Protein AF-A0A1F5BDS3-F1 (afdb_monomer)

Mean predicted aligned error: 14.21 Å

Sequence (714 aa):
MKRLALVCLGVIGLSVAAAAAGEAGLAKYVPGNAAPKGWKSDGATRVFIGEELYDYIDGGAEIFMEYGFLAAATQDYIGPGGRRLVLEIYEMEDDTAAYGIFTAFRTPGGEAIALGDAGQLTDYYLSFWKGRFLVNVTLGGGAEDSSTVLRALAGAVGERLPGQGRIPRLAGLLPAEGRLPSGVDYFEGSLGFLNSSGFFGGDVFGVRRGVKAPYSGGYDVLILEFDSPEESRERYSLAEKRLEGGRGIRGFSSEGPRRFRFRKEDGRSAVVALVGPYILAGVIERPGPESEAALAASLEEVEGSHRASGPWRAGFEERVRYVTWDNVRTLDKERYLGQAAVLLRTRLSLSRRFAAGLEFELGLTNELHQMIVPSGEAFQWDEVIFDTLCIRWTRPAGLPLTLTLGRQGAFFGEGFLVAEGTPLDETRSDYFNAVRLDWTPAGGRQVTLFACHQTETDTFLPVLHGMNRSLVEQPETGLGLVWSWKGETREWEASLIYKNAAAGSASLKEADILTLGGRSAWKPFPEVSLSGEAAFQAGELGGAGLTTWGANVRLTWDARNLLRLPLRVLVGGLYLSGDDPSTGKTEGWEPLFSRWPRWSESYIYTLAEENQGRMSWWSNLSSVFGELDIRLSQKLGLRLAAHRLAAPQAASGSWSRISGLGHVRGNLFSARLEFVLSGRLKGHLLYESFRPGSFYVPSADGYSFLRFELLWGF

Solvent-accessible surface area (backbone atoms only — not comparable to full-atom values): 35722 Å² total; per-residue (Å²): 136,90,87,83,90,90,81,87,73,76,77,69,62,61,61,56,57,56,61,71,49,54,83,71,52,55,63,77,40,56,70,61,70,64,50,34,79,76,28,35,67,49,78,74,74,46,71,29,55,56,76,48,35,51,83,75,34,80,95,57,35,68,57,46,53,58,35,38,49,46,34,37,30,40,40,41,27,44,33,76,94,73,28,42,36,41,40,38,42,36,37,28,75,37,25,52,29,14,49,19,55,51,34,67,68,55,64,88,89,43,47,79,42,100,40,66,70,44,25,35,38,48,79,43,41,33,40,32,26,34,12,28,27,32,37,41,35,41,48,49,76,87,57,97,56,35,62,59,48,46,51,42,34,52,47,59,31,50,73,58,53,67,81,73,46,55,84,50,70,69,64,72,59,54,67,73,80,57,44,45,94,88,41,59,31,35,26,37,31,52,65,35,42,48,73,76,44,67,86,72,78,59,74,60,56,69,50,56,32,36,29,36,34,40,29,76,59,33,31,34,45,34,46,34,51,44,99,34,47,66,54,25,48,53,28,48,55,50,27,52,60,54,49,70,76,30,88,64,54,40,79,63,46,74,70,59,102,46,29,38,34,35,29,37,82,88,61,31,35,38,42,38,37,62,37,49,30,26,41,37,36,38,38,33,76,43,75,49,74,68,24,54,52,52,48,50,54,48,49,52,53,44,48,60,55,41,43,57,55,49,68,79,44,71,36,44,36,44,32,46,34,41,39,36,34,40,20,46,50,67,24,34,71,91,80,37,75,58,35,28,35,41,36,42,37,44,35,43,34,42,35,36,40,38,47,71,33,34,32,41,42,40,27,40,34,32,36,34,40,27,44,59,33,69,72,86,57,65,77,44,78,52,41,39,36,67,54,27,44,29,42,36,35,41,35,60,96,75,39,60,35,32,41,38,43,38,29,34,79,60,72,46,95,91,31,74,53,34,47,34,56,21,68,57,36,66,89,67,52,64,33,31,45,29,44,35,41,37,38,48,56,84,86,47,33,36,41,35,42,37,38,37,53,43,48,35,41,83,80,87,60,80,59,45,69,71,78,78,60,51,22,37,76,33,33,34,39,39,42,34,44,36,41,37,40,49,59,97,48,40,35,42,37,40,34,44,35,39,39,39,34,46,77,42,93,43,99,58,69,34,33,41,39,43,32,47,35,41,34,42,36,37,40,91,43,100,48,34,38,42,37,38,41,37,37,41,36,40,43,33,48,63,86,27,52,28,52,25,38,36,38,38,37,39,42,37,37,56,44,55,84,81,45,104,40,51,32,33,43,35,40,37,42,39,40,24,29,27,51,54,88,91,52,86,53,42,25,39,28,74,46,76,30,26,36,58,63,83,90,40,84,53,58,26,43,30,30,8,64,75,51,84,67,39,56,26,58,65,40,30,34,29,32,47,35,41,35,40,42,36,45,79,50,100,43,33,36,40,37,39,38,41,33,46,34,28,24,77,33,52,58,67,76,88,52,67,85,46,39,24,82,30,42,34,44,25,41,42,36,38,40,37,42,39,39,51,81,49,101,42,32,37,36,37,40,37,37,38,39,39,42,64,29,49,22,27,29,94,79,47,38,55,30,49,32,40,37,40,38,40,41,36,45,93

Foldseek 3Di:
DDDDDDDDDPPVVVVVVLVVCQVPPCLQLQDAQPFPHQKHWDDDKDKAADPSVCVVDPPPVVQLVLLAWGMKIKIWIAGPPRKIKIKMKTFGPWLQSQVQVLLLPDDPPFDWDDFAQTWTDDQFWIWDGHIRMIMIMGIGDGDPCRVVRRCRRSNSSSVSDDHGHDHDVQLVLFDPPQWDPSFKHKGAFFVSVCSNDCPLVGCLQRAGIKIKTDGPLQKMKIKGFAPWLVSNLVSVVSSLVCQVPDDQWAPWDDPPSFWIKIAGPVGKIKIWGRFTRIIMIMIRRDDDPSSVVVSVVRVCLSNLLRHAKDDKDKKKKKKWKKKKKWPLFQLFNVPTDIWIKIKIKIKIKIKIAHNRQKIWIWMKMWMWMDIPVVHDTDIDTAKIDTQDTWIWHQCHVPAQKIKIAAKAFDADDLLQAAGFDFLQCPPIHGTWRKIKMWRDDPQQKIKMWMKTKDAQFDPPDDMGPDPRGGRDPFIKIKIKIKIWGDDDFKIKIWMWMWMWGDDDPDPFWTWTKIKIKMKMWGDPDPFKIKIKIKMWIWTDTNNATETEMWMKIKIKGFPCPPDPWGKIKMKMKIDFAQQDPVDSHGYKHASNNRQDQSPHPRNQSNVCSLPVNRGSRPIQKMWTKMKMWTDPDPFKIKIKMKIFMFGNAARDVPDVSFAAGGGGQWMKIKMKMWGDPDPFKTWIKIKMKTDGDRRTDPSRHIMIMIMTMMMGMD

Secondary structure (DSSP, 8-state):
-------SSSSSHHHHHHHHHHTTTSGGGS--TTSSTT-EEEEEEEEEEGGGGGGTSTTTHHHHHHTTEEEEEEEEEE-GGG-EEEEEEEEESSHHHHHHHHHHTPPTTPEEE-SSSEEEE-SSEEEEEETTEEEEEEEES--TTHHHHHHHHHHHHHHHS-------GGGGGS--TTB-TT--EEEEHHHHHHHH-GGGSS-SS--SEEEEEEETTTEEEEEEE-S-HHHHHHHHHHHHHHHHT-TTEEEEEE-STTEEEEEETTS-EEEEEEETTEEEEEEESS-SHHHHHHHHHHHHHHHHHH-PPPPPEEEEEEEEEEEEESSTTTS-TTT---EEEEEEEEEEEEEEE-TTSEEEEEEEEEEEEEEEESS-PPPEEEEEEEEEEEEEEESGGG-SEEEEEEEE----TTSSSBS-S-TTSTTT---EEEEEEEE--TTTEEEEEEEEEE-SS--SS--BT-----S-SS-EEEEEEEEEEE-SSEEEEEEEEEEEE---SS-PPPEEEEEEEEEEEEEEETTEEEEEEEEEEEEEETTEEEEEEEEEEEEEEE-TTTSSS-EEEEEEEEEE----TTSSSB-SPP-TB--S-SS-SSHHHHHHHHTTT-TT---SEEEEEEEEEEESSSSEEEEEEEEEEE-SSPPPGGGTTTB-SSSEEEEEEEEEEEEEEETTEEEEEEEEEEEE-TTB-TT---EEEEEEEEEEE-

pLDDT: mean 89.99, std 12.61, range [27.88, 98.75]

Nearest PDB structures (foldseek):
  5mds-assembly1_C  TM=4.600E-01  e=4.094E-08  Vibrio harveyi
  1af6-assembly1_A  TM=5.211E-01  e=1.593E-06  Escherichia coli
  1oh2-assembly1_Q  TM=5.247E-01  e=2.890E-05  Salmonella enterica subsp. enterica serovar Typhimurium
  6ene-assembly1_C  TM=5.454E-01  e=5.888E-05  Enterobacter cloacae
  1a0t-assembly1_P  TM=5.168E-01  e=8.844E-05  Salmonella enterica subsp. enterica serovar Typhimurium

Structure (mmCIF, N/CA/C/O backbone):
data_AF-A0A1F5BDS3-F1
#
_entry.id   AF-A0A1F5BDS3-F1
#
loop_
_atom_site.group_PDB
_atom_site.id
_atom_site.type_symbol
_atom_site.label_atom_id
_atom_site.label_alt_id
_atom_site.label_comp_id
_atom_site.label_asym_id
_atom_site.label_entity_id
_atom_site.label_seq_id
_atom_site.pdbx_PDB_ins_code
_atom_site.Cartn_x
_atom_site.Cartn_y
_atom_site.Cartn_z
_atom_site.occupancy
_atom_site.B_iso_or_equiv
_atom_site.auth_seq_id
_atom_site.auth_comp_id
_atom_site.auth_asym_id
_atom_site.auth_atom_id
_atom_site.pdbx_PDB_model_num
ATOM 1 N N . MET A 1 1 ? -71.467 23.993 18.921 1.00 32.59 1 MET A N 1
ATOM 2 C CA . MET A 1 1 ? -71.895 22.629 19.296 1.00 32.59 1 MET A CA 1
ATOM 3 C C . MET A 1 1 ? -70.734 21.664 19.092 1.00 32.59 1 MET A C 1
ATOM 5 O O . MET A 1 1 ? -70.331 21.460 17.963 1.00 32.59 1 MET A O 1
ATOM 9 N N . LYS A 1 2 ? -70.213 21.141 20.212 1.00 28.09 2 LYS A N 1
ATOM 10 C CA . LYS A 1 2 ? -69.573 19.827 20.423 1.00 28.09 2 LYS A CA 1
ATOM 11 C C . LYS A 1 2 ? -68.514 19.341 19.408 1.00 28.09 2 LYS A C 1
ATOM 13 O O . LYS A 1 2 ? -68.867 18.726 18.411 1.00 28.09 2 LYS A O 1
ATOM 18 N N . ARG A 1 3 ? -67.232 19.405 19.796 1.00 27.88 3 ARG A N 1
ATOM 19 C CA . ARG A 1 3 ? -66.484 18.263 20.383 1.00 27.88 3 ARG A CA 1
ATOM 20 C C . ARG A 1 3 ? -65.063 18.701 20.782 1.00 27.88 3 ARG A C 1
ATOM 22 O O . ARG A 1 3 ? -64.140 18.694 19.981 1.00 27.88 3 ARG A O 1
ATOM 29 N N . LEU A 1 4 ? -64.950 19.087 22.051 1.00 29.08 4 LEU A N 1
ATOM 30 C CA . LEU A 1 4 ? -63.745 19.059 22.882 1.00 29.08 4 LEU A CA 1
ATOM 31 C C . LEU A 1 4 ? -63.915 17.849 23.832 1.00 29.08 4 LEU A C 1
ATOM 33 O O . LEU A 1 4 ? -65.060 17.520 24.147 1.00 29.08 4 LEU A O 1
ATOM 37 N N . ALA A 1 5 ? -62.808 17.270 24.311 1.00 28.31 5 ALA A N 1
ATOM 38 C CA . ALA A 1 5 ? -62.681 16.161 25.277 1.00 28.31 5 ALA A CA 1
ATOM 39 C C . ALA A 1 5 ? -62.621 14.729 24.700 1.00 28.31 5 ALA A C 1
ATOM 41 O O . ALA A 1 5 ? -63.645 14.082 24.503 1.00 28.31 5 ALA A O 1
ATOM 42 N N . LEU A 1 6 ? -61.394 14.227 24.497 1.00 29.03 6 LEU A N 1
ATOM 43 C CA . LEU A 1 6 ? -60.922 12.949 25.065 1.00 29.03 6 LEU A CA 1
ATOM 44 C C . LEU A 1 6 ? -59.379 12.863 24.959 1.00 29.03 6 LEU A C 1
ATOM 46 O O . LEU A 1 6 ? -58.802 12.034 24.267 1.00 29.03 6 LEU A O 1
ATOM 50 N N . VAL A 1 7 ? -58.710 13.789 25.643 1.00 33.81 7 VAL A N 1
ATOM 51 C CA . VAL A 1 7 ? -57.342 13.626 26.158 1.00 33.81 7 VAL A CA 1
ATOM 52 C C . VAL A 1 7 ? -57.532 13.368 27.662 1.00 33.81 7 VAL A C 1
ATOM 54 O O . VAL A 1 7 ? -58.442 13.966 28.233 1.00 33.81 7 VAL A O 1
ATOM 57 N N . CYS A 1 8 ? -56.730 12.478 28.265 1.00 30.25 8 CYS A N 1
ATOM 58 C CA . CYS A 1 8 ? -56.628 12.168 29.715 1.00 30.25 8 CYS A CA 1
ATOM 59 C C . CYS A 1 8 ? -57.085 10.788 30.252 1.00 30.25 8 CYS A C 1
ATOM 61 O O . CYS A 1 8 ? -57.209 10.661 31.462 1.00 30.25 8 CYS A O 1
ATOM 63 N N . LEU A 1 9 ? -57.233 9.718 29.455 1.00 28.80 9 LEU A N 1
ATOM 64 C CA . LEU A 1 9 ? -57.469 8.363 30.028 1.00 28.80 9 LEU A CA 1
ATOM 65 C C . LEU A 1 9 ? -56.532 7.239 29.544 1.00 28.80 9 LEU A C 1
ATOM 67 O O . LEU A 1 9 ? -56.644 6.116 30.019 1.00 28.80 9 LEU A O 1
ATOM 71 N N . GLY A 1 10 ? -55.561 7.530 28.670 1.00 30.11 10 GLY A N 1
ATOM 72 C CA . GLY A 1 10 ? -54.597 6.529 28.174 1.00 30.11 10 GLY A CA 1
ATOM 73 C C . GLY A 1 10 ? -53.251 6.470 28.908 1.00 30.11 10 GLY A C 1
ATOM 74 O O . GLY A 1 10 ? -52.518 5.506 28.736 1.00 30.11 10 GLY A O 1
ATOM 75 N N . VAL A 1 11 ? -52.917 7.474 29.730 1.00 34.31 11 VAL A N 1
ATOM 76 C CA . VAL A 1 11 ? -51.588 7.594 30.376 1.00 34.31 11 VAL A CA 1
ATOM 77 C C . VAL A 1 11 ? -51.599 7.139 31.844 1.00 34.31 11 VAL A C 1
ATOM 79 O O . VAL A 1 11 ? -50.552 6.877 32.415 1.00 34.31 11 VAL A O 1
ATOM 82 N N . ILE A 1 12 ? -52.777 6.932 32.442 1.00 34.31 12 ILE A N 1
ATOM 83 C CA . ILE A 1 12 ? -52.908 6.414 33.821 1.00 34.31 12 ILE A CA 1
ATOM 84 C C . ILE A 1 12 ? -53.106 4.879 33.827 1.00 34.31 12 ILE A C 1
ATOM 86 O O . ILE A 1 12 ? -52.968 4.228 34.855 1.00 34.31 12 ILE A O 1
ATOM 90 N N . GLY A 1 13 ? -53.370 4.263 32.666 1.00 30.62 13 GLY A N 1
ATOM 91 C CA . GLY A 1 13 ? -53.574 2.812 32.542 1.00 30.62 13 GLY A CA 1
ATOM 92 C C . GLY A 1 13 ? -52.297 1.978 32.377 1.00 30.62 13 GLY A C 1
ATOM 93 O O . GLY A 1 13 ? -52.328 0.785 32.662 1.00 30.62 13 GLY A O 1
ATOM 94 N N . LEU A 1 14 ? -51.178 2.578 31.947 1.00 35.34 14 LEU A N 1
ATOM 95 C CA . LEU A 1 14 ? -49.898 1.865 31.804 1.00 35.34 14 LEU A CA 1
ATOM 96 C C . LEU A 1 14 ? -49.015 1.931 33.060 1.00 35.34 14 LEU A C 1
ATOM 98 O O . LEU A 1 14 ? -48.183 1.050 33.248 1.00 35.34 14 LEU A O 1
ATOM 102 N N . SER A 1 15 ? -49.211 2.916 33.942 1.00 35.88 15 SER A N 1
ATOM 103 C CA . SER A 1 15 ? -48.439 3.025 35.188 1.00 35.88 15 SER A CA 1
ATOM 104 C C . SER A 1 15 ? -48.958 2.106 36.300 1.00 35.88 15 SER A C 1
ATOM 106 O O . SER A 1 15 ? -48.184 1.678 37.148 1.00 35.88 15 SER A O 1
ATOM 108 N N . VAL A 1 16 ? -50.242 1.728 36.273 1.00 35.28 16 VAL A N 1
ATOM 109 C CA . VAL A 1 16 ? -50.839 0.852 37.301 1.00 35.28 16 VAL A CA 1
ATOM 110 C C . VAL A 1 16 ? -50.618 -0.640 36.999 1.00 35.28 16 VAL A C 1
ATOM 112 O O . VAL A 1 16 ? -50.522 -1.445 37.921 1.00 35.28 16 VAL A O 1
ATOM 115 N N . ALA A 1 17 ? -50.458 -1.028 35.727 1.00 35.75 17 ALA A N 1
ATOM 116 C CA . ALA A 1 17 ? -50.185 -2.422 35.355 1.00 35.75 17 ALA A CA 1
ATOM 117 C C . ALA A 1 17 ? -48.717 -2.842 35.582 1.00 35.75 17 ALA A C 1
ATOM 119 O O . ALA A 1 17 ? -48.461 -4.015 35.846 1.00 35.75 17 ALA A O 1
ATOM 120 N N . ALA A 1 18 ? -47.765 -1.902 35.521 1.00 40.47 18 ALA A N 1
ATOM 121 C CA . ALA A 1 18 ? -46.358 -2.167 35.832 1.00 40.47 18 ALA A CA 1
ATOM 122 C C . ALA A 1 18 ? -46.123 -2.329 37.346 1.00 40.47 18 ALA A C 1
ATOM 124 O O . ALA A 1 18 ? -45.407 -3.237 37.761 1.00 40.47 18 ALA A O 1
ATOM 125 N N . ALA A 1 19 ? -46.800 -1.524 38.174 1.00 36.56 19 ALA A N 1
ATOM 126 C CA . ALA A 1 19 ? -46.693 -1.604 39.632 1.00 36.56 19 ALA A CA 1
ATOM 127 C C . ALA A 1 19 ? -47.276 -2.914 40.204 1.00 36.56 19 ALA A C 1
ATOM 129 O O . ALA A 1 19 ? -46.692 -3.511 41.101 1.00 36.56 19 ALA A O 1
ATOM 130 N N . ALA A 1 20 ? -48.374 -3.429 39.634 1.00 35.12 20 ALA A N 1
ATOM 131 C CA . ALA A 1 20 ? -48.993 -4.680 40.091 1.00 35.12 20 ALA A CA 1
ATOM 132 C C . ALA A 1 20 ? -48.230 -5.961 39.677 1.00 35.12 20 ALA A C 1
ATOM 134 O O . ALA A 1 20 ? -48.517 -7.040 40.196 1.00 35.12 20 ALA A O 1
ATOM 135 N N . ALA A 1 21 ? -47.275 -5.872 38.742 1.00 41.62 21 ALA A N 1
ATOM 136 C CA . ALA A 1 21 ? -46.485 -7.015 38.270 1.00 41.62 21 ALA A CA 1
ATOM 137 C C . ALA A 1 21 ? -45.157 -7.212 39.035 1.00 41.62 21 ALA A C 1
ATOM 139 O O . ALA A 1 21 ? -44.588 -8.305 38.980 1.00 41.62 21 ALA A O 1
ATOM 140 N N . GLY A 1 22 ? -44.672 -6.188 39.748 1.00 42.22 22 GLY A N 1
ATOM 141 C CA . GLY A 1 22 ? -43.374 -6.211 40.431 1.00 42.22 22 GLY A CA 1
ATOM 142 C C . GLY A 1 22 ? -43.369 -6.967 41.765 1.00 42.22 22 GLY A C 1
ATOM 143 O O . GLY A 1 22 ? -42.470 -7.774 41.994 1.00 42.22 22 GLY A O 1
ATOM 144 N N . GLU A 1 23 ? -44.398 -6.809 42.608 1.00 41.81 23 GLU A N 1
ATOM 145 C CA . GLU A 1 23 ? -44.411 -7.394 43.967 1.00 41.81 23 GLU A CA 1
ATOM 146 C C . GLU A 1 23 ? -44.414 -8.938 43.979 1.00 41.81 23 GLU A C 1
ATOM 148 O O . GLU A 1 23 ? -43.881 -9.555 44.899 1.00 41.81 23 GLU A O 1
ATOM 153 N N . ALA A 1 24 ? -44.957 -9.588 42.940 1.00 49.00 24 ALA A N 1
ATOM 154 C CA . ALA A 1 24 ? -45.013 -11.054 42.821 1.00 49.00 24 ALA A CA 1
ATOM 155 C C . ALA A 1 24 ? -44.020 -11.642 41.789 1.00 49.00 24 ALA A C 1
ATOM 157 O O . ALA A 1 24 ? -43.955 -12.862 41.606 1.00 49.00 24 ALA A O 1
ATOM 158 N N . GLY A 1 25 ? -43.256 -10.796 41.086 1.00 78.31 25 GLY A N 1
ATOM 159 C CA . GLY A 1 25 ? -42.507 -11.175 39.884 1.00 78.31 25 GLY A CA 1
ATOM 160 C C . GLY A 1 25 ? -41.153 -11.837 40.144 1.00 78.31 25 GLY A C 1
ATOM 161 O O . GLY A 1 25 ? -40.882 -12.894 39.572 1.00 78.31 25 GLY A O 1
ATOM 162 N N . LEU A 1 26 ? -40.313 -11.241 40.999 1.00 88.00 26 LEU A N 1
ATOM 163 C CA . LEU A 1 26 ? -38.930 -11.692 41.231 1.00 88.00 26 LEU A CA 1
ATOM 164 C C . LEU A 1 26 ? -38.798 -12.770 42.306 1.00 88.00 26 LEU A C 1
ATOM 166 O O . LEU A 1 26 ? -37.933 -13.640 42.198 1.00 88.00 26 LEU A O 1
ATOM 170 N N . ALA A 1 27 ? -39.693 -12.777 43.298 1.00 89.62 27 ALA A N 1
ATOM 171 C CA . ALA A 1 27 ? -39.685 -13.767 44.376 1.00 89.62 27 ALA A CA 1
ATOM 172 C C . ALA A 1 27 ? -39.764 -15.217 43.855 1.00 89.62 27 ALA A C 1
ATOM 174 O O . ALA A 1 27 ? -39.211 -16.126 44.465 1.00 89.62 27 ALA A O 1
ATOM 175 N N . LYS A 1 28 ? -40.369 -15.449 42.679 1.00 91.19 28 LYS A N 1
ATOM 176 C CA . LYS A 1 28 ? -40.429 -16.778 42.039 1.00 91.19 28 LYS A CA 1
ATOM 177 C C . LYS A 1 28 ? -39.058 -17.330 41.612 1.00 91.19 28 LYS A C 1
ATOM 179 O O . LYS A 1 28 ? -38.933 -18.534 41.392 1.00 91.19 28 LYS A O 1
ATOM 184 N N . TYR A 1 29 ? -38.050 -16.467 41.458 1.00 93.19 29 TYR A N 1
ATOM 185 C CA . TYR A 1 29 ? -36.684 -16.857 41.101 1.00 93.19 29 TYR A CA 1
ATOM 186 C C . TYR A 1 29 ? -35.811 -17.145 42.328 1.00 93.19 29 TYR A C 1
ATOM 188 O O . TYR A 1 29 ? -34.753 -17.756 42.182 1.00 93.19 29 TYR A O 1
ATOM 196 N N . VAL A 1 30 ? -36.265 -16.764 43.528 1.00 93.12 30 VAL A N 1
ATOM 197 C CA . VAL A 1 30 ? -35.581 -17.035 44.796 1.00 93.12 30 VAL A CA 1
ATOM 198 C C . VAL A 1 30 ? -35.767 -18.514 45.172 1.00 93.12 30 VAL A C 1
ATOM 200 O O . VAL A 1 30 ? -36.900 -18.991 45.285 1.00 93.12 30 VAL A O 1
ATOM 203 N N . PRO A 1 31 ? -34.683 -19.291 45.348 1.00 90.50 31 PRO A N 1
ATOM 204 C CA . PRO A 1 31 ? -34.786 -20.683 45.769 1.00 90.50 31 PRO A CA 1
ATOM 205 C C . PRO A 1 31 ? -35.347 -20.819 47.193 1.00 90.50 31 PRO A C 1
ATOM 207 O O . PRO A 1 31 ? -35.034 -20.043 48.084 1.00 90.50 31 PRO A O 1
ATOM 210 N N . GLY A 1 32 ? -36.175 -21.840 47.433 1.00 80.94 32 GLY A N 1
ATOM 211 C CA . GLY A 1 32 ? -36.663 -22.153 48.783 1.00 80.94 32 GLY A CA 1
ATOM 212 C C . GLY A 1 32 ? -35.614 -22.848 49.668 1.00 80.94 32 GLY A C 1
ATOM 213 O O . GLY A 1 32 ? -34.437 -22.932 49.326 1.00 80.94 32 GLY A O 1
ATOM 214 N N . ASN A 1 33 ? -36.069 -23.451 50.774 1.00 73.38 33 ASN A N 1
ATOM 215 C CA . ASN A 1 33 ? -35.273 -24.102 51.841 1.00 73.38 33 ASN A CA 1
ATOM 216 C C . ASN A 1 33 ? -34.414 -25.337 51.446 1.00 73.38 33 ASN A C 1
ATOM 218 O O . ASN A 1 33 ? -34.135 -26.191 52.288 1.00 73.38 33 ASN A O 1
ATOM 222 N N . ALA A 1 34 ? -34.016 -25.483 50.181 1.00 60.12 34 ALA A N 1
ATOM 223 C CA . ALA A 1 34 ? -33.314 -26.657 49.658 1.00 60.12 34 ALA A CA 1
ATOM 224 C C . ALA A 1 34 ? -32.033 -26.344 48.858 1.00 60.12 34 ALA A C 1
ATOM 226 O O . ALA A 1 34 ? -31.293 -27.277 48.540 1.00 60.12 34 ALA A O 1
ATOM 227 N N . ALA A 1 35 ? -31.742 -25.076 48.547 1.00 73.00 35 ALA A N 1
ATOM 228 C CA . ALA A 1 35 ? -30.555 -24.681 47.788 1.00 73.00 35 ALA A CA 1
ATOM 229 C C . ALA A 1 35 ? -29.946 -23.395 48.381 1.00 73.00 35 ALA A C 1
ATOM 231 O O . ALA A 1 35 ? -30.624 -22.372 48.340 1.00 73.00 35 ALA A O 1
ATOM 232 N N . PRO A 1 36 ? -28.708 -23.418 48.921 1.00 79.12 36 PRO A N 1
ATOM 233 C CA . PRO A 1 36 ? -27.817 -24.573 49.080 1.00 79.12 36 PRO A CA 1
ATOM 234 C C . PRO A 1 36 ? -28.293 -25.561 50.161 1.00 79.12 36 PRO A C 1
ATOM 236 O O . PRO A 1 36 ? -28.959 -25.195 51.128 1.00 79.12 36 PRO A O 1
ATOM 239 N N . LYS A 1 37 ? -27.928 -26.843 50.035 1.00 84.38 37 LYS A N 1
ATOM 240 C CA . LYS A 1 37 ? -28.288 -27.875 51.024 1.00 84.38 37 LYS A CA 1
ATOM 241 C C . LYS A 1 37 ? -27.766 -27.492 52.417 1.00 84.38 37 LYS A C 1
ATOM 243 O O . LYS A 1 37 ? -26.584 -27.212 52.578 1.00 84.38 37 LYS A O 1
ATOM 248 N N . GLY A 1 38 ? -28.637 -27.524 53.426 1.00 87.50 38 GLY A N 1
ATOM 249 C CA . GLY A 1 38 ? -28.288 -27.156 54.807 1.00 87.50 38 GLY A CA 1
ATOM 250 C C . GLY A 1 38 ? -28.467 -25.672 55.142 1.00 87.50 38 GLY A C 1
ATOM 251 O O . GLY A 1 38 ? -28.236 -25.295 56.288 1.00 87.50 38 GLY A O 1
ATOM 252 N N . TRP A 1 39 ? -28.920 -24.860 54.185 1.00 91.38 39 TRP A N 1
ATOM 253 C CA . TRP A 1 39 ? -29.286 -23.460 54.382 1.00 91.38 39 TRP A CA 1
ATOM 254 C C . TRP A 1 39 ? -30.807 -23.300 54.387 1.00 91.38 39 TRP A C 1
ATOM 256 O O . TRP A 1 39 ? -31.515 -23.990 53.651 1.00 91.38 39 TRP A O 1
ATOM 266 N N . LYS A 1 40 ? -31.315 -22.404 55.236 1.00 91.88 40 LYS A N 1
ATOM 267 C CA . LYS A 1 40 ? -32.746 -22.085 55.343 1.00 91.88 40 LYS A CA 1
ATOM 268 C C . LYS A 1 40 ? -32.959 -20.592 55.165 1.00 91.88 40 LYS A C 1
ATOM 270 O O . LYS A 1 40 ? -32.162 -19.817 55.684 1.00 91.88 40 LYS A O 1
ATOM 275 N N . SER A 1 41 ? -34.024 -20.211 54.467 1.00 92.31 41 SER A N 1
ATOM 276 C CA . SER A 1 41 ? -34.438 -18.816 54.332 1.00 92.31 41 SER A CA 1
ATOM 277 C C . SER A 1 41 ? -34.709 -18.216 55.712 1.00 92.31 41 SER A C 1
ATOM 279 O O . SER A 1 41 ? -35.437 -18.812 56.512 1.00 92.31 41 SER A O 1
ATOM 281 N N . ASP A 1 42 ? -34.141 -17.046 55.968 1.00 92.38 42 ASP A N 1
ATOM 282 C CA . ASP A 1 42 ? -34.390 -16.235 57.151 1.00 92.38 42 ASP A CA 1
ATOM 283 C C . ASP A 1 42 ? -35.327 -15.077 56.792 1.00 92.38 42 ASP A C 1
ATOM 285 O O . ASP A 1 42 ? -35.000 -14.223 55.968 1.00 92.38 42 ASP A O 1
ATOM 289 N N . GLY A 1 43 ? -36.529 -15.087 57.367 1.00 90.06 43 GLY A N 1
ATOM 290 C CA . GLY A 1 43 ? -37.590 -14.141 57.022 1.00 90.06 43 GLY A CA 1
ATOM 291 C C . GLY A 1 43 ? -38.190 -14.334 55.621 1.00 90.06 43 GLY A C 1
ATOM 292 O O . GLY A 1 43 ? -37.917 -15.310 54.918 1.00 90.06 43 GLY A O 1
ATOM 293 N N . ALA A 1 44 ? -39.063 -13.400 55.239 1.00 90.88 44 ALA A N 1
ATOM 294 C CA . ALA A 1 44 ? -39.672 -13.352 53.912 1.00 90.88 44 ALA A CA 1
ATOM 295 C C . ALA A 1 44 ? -38.746 -12.658 52.901 1.00 90.88 44 ALA A C 1
ATOM 297 O O . ALA A 1 44 ? -37.998 -11.749 53.267 1.00 90.88 44 ALA A O 1
ATOM 298 N N . THR A 1 45 ? -38.842 -13.049 51.626 1.00 93.75 45 THR A N 1
ATOM 299 C CA . THR A 1 45 ? -38.173 -12.340 50.528 1.00 93.75 45 THR A CA 1
ATOM 300 C C . THR A 1 45 ? -38.664 -10.900 50.489 1.00 93.75 45 THR A C 1
ATOM 302 O O . THR A 1 45 ? -39.870 -10.654 50.447 1.00 93.75 45 THR A O 1
ATOM 305 N N . ARG A 1 46 ? -37.727 -9.954 50.496 1.00 94.38 46 ARG A N 1
ATOM 306 C CA . ARG A 1 46 ? -38.023 -8.524 50.381 1.00 94.38 46 ARG A CA 1
ATOM 307 C C . ARG A 1 46 ? -37.891 -8.122 48.920 1.00 94.38 46 ARG A C 1
ATOM 309 O O . ARG A 1 46 ? -36.922 -8.520 48.275 1.00 94.38 46 ARG A O 1
ATOM 316 N N . VAL A 1 47 ? -38.864 -7.377 48.410 1.00 94.25 47 VAL A N 1
ATOM 317 C CA . VAL A 1 47 ? -38.889 -6.876 47.032 1.00 94.25 47 VAL A CA 1
ATOM 318 C C . VAL A 1 47 ? -38.920 -5.355 47.086 1.00 94.25 47 VAL A C 1
ATOM 320 O O . VAL A 1 47 ? -39.645 -4.804 47.907 1.00 94.25 47 VAL A O 1
ATOM 323 N N . PHE A 1 48 ? -38.124 -4.714 46.235 1.00 93.00 48 PHE A N 1
ATOM 324 C CA . PHE A 1 48 ? -38.025 -3.262 46.107 1.00 93.00 48 PHE A CA 1
ATOM 325 C C . PHE A 1 48 ? -38.226 -2.888 44.641 1.00 93.00 48 PHE A C 1
ATOM 327 O O . PHE A 1 48 ? -37.563 -3.463 43.776 1.00 93.00 48 PHE A O 1
ATOM 334 N N . ILE A 1 49 ? -39.128 -1.957 44.343 1.00 91.56 49 ILE A N 1
ATOM 335 C CA . ILE A 1 49 ? -39.446 -1.523 42.976 1.00 91.56 49 ILE A CA 1
ATOM 336 C C . ILE A 1 49 ? -39.084 -0.046 42.800 1.00 91.56 49 ILE A C 1
ATOM 338 O O . ILE A 1 49 ? -39.496 0.805 43.586 1.00 91.56 49 ILE A O 1
ATOM 342 N N . GLY A 1 50 ? -38.346 0.276 41.734 1.00 89.38 50 GLY A N 1
ATOM 343 C CA . GLY A 1 50 ? -37.957 1.652 41.415 1.00 89.38 50 GLY A CA 1
ATOM 344 C C . GLY A 1 50 ? -37.251 2.358 42.579 1.00 89.38 50 GLY A C 1
ATOM 345 O O . GLY A 1 50 ? -36.206 1.911 43.045 1.00 89.38 50 GLY A O 1
ATOM 346 N N . GLU A 1 51 ? -37.825 3.462 43.062 1.00 88.50 51 GLU A N 1
ATOM 347 C CA . GLU A 1 51 ? -37.239 4.273 44.141 1.00 88.50 51 GLU A CA 1
ATOM 348 C C . GLU A 1 51 ? -37.205 3.563 45.509 1.00 88.50 51 GLU A C 1
ATOM 350 O O . GLU A 1 51 ? -36.441 3.962 46.380 1.00 88.50 51 GLU A O 1
ATOM 355 N N . GLU A 1 52 ? -37.934 2.464 45.711 1.00 90.69 52 GLU A N 1
ATOM 356 C CA . GLU A 1 52 ? -37.833 1.681 46.956 1.00 90.69 52 GLU A CA 1
ATOM 357 C C . GLU A 1 52 ? -36.433 1.068 47.151 1.00 90.69 52 GLU A C 1
ATOM 359 O O . GLU A 1 52 ? -36.082 0.646 48.251 1.00 90.69 52 GLU A O 1
ATOM 364 N N . LEU A 1 53 ? -35.593 1.032 46.106 1.00 91.62 53 LEU A N 1
ATOM 365 C CA . LEU A 1 53 ? -34.204 0.591 46.231 1.00 91.62 53 LEU A CA 1
ATOM 366 C C . LEU A 1 53 ? -33.399 1.454 47.217 1.00 91.62 53 LEU A C 1
ATOM 368 O O . LEU A 1 53 ? -32.485 0.932 47.858 1.00 91.62 53 LEU A O 1
ATOM 372 N N . TYR A 1 54 ? -33.746 2.736 47.377 1.00 87.81 54 TYR A N 1
ATOM 373 C CA . TYR A 1 54 ? -33.098 3.633 48.342 1.00 87.81 54 TYR A CA 1
ATOM 374 C C . TYR A 1 54 ? -33.296 3.180 49.795 1.00 87.81 54 TYR A C 1
ATOM 376 O O . TYR A 1 54 ? -32.422 3.412 50.628 1.00 87.81 54 TYR A O 1
ATOM 384 N N . ASP A 1 55 ? -34.386 2.467 50.096 1.00 88.81 55 ASP A N 1
ATOM 385 C CA . ASP A 1 55 ? -34.623 1.897 51.428 1.00 88.81 55 ASP A CA 1
ATOM 386 C C . ASP A 1 55 ? -33.717 0.683 51.712 1.00 88.81 55 ASP A C 1
ATOM 388 O O . ASP A 1 55 ? -33.569 0.261 52.863 1.00 88.81 55 ASP A O 1
ATOM 392 N N . TYR A 1 56 ? -33.115 0.104 50.667 1.00 90.31 56 TYR A N 1
ATOM 393 C CA . TYR A 1 56 ? -32.228 -1.053 50.760 1.00 90.31 56 TYR A CA 1
ATOM 394 C C . TYR A 1 56 ? -30.742 -0.688 50.649 1.00 90.31 56 TYR A C 1
ATOM 396 O O . TYR A 1 56 ? -29.938 -1.183 51.442 1.00 90.31 56 TYR A O 1
ATOM 404 N N . ILE A 1 57 ? -30.370 0.162 49.685 1.00 86.69 57 ILE A N 1
ATOM 405 C CA . ILE A 1 57 ? -28.978 0.539 49.394 1.00 86.69 57 ILE A CA 1
ATOM 406 C C . ILE A 1 57 ? -28.793 2.045 49.611 1.00 86.69 57 ILE A C 1
ATOM 408 O O . ILE A 1 57 ? -28.965 2.847 48.693 1.00 86.69 57 ILE A O 1
ATOM 412 N N . ASP A 1 58 ? -28.386 2.424 50.821 1.00 74.31 58 ASP A N 1
ATOM 413 C CA . ASP A 1 58 ? -28.089 3.818 51.167 1.00 74.31 58 ASP A CA 1
ATOM 414 C C . ASP A 1 58 ? -26.757 4.277 50.533 1.00 74.31 58 ASP A C 1
ATOM 416 O O . ASP A 1 58 ? -25.694 3.709 50.802 1.00 74.31 58 ASP A O 1
ATOM 420 N N . GLY A 1 59 ? -26.824 5.284 49.653 1.00 70.88 59 GLY A N 1
ATOM 421 C CA . GLY A 1 59 ? -25.680 5.888 48.951 1.00 70.88 59 GLY A CA 1
ATOM 422 C C . GLY A 1 59 ? -25.124 5.099 47.757 1.00 70.88 59 GLY A C 1
ATOM 423 O O . GLY A 1 59 ? -24.081 5.471 47.215 1.00 70.88 59 GLY A O 1
ATOM 424 N N . GLY A 1 60 ? -25.781 4.001 47.370 1.00 81.00 60 GLY A N 1
ATOM 425 C CA . GLY A 1 60 ? -25.404 3.180 46.215 1.00 81.00 60 GLY A CA 1
ATOM 426 C C . GLY A 1 60 ? -26.542 2.893 45.236 1.00 81.00 60 GLY A C 1
ATOM 427 O O . GLY A 1 60 ? -26.284 2.307 44.191 1.00 81.00 60 GLY A O 1
ATOM 428 N N . ALA A 1 61 ? -27.786 3.281 45.530 1.00 89.25 61 ALA A N 1
ATOM 429 C CA . ALA A 1 61 ? -28.923 3.042 44.639 1.00 89.25 61 ALA A CA 1
ATOM 430 C C . ALA A 1 61 ? -28.861 3.897 43.358 1.00 89.25 61 ALA A C 1
ATOM 432 O O . ALA A 1 61 ? -29.311 3.458 42.303 1.00 89.25 61 ALA A O 1
ATOM 433 N N . GLU A 1 62 ? -28.251 5.084 43.406 1.00 91.31 62 GLU A N 1
ATOM 434 C CA . GLU A 1 62 ? -28.205 6.045 42.297 1.00 91.31 62 GLU A CA 1
ATOM 435 C C . GLU A 1 62 ? -27.553 5.470 41.037 1.00 91.31 62 GLU A C 1
ATOM 437 O O . GLU A 1 62 ? -28.036 5.705 39.931 1.00 91.31 62 GLU A O 1
ATOM 442 N N . ILE A 1 63 ? -26.478 4.691 41.190 1.00 92.19 63 ILE A N 1
ATOM 443 C CA . ILE A 1 63 ? -25.808 4.063 40.045 1.00 92.19 63 ILE A CA 1
ATOM 444 C C . ILE A 1 63 ? -26.648 2.922 39.461 1.00 92.19 63 ILE A C 1
ATOM 446 O O . ILE A 1 63 ? -26.652 2.735 38.254 1.00 92.19 63 ILE A O 1
ATOM 450 N N . PHE A 1 64 ? -27.432 2.197 40.262 1.00 94.19 64 PHE A N 1
ATOM 451 C CA . PHE A 1 64 ? -28.376 1.214 39.718 1.00 94.19 64 PHE A CA 1
ATOM 452 C C . PHE A 1 64 ? -29.488 1.911 38.926 1.00 94.19 64 PHE A C 1
ATOM 454 O O . PHE A 1 64 ? -29.831 1.466 37.830 1.00 94.19 64 PHE A O 1
ATOM 461 N N . MET A 1 65 ? -30.002 3.034 39.438 1.00 92.56 65 MET A N 1
ATOM 462 C CA . MET A 1 65 ? -31.007 3.845 38.744 1.00 92.56 65 MET A CA 1
ATOM 463 C C . MET A 1 65 ? -30.475 4.402 37.416 1.00 92.56 65 MET A C 1
ATOM 465 O O . MET A 1 65 ? -31.180 4.343 36.412 1.00 92.56 65 MET A O 1
ATOM 469 N N . GLU A 1 66 ? -29.226 4.883 37.377 1.00 94.25 66 GLU A N 1
ATOM 470 C CA . GLU A 1 66 ? -28.587 5.380 36.147 1.00 94.25 66 GLU A CA 1
ATOM 471 C C . GLU A 1 66 ? -28.454 4.295 35.067 1.00 94.25 66 GLU A C 1
ATOM 473 O O . GLU A 1 66 ? -28.581 4.588 33.882 1.00 94.25 66 GLU A O 1
ATOM 478 N N . TYR A 1 67 ? -28.265 3.038 35.474 1.00 95.12 67 TYR A N 1
ATOM 479 C CA . TYR A 1 67 ? -28.178 1.892 34.569 1.00 95.12 67 TYR A CA 1
ATOM 480 C C . TYR A 1 67 ? -29.549 1.287 34.233 1.00 95.12 67 TYR A C 1
ATOM 482 O O . TYR A 1 67 ? -29.589 0.226 33.628 1.00 95.12 67 TYR A O 1
ATOM 490 N N . GLY A 1 68 ? -30.671 1.902 34.620 1.00 94.00 68 GLY A N 1
ATOM 491 C CA . GLY A 1 68 ? -32.006 1.417 34.249 1.00 94.00 68 GLY A CA 1
ATOM 492 C C . GLY A 1 68 ? -32.551 0.309 35.156 1.00 94.00 68 GLY A C 1
ATOM 493 O O . GLY A 1 68 ? -33.141 -0.663 34.683 1.00 94.00 68 GLY A O 1
ATOM 494 N N . PHE A 1 69 ? -32.342 0.423 36.468 1.00 95.81 69 PHE A N 1
ATOM 495 C CA . PHE A 1 69 ? -32.951 -0.463 37.463 1.00 95.81 69 PHE A CA 1
ATOM 496 C C . PHE A 1 69 ? -34.489 -0.462 37.406 1.00 95.81 69 PHE A C 1
ATOM 498 O O . PHE A 1 69 ? -35.116 0.595 37.324 1.00 95.81 69 PHE A O 1
ATOM 505 N N . LEU A 1 70 ? -35.100 -1.649 37.513 1.00 94.50 70 LEU A N 1
ATOM 506 C CA . LEU A 1 70 ? -36.555 -1.814 37.614 1.00 94.50 70 LEU A CA 1
ATOM 507 C C . LEU A 1 70 ? -36.992 -2.322 38.992 1.00 94.50 70 LEU A C 1
ATOM 509 O O . LEU A 1 70 ? -37.861 -1.718 39.624 1.00 94.50 70 LEU A O 1
ATOM 513 N N . ALA A 1 71 ? -36.429 -3.445 39.444 1.00 95.56 71 ALA A N 1
ATOM 514 C CA . ALA A 1 71 ? -36.802 -4.072 40.711 1.00 95.56 71 ALA A CA 1
ATOM 515 C C . ALA A 1 71 ? -35.678 -4.950 41.281 1.00 95.56 71 ALA A C 1
ATOM 517 O O . ALA A 1 71 ? -34.852 -5.475 40.539 1.00 95.56 71 ALA A O 1
ATOM 518 N N . ALA A 1 72 ? -35.664 -5.148 42.599 1.00 96.12 72 ALA A N 1
ATOM 519 C CA . ALA A 1 72 ? -34.750 -6.040 43.306 1.00 96.12 72 ALA A CA 1
ATOM 520 C C . ALA A 1 72 ? -35.527 -7.010 44.198 1.00 96.12 72 ALA A C 1
ATOM 522 O O . ALA A 1 72 ? -36.521 -6.631 44.811 1.00 96.12 72 ALA A O 1
ATOM 523 N N . ALA A 1 73 ? -35.043 -8.243 44.330 1.00 96.19 73 ALA A N 1
ATOM 524 C CA . ALA A 1 73 ? -35.451 -9.173 45.376 1.00 96.19 73 ALA A CA 1
ATOM 525 C C . ALA A 1 73 ? -34.235 -9.578 46.212 1.00 96.19 73 ALA A C 1
ATOM 527 O O . ALA A 1 73 ? -33.219 -9.991 45.655 1.00 96.19 73 ALA A O 1
ATOM 528 N N . THR A 1 74 ? -34.351 -9.502 47.538 1.00 96.31 74 THR A N 1
ATOM 529 C CA . THR A 1 74 ? -33.306 -9.938 48.472 1.00 96.31 74 THR A CA 1
ATOM 530 C C . THR A 1 74 ? -33.819 -11.001 49.437 1.00 96.31 74 THR A C 1
ATOM 532 O O . THR A 1 74 ? -34.942 -10.921 49.952 1.00 96.31 74 THR A O 1
ATOM 535 N N . GLN A 1 75 ? -32.995 -12.020 49.677 1.00 95.81 75 GLN A N 1
ATOM 536 C CA . GLN A 1 75 ? -33.278 -13.109 50.605 1.00 95.81 75 GLN A CA 1
ATOM 537 C C . GLN A 1 75 ? -32.037 -13.445 51.428 1.00 95.81 75 GLN A C 1
ATOM 539 O O . GLN A 1 75 ? -30.987 -13.795 50.890 1.00 95.81 75 GLN A O 1
ATOM 544 N N . ASP A 1 76 ? -32.205 -13.413 52.746 1.00 95.19 76 ASP A N 1
ATOM 545 C CA . ASP A 1 76 ? -31.220 -13.909 53.696 1.00 95.19 76 ASP A CA 1
ATOM 546 C C . ASP A 1 76 ? -31.399 -15.413 53.923 1.00 95.19 76 ASP A C 1
ATOM 548 O O . ASP A 1 76 ? -32.523 -15.916 53.981 1.00 95.19 76 ASP A O 1
ATOM 552 N N . TYR A 1 77 ? -30.297 -16.136 54.090 1.00 94.50 77 TYR A N 1
ATOM 553 C CA . TYR A 1 77 ? -30.281 -17.537 54.493 1.00 94.50 77 TYR A CA 1
ATOM 554 C C . TYR A 1 77 ? -29.349 -17.734 55.686 1.00 94.50 77 TYR A C 1
ATOM 556 O O . TYR A 1 77 ? -28.259 -17.161 55.740 1.00 94.50 77 TYR A O 1
ATOM 564 N N . ILE A 1 78 ? -29.751 -18.609 56.606 1.00 93.12 78 ILE A N 1
ATOM 565 C CA . ILE A 1 78 ? -28.937 -19.049 57.740 1.00 93.12 78 ILE A CA 1
ATOM 566 C C . ILE A 1 78 ? -28.487 -20.491 57.502 1.00 93.12 78 ILE A C 1
ATOM 568 O O . ILE A 1 78 ? -29.299 -21.385 57.237 1.00 93.12 78 ILE A O 1
ATOM 572 N N . GLY A 1 79 ? -27.176 -20.703 57.599 1.00 90.12 79 GLY A N 1
ATOM 573 C CA . GLY A 1 79 ? -26.515 -21.986 57.393 1.00 90.12 79 GLY A CA 1
ATOM 574 C C . GLY A 1 79 ? -25.824 -22.533 58.647 1.00 90.12 79 GLY A C 1
ATOM 575 O O . GLY A 1 79 ? -25.989 -22.013 59.757 1.00 90.12 79 GLY A O 1
ATOM 576 N N . PRO A 1 80 ? -25.016 -23.599 58.491 1.00 86.81 80 PRO A N 1
ATOM 577 C CA . PRO A 1 80 ? -24.256 -24.197 59.584 1.00 86.81 80 PRO A CA 1
ATOM 578 C C . PRO A 1 80 ? -23.387 -23.171 60.319 1.00 86.81 80 PRO A C 1
ATOM 580 O O . PRO A 1 80 ? -22.712 -22.354 59.688 1.00 86.81 80 PRO A O 1
ATOM 583 N N . GLY A 1 81 ? -23.398 -23.230 61.654 1.00 85.12 81 GLY A N 1
ATOM 584 C CA . GLY A 1 81 ? -22.630 -22.318 62.506 1.00 85.12 81 GLY A CA 1
ATOM 585 C C . GLY A 1 81 ? -23.177 -20.887 62.573 1.00 85.12 81 GLY A C 1
ATOM 586 O O . GLY A 1 81 ? -22.461 -20.004 63.025 1.00 85.12 81 GLY A O 1
ATOM 587 N N . GLY A 1 82 ? -24.412 -20.641 62.114 1.00 88.06 82 GLY A N 1
ATOM 588 C CA . GLY A 1 82 ? -25.017 -19.303 62.112 1.00 88.06 82 GLY A CA 1
ATOM 589 C C . GLY A 1 82 ? -24.487 -18.383 61.009 1.00 88.06 82 GLY A C 1
ATOM 590 O O . GLY A 1 82 ? -24.731 -17.180 61.054 1.00 88.06 82 GLY A O 1
ATOM 591 N N . ARG A 1 83 ? -23.763 -18.932 60.021 1.00 91.62 83 ARG A N 1
ATOM 592 C CA . ARG A 1 83 ? -23.299 -18.176 58.850 1.00 91.62 83 ARG A CA 1
ATOM 593 C C . ARG A 1 83 ? -24.489 -17.630 58.067 1.00 91.62 83 ARG A C 1
ATOM 595 O O . ARG A 1 83 ? -25.504 -18.317 57.932 1.00 91.62 83 ARG A O 1
ATOM 602 N N . ARG A 1 84 ? -24.335 -16.415 57.540 1.00 94.06 84 ARG A N 1
ATOM 603 C CA . ARG A 1 84 ? -25.369 -15.701 56.784 1.00 94.06 84 ARG A CA 1
ATOM 604 C C . ARG A 1 84 ? -24.995 -15.652 55.312 1.00 94.06 84 ARG A C 1
ATOM 606 O O . ARG A 1 84 ? -23.849 -15.368 54.986 1.00 94.06 84 ARG A O 1
ATOM 613 N N . LEU A 1 85 ? -25.952 -15.921 54.441 1.00 94.44 85 LEU A N 1
ATOM 614 C CA . LEU A 1 85 ? -25.801 -15.856 52.992 1.00 94.44 85 LEU A CA 1
ATOM 615 C C . LEU A 1 85 ? -26.899 -14.943 52.460 1.00 94.44 85 LEU A C 1
ATOM 617 O O . LEU A 1 85 ? -28.065 -15.154 52.775 1.00 94.44 85 LEU A O 1
ATOM 621 N N . VAL A 1 86 ? -26.523 -13.924 51.700 1.00 96.38 86 VAL A N 1
ATOM 622 C CA . VAL A 1 86 ? -27.442 -12.924 51.151 1.00 96.38 86 VAL A CA 1
ATOM 623 C C . VAL A 1 86 ? -27.515 -13.132 49.648 1.00 96.38 86 VAL A C 1
ATOM 625 O O . VAL A 1 86 ? -26.481 -13.141 48.983 1.00 96.38 86 VAL A O 1
ATOM 628 N N . LEU A 1 87 ? -28.722 -13.337 49.129 1.00 97.06 87 LEU A N 1
ATOM 629 C CA . LEU A 1 87 ? -29.015 -13.366 47.699 1.00 97.06 87 LEU A CA 1
ATOM 630 C C . LEU A 1 87 ? -29.689 -12.062 47.307 1.00 97.06 87 LEU A C 1
ATOM 632 O O . LEU A 1 87 ? -30.691 -11.706 47.916 1.00 97.06 87 LEU A O 1
ATOM 636 N N . GLU A 1 88 ? -29.208 -11.438 46.243 1.00 97.50 88 GLU A N 1
ATOM 637 C CA . GLU A 1 88 ? -29.810 -10.259 45.634 1.00 97.50 88 GLU A CA 1
ATOM 638 C C . GLU A 1 88 ? -30.015 -10.533 44.143 1.00 97.50 88 GLU A C 1
ATOM 640 O O . GLU A 1 88 ? -29.086 -10.940 43.446 1.00 97.50 88 GLU A O 1
ATOM 645 N N . ILE A 1 89 ? -31.238 -10.343 43.655 1.00 97.69 89 ILE A N 1
ATOM 646 C CA . ILE A 1 89 ? -31.599 -10.452 42.239 1.00 97.69 89 ILE A CA 1
ATOM 647 C C . ILE A 1 89 ? -32.111 -9.087 41.800 1.00 97.69 89 ILE A C 1
ATOM 649 O O . ILE A 1 89 ? -33.161 -8.660 42.270 1.00 97.69 89 ILE A O 1
ATOM 653 N N . TYR A 1 90 ? -31.403 -8.436 40.888 1.00 97.31 90 TYR A N 1
ATOM 654 C CA . TYR A 1 90 ? -31.786 -7.164 40.284 1.00 97.31 90 TYR A CA 1
ATOM 655 C C . TYR A 1 90 ? -32.319 -7.416 38.876 1.00 97.31 90 TYR A C 1
ATOM 657 O O . TYR A 1 90 ? -31.668 -8.084 38.072 1.00 97.31 90 TYR A O 1
ATOM 665 N N . GLU A 1 91 ? -33.495 -6.885 38.570 1.00 96.88 91 GLU A N 1
ATOM 666 C CA . GLU A 1 91 ? -34.038 -6.785 37.220 1.00 96.88 91 GLU A CA 1
ATOM 667 C C . GLU A 1 91 ? -33.765 -5.391 36.666 1.00 96.88 91 GLU A C 1
ATOM 669 O O . GLU A 1 91 ? -34.147 -4.382 37.262 1.00 96.88 91 GLU A O 1
ATOM 674 N N . MET A 1 92 ? -33.108 -5.364 35.513 1.00 95.81 92 MET A N 1
ATOM 675 C CA . MET A 1 92 ? -32.772 -4.158 34.772 1.00 95.81 92 MET A CA 1
ATOM 676 C C . MET A 1 92 ? -33.694 -4.003 33.556 1.00 95.81 92 MET A C 1
ATOM 678 O O . MET A 1 92 ? -34.389 -4.947 33.163 1.00 95.81 92 MET A O 1
ATOM 682 N N . GLU A 1 93 ? -33.710 -2.819 32.945 1.00 95.19 93 GLU A N 1
ATOM 683 C CA . GLU A 1 93 ? -34.576 -2.520 31.800 1.00 95.19 93 GLU A CA 1
ATOM 684 C C . GLU A 1 93 ? -34.337 -3.449 30.600 1.00 95.19 93 GLU A C 1
ATOM 686 O O . GLU A 1 93 ? -35.291 -3.907 29.957 1.00 95.19 93 GLU A O 1
ATOM 691 N N . ASP A 1 94 ? -33.074 -3.800 30.347 1.00 93.56 94 ASP A N 1
ATOM 692 C CA . ASP A 1 94 ? -32.652 -4.710 29.291 1.00 93.56 94 ASP A CA 1
ATOM 693 C C . ASP A 1 94 ? -31.336 -5.448 29.623 1.00 93.56 94 ASP A C 1
ATOM 695 O O . ASP A 1 94 ? -30.826 -5.417 30.746 1.00 93.56 94 ASP A O 1
ATOM 699 N N . ASP A 1 95 ? -30.819 -6.202 28.652 1.00 94.50 95 ASP A N 1
ATOM 700 C CA . ASP A 1 95 ? -29.574 -6.957 28.793 1.00 94.50 95 ASP A CA 1
ATOM 701 C C . ASP A 1 95 ? -28.314 -6.077 28.769 1.00 94.50 95 ASP A C 1
ATOM 703 O O . ASP A 1 95 ? -27.307 -6.444 29.375 1.00 94.50 95 ASP A O 1
ATOM 707 N N . THR A 1 96 ? -28.369 -4.900 28.142 1.00 93.81 96 THR A N 1
ATOM 708 C CA . THR A 1 96 ? -27.274 -3.920 28.133 1.00 93.81 96 THR A CA 1
ATOM 709 C C . THR A 1 96 ? -27.111 -3.281 29.507 1.00 93.81 96 THR A C 1
ATOM 711 O O . THR A 1 96 ? -25.994 -3.214 30.022 1.00 93.81 96 THR A O 1
ATOM 714 N N . ALA A 1 97 ? -28.221 -2.908 30.136 1.00 94.88 97 ALA A N 1
ATOM 715 C CA . ALA A 1 97 ? -28.290 -2.416 31.502 1.00 94.88 97 ALA A CA 1
ATOM 716 C C . ALA A 1 97 ? -27.726 -3.427 32.519 1.00 94.88 97 ALA A C 1
ATOM 718 O O . ALA A 1 97 ? -26.862 -3.088 33.333 1.00 94.88 97 ALA A O 1
ATOM 719 N N . ALA A 1 98 ? -28.142 -4.697 32.421 1.00 96.00 98 ALA A N 1
ATOM 720 C CA . ALA A 1 98 ? -27.635 -5.786 33.262 1.00 96.00 98 ALA A CA 1
ATOM 721 C C . ALA A 1 98 ? -26.138 -6.055 33.059 1.00 96.00 98 ALA A C 1
ATOM 723 O O . ALA A 1 98 ? -25.398 -6.210 34.034 1.00 96.00 98 ALA A O 1
ATOM 724 N N . TYR A 1 99 ? -25.674 -6.065 31.807 1.00 95.44 99 TYR A N 1
ATOM 725 C CA . TYR A 1 99 ? -24.251 -6.176 31.492 1.00 95.44 99 TYR A CA 1
ATOM 726 C C . TYR A 1 99 ? -23.450 -5.005 32.075 1.00 95.44 99 TYR A C 1
ATOM 728 O O . TYR A 1 99 ? -22.395 -5.217 32.675 1.00 95.44 99 TYR A O 1
ATOM 736 N N . GLY A 1 100 ? -23.959 -3.779 31.929 1.00 94.81 100 GLY A N 1
ATOM 737 C CA . GLY A 1 100 ? -23.327 -2.569 32.437 1.00 94.81 100 GLY A CA 1
ATOM 738 C C . GLY A 1 100 ? -23.096 -2.638 33.938 1.00 94.81 100 GLY A C 1
ATOM 739 O O . GLY A 1 100 ? -21.950 -2.580 34.388 1.00 94.81 100 GLY A O 1
ATOM 740 N N . ILE A 1 101 ? -24.163 -2.856 34.708 1.00 94.81 101 ILE A N 1
ATOM 741 C CA . ILE A 1 101 ? -24.073 -2.887 36.169 1.00 94.81 101 ILE A CA 1
ATOM 742 C C . ILE A 1 101 ? -23.206 -4.060 36.662 1.00 94.81 101 ILE A C 1
ATOM 744 O O . ILE A 1 101 ? -22.415 -3.898 37.590 1.00 94.81 101 ILE A O 1
ATOM 748 N N . PHE A 1 102 ? -23.251 -5.213 35.979 1.00 94.75 102 PHE A N 1
ATOM 749 C CA . PHE A 1 102 ? -22.355 -6.342 36.245 1.00 94.75 102 PHE A CA 1
ATOM 750 C C . PHE A 1 102 ? -20.880 -5.971 36.055 1.00 94.75 102 PHE A C 1
ATOM 752 O O . PHE A 1 102 ? -20.033 -6.350 36.863 1.00 94.75 102 PHE A O 1
ATOM 759 N N . THR A 1 103 ? -20.549 -5.245 34.984 1.00 93.62 103 THR A N 1
ATOM 760 C CA . THR A 1 103 ? -19.169 -4.802 34.749 1.00 93.62 103 THR A CA 1
ATOM 761 C C . THR A 1 103 ? -18.732 -3.721 35.736 1.00 93.62 103 THR A C 1
ATOM 763 O O . THR A 1 103 ? -17.613 -3.794 36.233 1.00 93.62 103 THR A O 1
ATOM 766 N N . ALA A 1 104 ? -19.623 -2.791 36.099 1.00 90.56 104 ALA A N 1
ATOM 767 C CA . ALA A 1 104 ? -19.336 -1.683 37.009 1.00 90.56 104 ALA A CA 1
ATOM 768 C C . ALA A 1 104 ? -18.998 -2.131 38.442 1.00 90.56 104 ALA A C 1
ATOM 770 O O . ALA A 1 104 ? -18.210 -1.475 39.122 1.00 90.56 104 ALA A O 1
ATOM 771 N N . PHE A 1 105 ? -19.578 -3.248 38.891 1.00 87.25 105 PHE A N 1
ATOM 772 C CA . PHE A 1 105 ? -19.363 -3.816 40.227 1.00 87.25 105 PHE A CA 1
ATOM 773 C C . PHE A 1 105 ? -18.478 -5.066 40.235 1.00 87.25 105 PHE A C 1
ATOM 775 O O . PHE A 1 105 ? -18.347 -5.745 41.259 1.00 87.25 105 PHE A O 1
ATOM 782 N N . ARG A 1 106 ? -17.830 -5.383 39.110 1.00 86.75 106 ARG A N 1
ATOM 783 C CA . ARG A 1 106 ? -16.896 -6.504 39.047 1.00 86.75 106 ARG A CA 1
ATOM 784 C C . ARG A 1 106 ? -15.724 -6.258 39.998 1.00 86.75 106 ARG A C 1
ATOM 786 O O . ARG A 1 106 ? -15.069 -5.221 39.957 1.00 86.75 106 ARG A O 1
ATOM 793 N N . THR A 1 107 ? -15.411 -7.245 40.832 1.00 83.44 107 THR A N 1
ATOM 794 C CA . THR A 1 107 ? -14.296 -7.151 41.778 1.00 83.44 107 THR A CA 1
ATOM 795 C C . THR A 1 107 ? -12.965 -7.389 41.055 1.00 83.44 107 THR A C 1
ATOM 797 O O . THR A 1 107 ? -12.794 -8.430 40.409 1.00 83.44 107 THR A O 1
ATOM 800 N N . PRO A 1 108 ? -11.975 -6.487 41.162 1.00 78.88 108 PRO A N 1
ATOM 801 C CA . PRO A 1 108 ? -10.647 -6.735 40.611 1.00 78.88 108 PRO A CA 1
ATOM 802 C C . PRO A 1 108 ? -10.040 -8.038 41.156 1.00 78.88 108 PRO A C 1
ATOM 804 O O . PRO A 1 108 ? -9.994 -8.252 42.364 1.00 78.88 108 PRO A O 1
ATOM 807 N N . GLY A 1 109 ? -9.569 -8.916 40.265 1.00 78.38 109 GLY A N 1
ATOM 808 C CA . GLY A 1 109 ? -8.913 -10.178 40.636 1.00 78.38 109 GLY A CA 1
ATOM 809 C C . GLY A 1 109 ? -9.834 -11.372 40.925 1.00 78.38 109 GLY A C 1
ATOM 810 O O . GLY A 1 109 ? -9.319 -12.449 41.206 1.00 78.38 109 GLY A O 1
ATOM 811 N N . GLY A 1 110 ? -11.161 -11.230 40.830 1.00 86.62 110 GLY A N 1
ATOM 812 C CA . GLY A 1 110 ? -12.076 -12.371 40.974 1.00 86.62 110 GLY A CA 1
ATOM 813 C C . GLY A 1 110 ? -12.017 -13.356 39.796 1.00 86.62 110 GLY A C 1
ATOM 814 O O . GLY A 1 110 ? -11.827 -12.952 38.645 1.00 86.62 110 GLY A O 1
ATOM 815 N N . GLU A 1 111 ? -12.227 -14.641 40.084 1.00 90.62 111 GLU A N 1
ATOM 816 C CA . GLU A 1 111 ? -12.251 -15.757 39.131 1.00 90.62 111 GLU A CA 1
ATOM 817 C C . GLU A 1 111 ? -13.455 -15.634 38.187 1.00 90.62 111 GLU A C 1
ATOM 819 O O . GLU A 1 111 ? -14.595 -15.579 38.641 1.00 90.62 111 GLU A O 1
ATOM 824 N N . ALA A 1 112 ? -13.234 -15.625 36.871 1.00 91.25 112 ALA A N 1
ATOM 825 C CA . ALA A 1 112 ? -14.327 -15.683 35.902 1.00 91.25 112 ALA A CA 1
ATOM 826 C C . ALA A 1 112 ? -14.956 -17.086 35.879 1.00 91.25 112 ALA A C 1
ATOM 828 O O . ALA A 1 112 ? -14.247 -18.086 35.770 1.00 91.25 112 ALA A O 1
ATOM 829 N N . ILE A 1 113 ? -16.287 -17.165 35.935 1.00 92.50 113 ILE A N 1
ATOM 830 C CA . ILE A 1 113 ? -17.028 -18.431 35.979 1.00 92.50 113 ILE A CA 1
ATOM 831 C C . ILE A 1 113 ? -18.098 -18.491 34.885 1.00 92.50 113 ILE A C 1
ATOM 833 O O . ILE A 1 113 ? -18.734 -17.492 34.551 1.00 92.50 113 ILE A O 1
ATOM 837 N N . ALA A 1 114 ? -18.320 -19.689 34.341 1.00 92.38 114 ALA A N 1
ATOM 838 C CA . ALA A 1 114 ? -19.350 -19.951 33.338 1.00 92.38 114 ALA A CA 1
ATOM 839 C C . ALA A 1 114 ? -20.725 -20.155 34.002 1.00 92.38 114 ALA A C 1
ATOM 841 O O . ALA A 1 114 ? -21.221 -21.277 34.101 1.00 92.38 114 ALA A O 1
ATOM 842 N N . LEU A 1 115 ? -21.315 -19.069 34.503 1.00 93.75 115 LEU A N 1
ATOM 843 C CA . LEU A 1 115 ? -22.662 -19.042 35.072 1.00 93.75 115 LEU A CA 1
ATOM 844 C C . LEU A 1 115 ? -23.446 -17.859 34.495 1.00 93.75 115 LEU A C 1
ATOM 846 O O . LEU A 1 115 ? -22.921 -16.751 34.439 1.00 93.75 115 LEU A O 1
ATOM 850 N N . GLY A 1 116 ? -24.695 -18.099 34.084 1.00 94.44 116 GLY A N 1
ATOM 851 C CA . GLY A 1 116 ? -25.474 -17.109 33.336 1.00 94.44 116 GLY A CA 1
ATOM 852 C C . GLY A 1 116 ? -24.847 -16.823 31.971 1.00 94.44 116 GLY A C 1
ATOM 853 O O . GLY A 1 116 ? -24.388 -17.748 31.302 1.00 94.44 116 GLY A O 1
ATOM 854 N N . ASP A 1 117 ? -24.825 -15.551 31.578 1.00 93.19 117 ASP A N 1
ATOM 855 C CA . ASP A 1 117 ? -24.117 -15.070 30.386 1.00 93.19 117 ASP A CA 1
ATOM 856 C C . ASP A 1 117 ? -22.647 -14.736 30.688 1.00 93.19 117 ASP A C 1
ATOM 858 O O . ASP A 1 117 ? -21.774 -14.952 29.848 1.00 93.19 117 ASP A O 1
ATOM 862 N N . ALA A 1 118 ? -22.353 -14.263 31.903 1.00 93.12 118 ALA A N 1
ATOM 863 C CA . ALA A 1 118 ? -21.019 -14.261 32.501 1.00 93.12 118 ALA A CA 1
ATOM 864 C C . ALA A 1 118 ? -21.123 -14.120 34.026 1.00 93.12 118 ALA A C 1
ATOM 866 O O . ALA A 1 118 ? -22.047 -13.479 34.530 1.00 93.12 118 ALA A O 1
ATOM 867 N N . GLY A 1 119 ? -20.135 -14.643 34.755 1.00 93.75 119 GLY A N 1
ATOM 868 C CA . GLY A 1 119 ? -20.050 -14.478 36.202 1.00 93.75 119 GLY A CA 1
ATOM 869 C C . GLY A 1 119 ? -18.626 -14.332 36.720 1.00 93.75 119 GLY A C 1
ATOM 870 O O . GLY A 1 119 ? -17.649 -14.614 36.023 1.00 93.75 119 GLY A O 1
ATOM 871 N N . GLN A 1 120 ? -18.525 -13.901 37.971 1.00 94.12 120 GLN A N 1
ATOM 872 C CA . GLN A 1 120 ? -17.296 -13.781 38.731 1.00 94.12 120 GLN A CA 1
ATOM 873 C C . GLN A 1 120 ? -17.481 -14.336 40.145 1.00 94.12 120 GLN A C 1
ATOM 875 O O . GLN A 1 120 ? -18.526 -14.145 40.765 1.00 94.12 120 GLN A O 1
ATOM 880 N N . LEU A 1 121 ? -16.440 -14.989 40.657 1.00 94.06 121 LEU A N 1
ATOM 881 C CA . LEU A 1 121 ? -16.347 -15.505 42.014 1.00 94.06 121 LEU A CA 1
ATOM 882 C C . LEU A 1 121 ? -15.124 -14.932 42.746 1.00 94.06 121 LEU A C 1
ATOM 884 O O . LEU A 1 121 ? -14.023 -14.871 42.203 1.00 94.06 121 LEU A O 1
ATOM 888 N N . THR A 1 122 ? -15.314 -14.574 44.009 1.00 91.56 122 THR A N 1
ATOM 889 C CA . THR A 1 122 ? -14.268 -14.302 45.002 1.00 91.56 122 THR A CA 1
ATOM 890 C C . THR A 1 122 ? -14.486 -15.193 46.233 1.00 91.56 122 THR A C 1
ATOM 892 O O . THR A 1 122 ? -15.403 -16.015 46.261 1.00 91.56 122 THR A O 1
ATOM 895 N N . ASP A 1 123 ? -13.668 -15.034 47.276 1.00 90.56 123 ASP A N 1
ATOM 896 C CA . ASP A 1 123 ? -13.724 -15.872 48.484 1.00 90.56 123 ASP A CA 1
ATOM 897 C C . ASP A 1 123 ? -15.071 -15.815 49.232 1.00 90.56 123 ASP A C 1
ATOM 899 O O . ASP A 1 123 ? -15.428 -16.754 49.948 1.00 90.56 123 ASP A O 1
ATOM 903 N N . TYR A 1 124 ? -15.821 -14.718 49.082 1.00 92.25 124 TYR A N 1
ATOM 904 C CA . TYR A 1 124 ? -17.079 -14.479 49.799 1.00 92.25 124 TYR A CA 1
ATOM 905 C C . TYR A 1 124 ? -18.196 -13.882 48.932 1.00 92.25 124 TYR A C 1
ATOM 907 O O . TYR A 1 124 ? -19.301 -13.684 49.433 1.00 92.25 124 TYR A O 1
ATOM 915 N N . TYR A 1 125 ? -17.938 -13.593 47.656 1.00 94.56 125 TYR A N 1
ATOM 916 C CA . TYR A 1 125 ? -18.883 -12.915 46.773 1.00 94.56 125 TYR A CA 1
ATOM 917 C C . TYR A 1 125 ? -18.925 -13.587 45.402 1.00 94.56 125 TYR A C 1
ATOM 919 O O . TYR A 1 125 ? -17.889 -13.878 44.807 1.00 94.56 125 TYR A O 1
ATOM 927 N N . LEU A 1 126 ? -20.125 -13.836 44.890 1.00 96.38 126 LEU A N 1
ATOM 928 C CA . LEU A 1 126 ? -20.348 -14.314 43.531 1.00 96.38 126 LEU A CA 1
ATOM 929 C C . LEU A 1 126 ? -21.352 -13.387 42.858 1.00 96.38 126 LEU A C 1
ATOM 931 O O . LEU A 1 126 ? -22.462 -13.226 43.355 1.00 96.38 126 LEU A O 1
ATOM 935 N N . SER A 1 127 ? -20.974 -12.821 41.717 1.00 96.44 127 SER A N 1
ATOM 936 C CA . SER A 1 127 ? -21.876 -12.038 40.874 1.00 96.44 127 SER A CA 1
ATOM 937 C C . SER A 1 127 ? -21.979 -12.663 39.490 1.00 96.44 127 SER A C 1
ATOM 939 O O . SER A 1 127 ? -20.971 -13.085 38.925 1.00 96.44 127 SER A O 1
ATOM 941 N N . PHE A 1 128 ? -23.176 -12.755 38.929 1.00 96.62 128 PHE A N 1
ATOM 942 C CA . PHE A 1 128 ? -23.367 -13.120 37.529 1.00 96.62 128 PHE A CA 1
ATOM 943 C C . PHE A 1 128 ? -24.546 -12.362 36.944 1.00 96.62 128 PHE A C 1
ATOM 945 O O . PHE A 1 128 ? -25.446 -11.942 37.666 1.00 96.62 128 PHE A O 1
ATOM 952 N N . TRP A 1 129 ? -24.568 -12.227 35.626 1.00 96.50 129 TRP A N 1
ATOM 953 C CA . TRP A 1 129 ? -25.722 -11.684 34.923 1.00 96.50 129 TRP A CA 1
ATOM 954 C C . TRP A 1 129 ? -26.302 -12.722 33.966 1.00 96.50 129 TRP A C 1
ATOM 956 O O . TRP A 1 129 ? -25.590 -13.605 33.476 1.00 96.50 129 TRP A O 1
ATOM 966 N N . LYS A 1 130 ? -27.614 -12.656 33.738 1.00 96.62 130 LYS A N 1
ATOM 967 C CA . LYS A 1 130 ? -28.320 -13.483 32.758 1.00 96.62 130 LYS A CA 1
ATOM 968 C C . LYS A 1 130 ? -29.490 -12.712 32.157 1.00 96.62 130 LYS A C 1
ATOM 970 O O . LYS A 1 130 ? -30.409 -12.332 32.880 1.00 96.62 130 LYS A O 1
ATOM 975 N N . GLY A 1 131 ? -29.499 -12.510 30.843 1.00 95.75 131 GLY A N 1
ATOM 976 C CA . GLY A 1 131 ? -30.491 -11.660 30.189 1.00 95.75 131 GLY A CA 1
ATOM 977 C C . GLY A 1 131 ? -30.470 -10.259 30.798 1.00 95.75 131 GLY A C 1
ATOM 978 O O . GLY A 1 131 ? -29.429 -9.619 30.832 1.00 95.75 131 GLY A O 1
ATOM 979 N N . ARG A 1 132 ? -31.612 -9.810 31.322 1.00 96.25 132 ARG A N 1
ATOM 980 C CA . ARG A 1 132 ? -31.764 -8.510 32.000 1.00 96.25 132 ARG A CA 1
ATOM 981 C C . ARG A 1 132 ? -31.516 -8.547 33.514 1.00 96.25 132 ARG A C 1
ATOM 983 O O . ARG A 1 132 ? -31.831 -7.585 34.205 1.00 96.25 132 ARG A O 1
ATOM 990 N N . PHE A 1 133 ? -31.047 -9.672 34.052 1.00 97.56 133 PHE A N 1
ATOM 991 C CA . PHE A 1 133 ? -30.916 -9.866 35.495 1.00 97.56 133 PHE A CA 1
ATOM 992 C C . PHE A 1 133 ? -29.452 -9.828 35.928 1.00 97.56 133 PHE A C 1
ATOM 994 O O . PHE A 1 133 ? -28.626 -10.517 35.331 1.00 97.56 133 PHE A O 1
ATOM 1001 N N . LEU A 1 134 ? -29.154 -9.091 36.997 1.00 97.38 134 LEU A N 1
ATOM 1002 C CA . LEU A 1 134 ? -27.914 -9.192 37.770 1.00 97.38 134 LEU A CA 1
ATOM 1003 C C . LEU A 1 134 ? -28.214 -9.969 39.056 1.00 97.38 134 LEU A C 1
ATOM 1005 O O . LEU A 1 134 ? -29.207 -9.705 39.728 1.00 97.38 134 LEU A O 1
ATOM 1009 N N . VAL A 1 135 ? -27.353 -10.913 39.421 1.00 97.62 135 VAL A N 1
ATOM 1010 C CA . VAL A 1 135 ? -27.477 -11.695 40.650 1.00 97.62 135 VAL A CA 1
ATOM 1011 C C . VAL A 1 135 ? -26.197 -11.598 41.448 1.00 97.62 135 VAL A C 1
ATOM 1013 O O . VAL A 1 135 ? -25.132 -11.948 40.943 1.00 97.62 135 VAL A O 1
ATOM 1016 N N . ASN A 1 136 ? -26.327 -11.209 42.710 1.00 97.25 136 ASN A N 1
ATOM 1017 C CA . ASN A 1 136 ? -25.238 -11.178 43.670 1.00 97.25 136 ASN A CA 1
ATOM 1018 C C . ASN A 1 136 ? -25.520 -12.156 44.807 1.00 97.25 136 ASN A C 1
ATOM 1020 O O . ASN A 1 136 ? -26.641 -12.266 45.305 1.00 97.25 136 ASN A O 1
ATOM 1024 N N . VAL A 1 137 ? -24.486 -12.878 45.221 1.00 96.62 137 VAL A N 1
ATOM 1025 C CA . VAL A 1 137 ? -24.526 -13.788 46.357 1.00 96.62 137 VAL A CA 1
ATOM 1026 C C . VAL A 1 137 ? -23.350 -13.472 47.268 1.00 96.62 137 VAL A C 1
ATOM 1028 O O . VAL A 1 137 ? -22.198 -13.622 46.866 1.00 96.62 137 VAL A O 1
ATOM 1031 N N . THR A 1 138 ? -23.644 -13.071 48.502 1.00 95.44 138 THR A N 1
ATOM 1032 C CA . THR A 1 138 ? -22.640 -12.686 49.502 1.00 95.44 138 THR A CA 1
ATOM 1033 C C . THR A 1 138 ? -22.681 -13.642 50.685 1.00 95.44 138 THR A C 1
ATOM 1035 O O . THR A 1 138 ? -23.725 -13.812 51.312 1.00 95.44 138 THR A O 1
ATOM 1038 N N . LEU A 1 139 ? -21.548 -14.253 51.025 1.00 94.88 139 LEU A N 1
ATOM 1039 C CA . LEU A 1 139 ? -21.400 -15.163 52.158 1.00 94.88 139 LEU A CA 1
ATOM 1040 C C . LEU A 1 139 ? -20.665 -14.478 53.319 1.00 94.88 139 LEU A C 1
ATOM 1042 O O . LEU A 1 139 ? -19.501 -14.104 53.217 1.00 94.88 139 LEU A O 1
ATOM 1046 N N . GLY A 1 140 ? -21.339 -14.361 54.459 1.00 89.25 140 GLY A N 1
ATOM 1047 C CA . GLY A 1 140 ? -20.775 -13.872 55.710 1.00 89.25 140 GLY A CA 1
ATOM 1048 C C . GLY A 1 140 ? -20.015 -14.963 56.469 1.00 89.25 140 GLY A C 1
ATOM 1049 O O . GLY A 1 140 ? -20.600 -15.967 56.882 1.00 89.25 140 GLY A O 1
ATOM 1050 N N . GLY A 1 141 ? -18.725 -14.715 56.711 1.00 78.31 141 GLY A N 1
ATOM 1051 C CA . GLY A 1 141 ? -17.814 -15.621 57.418 1.00 78.31 141 GLY A CA 1
ATOM 1052 C C . GLY A 1 141 ? -17.117 -16.605 56.472 1.00 78.31 141 GLY A C 1
ATOM 1053 O O . GLY A 1 141 ? -17.770 -17.399 55.799 1.00 78.31 141 GLY A O 1
ATOM 1054 N N . GLY A 1 142 ? -15.781 -16.556 56.424 1.00 74.38 142 GLY A N 1
ATOM 1055 C CA . GLY A 1 142 ? -14.970 -17.405 55.544 1.00 74.38 142 GLY A CA 1
ATOM 1056 C C . GLY A 1 142 ? -14.845 -18.845 56.049 1.00 74.38 142 GLY A C 1
ATOM 1057 O O . GLY A 1 142 ? -14.610 -19.071 57.236 1.00 74.38 142 GLY A O 1
ATOM 1058 N N . ALA A 1 143 ? -14.990 -19.815 55.145 1.00 75.94 143 ALA A N 1
ATOM 1059 C CA . ALA A 1 143 ? -14.777 -21.237 55.404 1.00 75.94 143 ALA A CA 1
ATOM 1060 C C . ALA A 1 143 ? -14.279 -21.951 54.135 1.00 75.94 143 ALA A C 1
ATOM 1062 O O . ALA A 1 143 ? -14.391 -21.423 53.030 1.00 75.94 143 ALA A O 1
ATOM 1063 N N . GLU A 1 144 ? -13.765 -23.175 54.277 1.00 82.31 144 GLU A N 1
ATOM 1064 C CA . GLU A 1 144 ? -13.263 -23.968 53.141 1.00 82.31 144 GLU A CA 1
ATOM 1065 C C . GLU A 1 144 ? -14.353 -24.305 52.100 1.00 82.31 144 GLU A C 1
ATOM 1067 O O . GLU A 1 144 ? -14.046 -24.534 50.933 1.00 82.31 144 GLU A O 1
ATOM 1072 N N . ASP A 1 145 ? -15.635 -24.303 52.486 1.00 88.06 145 ASP A N 1
ATOM 1073 C CA . ASP A 1 145 ? -16.766 -24.625 51.606 1.00 88.06 145 ASP A CA 1
ATOM 1074 C C . ASP A 1 145 ? -17.369 -23.411 50.868 1.00 88.06 145 ASP A C 1
ATOM 1076 O O . ASP A 1 145 ? -18.300 -23.599 50.078 1.00 88.06 145 ASP A O 1
ATOM 1080 N N . SER A 1 146 ? -16.849 -22.188 51.066 1.00 90.81 146 SER A N 1
ATOM 1081 C CA . SER A 1 146 ? -17.439 -20.936 50.548 1.00 90.81 146 SER A CA 1
ATOM 1082 C C . SER A 1 146 ? -17.756 -20.974 49.049 1.00 90.81 146 SER A C 1
ATOM 1084 O O . SER A 1 146 ? -18.891 -20.719 48.648 1.00 90.81 146 SER A O 1
ATOM 1086 N N . SER A 1 147 ? -16.784 -21.359 48.213 1.00 91.94 147 SER A N 1
ATOM 1087 C CA . SER A 1 147 ? -16.950 -21.451 46.749 1.00 91.94 147 SER A CA 1
ATOM 1088 C C . SER A 1 147 ? -18.074 -22.415 46.354 1.00 91.94 147 SER A C 1
ATOM 1090 O O . SER A 1 147 ? -18.880 -22.125 45.468 1.00 91.94 147 SER A O 1
ATOM 1092 N N . THR A 1 148 ? -18.187 -23.542 47.063 1.00 92.56 148 THR A N 1
ATOM 1093 C CA . THR A 1 148 ? -19.226 -24.549 46.810 1.00 92.56 148 THR A CA 1
ATOM 1094 C C . THR A 1 148 ? -20.610 -24.003 47.155 1.00 92.56 148 THR A C 1
ATOM 1096 O O . THR A 1 148 ? -21.551 -24.170 46.380 1.00 92.56 148 THR A O 1
ATOM 1099 N N . VAL A 1 149 ? -20.735 -23.320 48.296 1.00 93.56 149 VAL A N 1
ATOM 1100 C CA . VAL A 1 149 ? -21.996 -22.722 48.758 1.00 93.56 149 VAL A CA 1
ATOM 1101 C C . VAL A 1 149 ? -22.464 -21.616 47.808 1.00 93.56 149 VAL A C 1
ATOM 1103 O O . VAL A 1 149 ? -23.622 -21.633 47.383 1.00 93.56 149 VAL A O 1
ATOM 1106 N N . LEU A 1 150 ? -21.565 -20.702 47.431 1.00 95.44 150 LEU A N 1
ATOM 1107 C CA . LEU A 1 150 ? -21.854 -19.598 46.511 1.00 95.44 150 LEU A CA 1
ATOM 1108 C C . LEU A 1 150 ? -22.333 -20.120 45.150 1.00 95.44 150 LEU A C 1
ATOM 1110 O O . LEU A 1 150 ? -23.402 -19.729 44.678 1.00 95.44 150 LEU A O 1
ATOM 1114 N N . ARG A 1 151 ? -21.596 -21.065 44.547 1.00 95.44 151 ARG A N 1
ATOM 1115 C CA . ARG A 1 151 ? -21.954 -21.665 43.249 1.00 95.44 151 ARG A CA 1
ATOM 1116 C C . ARG A 1 151 ? -23.269 -22.435 43.303 1.00 95.44 151 ARG A C 1
ATOM 1118 O O . ARG A 1 151 ? -24.027 -22.388 42.339 1.00 95.44 151 ARG A O 1
ATOM 1125 N N . ALA A 1 152 ? -23.558 -23.124 44.408 1.00 94.31 152 ALA A N 1
ATOM 1126 C CA . ALA A 1 152 ? -24.799 -23.878 44.557 1.00 94.31 152 ALA A CA 1
ATOM 1127 C C . ALA A 1 152 ? -26.036 -22.966 44.570 1.00 94.31 152 ALA A C 1
ATOM 1129 O O . ALA A 1 152 ? -27.012 -23.259 43.877 1.00 94.31 152 ALA A O 1
ATOM 1130 N N . LEU A 1 153 ? -26.002 -21.855 45.318 1.00 95.69 153 LEU A N 1
ATOM 1131 C CA . LEU A 1 153 ? -27.118 -20.903 45.332 1.00 95.69 153 LEU A CA 1
ATOM 1132 C C . LEU A 1 153 ? -27.235 -20.160 43.998 1.00 95.69 153 LEU A C 1
ATOM 1134 O O . LEU A 1 153 ? -28.312 -20.128 43.404 1.00 95.69 153 LEU A O 1
ATOM 1138 N N . ALA A 1 154 ? -26.124 -19.618 43.499 1.00 96.31 154 ALA A N 1
ATOM 1139 C CA . ALA A 1 154 ? -26.106 -18.868 42.249 1.00 96.31 154 ALA A CA 1
ATOM 1140 C C . ALA A 1 154 ? -26.538 -19.736 41.051 1.00 96.31 154 ALA A C 1
ATOM 1142 O O . ALA A 1 154 ? -27.325 -19.292 40.219 1.00 96.31 154 ALA A O 1
ATOM 1143 N N . GLY A 1 155 ? -26.103 -21.001 41.003 1.00 95.69 155 GLY A N 1
ATOM 1144 C CA . GLY A 1 155 ? -26.530 -21.986 40.007 1.00 95.69 155 GLY A CA 1
ATOM 1145 C C . GLY A 1 155 ? -28.035 -22.246 40.041 1.00 95.69 155 GLY A C 1
ATOM 1146 O O . GLY A 1 155 ? -28.698 -22.171 39.008 1.00 95.69 155 GLY A O 1
ATOM 1147 N N . ALA A 1 156 ? -28.599 -22.456 41.235 1.00 95.19 156 ALA A N 1
ATOM 1148 C CA . ALA A 1 156 ? -30.036 -22.658 41.402 1.00 95.19 156 ALA A CA 1
ATOM 1149 C C . ALA A 1 156 ? -30.860 -21.439 40.944 1.00 95.19 156 ALA A C 1
ATOM 1151 O O . ALA A 1 156 ? -31.942 -21.604 40.373 1.00 95.19 156 ALA A O 1
ATOM 1152 N N . VAL A 1 157 ? -30.368 -20.220 41.172 1.00 96.12 157 VAL A N 1
ATOM 1153 C CA . VAL A 1 157 ? -30.999 -18.994 40.653 1.00 96.12 157 VAL A CA 1
ATOM 1154 C C . VAL A 1 157 ? -30.862 -18.930 39.129 1.00 96.12 157 VAL A C 1
ATOM 1156 O O . VAL A 1 157 ? -31.851 -18.716 38.429 1.00 96.12 157 VAL A O 1
ATOM 1159 N N . GLY A 1 158 ? -29.667 -19.192 38.593 1.00 95.06 158 GLY A N 1
ATOM 1160 C CA . GLY A 1 158 ? -29.380 -19.159 37.158 1.00 95.06 158 GLY A CA 1
ATOM 1161 C C . GLY A 1 158 ? -30.244 -20.113 36.324 1.00 95.06 158 GLY A C 1
ATOM 1162 O O . GLY A 1 158 ? -30.614 -19.770 35.200 1.00 95.06 158 GLY A O 1
ATOM 1163 N N . GLU A 1 159 ? -30.627 -21.270 36.870 1.00 93.69 159 GLU A N 1
ATOM 1164 C CA . GLU A 1 159 ? -31.570 -22.212 36.242 1.00 93.69 159 GLU A CA 1
ATOM 1165 C C . GLU A 1 159 ? -33.010 -21.677 36.172 1.00 93.69 159 GLU A C 1
ATOM 1167 O O . GLU A 1 159 ? -33.753 -22.021 35.253 1.00 93.69 159 GLU A O 1
ATOM 1172 N N . ARG A 1 160 ? -33.412 -20.830 37.129 1.00 94.31 160 ARG A N 1
ATOM 1173 C CA . ARG A 1 160 ? -34.766 -20.254 37.214 1.00 94.31 160 ARG A CA 1
ATOM 1174 C C . ARG A 1 160 ? -34.927 -18.993 36.371 1.00 94.31 160 ARG A C 1
ATOM 1176 O O . ARG A 1 160 ? -36.042 -18.683 35.954 1.00 94.31 160 ARG A O 1
ATOM 1183 N N . LEU A 1 161 ? -33.837 -18.264 36.136 1.00 94.81 161 LEU A N 1
ATOM 1184 C CA . LEU A 1 161 ? -33.857 -17.017 35.378 1.00 94.81 161 LEU A CA 1
ATOM 1185 C C . LEU A 1 161 ? -34.073 -17.267 33.872 1.00 94.81 161 LEU A C 1
ATOM 1187 O O . LEU A 1 161 ? -33.375 -18.104 33.285 1.00 94.81 161 LEU A O 1
ATOM 1191 N N . PRO A 1 162 ? -35.006 -16.549 33.220 1.00 91.94 162 PRO A N 1
ATOM 1192 C CA . PRO A 1 162 ? -35.265 -16.692 31.794 1.00 91.94 162 PRO A CA 1
ATOM 1193 C C . PRO A 1 162 ? -34.290 -15.873 30.938 1.00 91.94 162 PRO A C 1
ATOM 1195 O O . PRO A 1 162 ? -33.668 -14.920 31.400 1.00 91.94 162 PRO A O 1
ATOM 1198 N N . GLY A 1 163 ? -34.246 -16.201 29.646 1.00 86.69 163 GLY A N 1
ATOM 1199 C CA . GLY A 1 163 ? -33.544 -15.411 28.636 1.00 86.69 163 GLY A CA 1
ATOM 1200 C C . GLY A 1 163 ? -32.042 -15.675 28.544 1.00 86.69 163 GLY A C 1
ATOM 1201 O O . GLY A 1 163 ? -31.484 -16.526 29.237 1.00 86.69 163 GLY A O 1
ATOM 1202 N N . GLN A 1 164 ? -31.427 -14.942 27.622 1.00 89.50 164 GLN A N 1
ATOM 1203 C CA . GLN A 1 164 ? -29.996 -14.901 27.354 1.00 89.50 164 GLN A CA 1
ATOM 1204 C C . GLN A 1 164 ? -29.661 -13.458 26.981 1.00 89.50 164 GLN A C 1
ATOM 1206 O O . GLN A 1 164 ? -30.425 -12.820 26.250 1.00 89.50 164 GLN A O 1
ATOM 1211 N N . GLY A 1 165 ? -28.570 -12.942 27.515 1.00 87.25 165 GLY A N 1
ATOM 1212 C CA . GLY A 1 165 ? -28.125 -11.575 27.329 1.00 87.25 165 GLY A CA 1
ATOM 1213 C C . GLY A 1 165 ? -27.144 -11.435 26.174 1.00 87.25 165 GLY A C 1
ATOM 1214 O O . GLY A 1 165 ? -26.465 -12.386 25.775 1.00 87.25 165 GLY A O 1
ATOM 1215 N N . ARG A 1 166 ? -27.067 -10.230 25.610 1.00 87.31 166 ARG A N 1
ATOM 1216 C CA . ARG A 1 166 ? -26.109 -9.877 24.562 1.00 87.31 166 ARG A CA 1
ATOM 1217 C C . ARG A 1 166 ? -25.125 -8.853 25.093 1.00 87.31 166 ARG A C 1
ATOM 1219 O O . ARG A 1 166 ? -25.508 -7.856 25.690 1.00 87.31 166 ARG A O 1
ATOM 1226 N N . ILE A 1 167 ? -23.844 -9.080 24.818 1.00 89.31 167 ILE A N 1
ATOM 1227 C CA . ILE A 1 167 ? -22.818 -8.070 25.078 1.00 89.31 167 ILE A CA 1
ATOM 1228 C C . ILE A 1 167 ? -23.115 -6.851 24.181 1.00 89.31 167 ILE A C 1
ATOM 1230 O O . ILE A 1 167 ? -23.284 -7.032 22.967 1.00 89.31 167 ILE A O 1
ATOM 1234 N N . PRO A 1 168 ? -23.164 -5.623 24.730 1.00 89.56 168 PRO A N 1
ATOM 1235 C CA . PRO A 1 168 ? -23.454 -4.420 23.959 1.00 89.56 168 PRO A CA 1
ATOM 1236 C C . PRO A 1 168 ? -22.480 -4.231 22.795 1.00 89.56 168 PRO A C 1
ATOM 1238 O O . PRO A 1 168 ? -21.269 -4.420 22.945 1.00 89.56 168 PRO A O 1
ATOM 1241 N N . ARG A 1 169 ? -22.987 -3.772 21.639 1.00 88.12 169 ARG A N 1
ATOM 1242 C CA . ARG A 1 169 ? -22.163 -3.505 20.440 1.00 88.12 169 ARG A CA 1
ATOM 1243 C C . ARG A 1 169 ? -20.958 -2.621 20.763 1.00 88.12 169 ARG A C 1
ATOM 1245 O O . ARG A 1 169 ? -19.883 -2.852 20.220 1.00 88.12 169 ARG A O 1
ATOM 1252 N N . LEU A 1 170 ? -21.146 -1.637 21.645 1.00 88.69 170 LEU A N 1
ATOM 1253 C CA . LEU A 1 170 ? -20.119 -0.681 22.050 1.00 88.69 170 LEU A CA 1
ATOM 1254 C C . LEU A 1 170 ? -18.876 -1.373 22.634 1.00 88.69 170 LEU A C 1
ATOM 1256 O O . LEU A 1 170 ? -17.759 -1.007 22.283 1.00 88.69 170 LEU A O 1
ATOM 1260 N N . ALA A 1 171 ? -19.049 -2.439 23.424 1.00 89.44 171 ALA A N 1
ATOM 1261 C CA . ALA A 1 171 ? -17.936 -3.216 23.974 1.00 89.44 171 ALA A CA 1
ATOM 1262 C C . ALA A 1 171 ? -17.143 -3.983 22.903 1.00 89.44 171 ALA A C 1
ATOM 1264 O O . ALA A 1 171 ? -15.939 -4.196 23.051 1.00 89.44 171 ALA A O 1
ATOM 1265 N N . GLY A 1 172 ? -17.793 -4.345 21.794 1.00 85.44 172 GLY A N 1
ATOM 1266 C CA . GLY A 1 172 ? -17.143 -4.950 20.632 1.00 85.44 172 GLY A CA 1
ATOM 1267 C C . GLY A 1 172 ? -16.266 -3.986 19.825 1.00 85.44 172 GLY A C 1
ATOM 1268 O O . GLY A 1 172 ? -15.520 -4.449 18.970 1.00 85.44 172 GLY A O 1
ATOM 1269 N N . LEU A 1 173 ? -16.339 -2.672 20.082 1.00 87.12 173 LEU A N 1
ATOM 1270 C CA . LEU A 1 173 ? -15.538 -1.658 19.379 1.00 87.12 173 LEU A CA 1
ATOM 1271 C C . LEU A 1 173 ? -14.148 -1.451 19.995 1.00 87.12 173 LEU A C 1
ATOM 1273 O O . LEU A 1 173 ? -13.294 -0.806 19.390 1.00 87.12 173 LEU A O 1
ATOM 1277 N N . LEU A 1 174 ? -13.918 -1.967 21.204 1.00 90.38 174 LEU A N 1
ATOM 1278 C CA . LEU A 1 174 ? -12.617 -1.887 21.857 1.00 90.38 174 LEU A CA 1
ATOM 1279 C C . LEU A 1 174 ? -11.595 -2.787 21.140 1.00 90.38 174 LEU A C 1
ATOM 1281 O O . LEU A 1 174 ? -11.922 -3.951 20.882 1.00 90.38 174 LEU A O 1
ATOM 1285 N N . PRO A 1 175 ? -10.355 -2.309 20.918 1.00 89.19 175 PRO A N 1
ATOM 1286 C CA . PRO A 1 175 ? -9.264 -3.118 20.383 1.00 89.19 175 PRO A CA 1
ATOM 1287 C C . PRO A 1 175 ? -9.103 -4.445 21.128 1.00 89.19 175 PRO A C 1
ATOM 1289 O O . PRO A 1 175 ? -9.246 -4.524 22.352 1.00 89.19 175 PRO A O 1
ATOM 1292 N N . ALA A 1 176 ? -8.851 -5.520 20.384 1.00 86.00 176 ALA A N 1
ATOM 1293 C CA . ALA A 1 176 ? -8.712 -6.851 20.975 1.00 86.00 176 ALA A CA 1
ATOM 1294 C C . ALA A 1 176 ? -7.281 -7.121 21.465 1.00 86.00 176 ALA A C 1
ATOM 1296 O O . ALA A 1 176 ? -7.088 -7.808 22.469 1.00 86.00 176 ALA A O 1
ATOM 1297 N N . GLU A 1 177 ? -6.275 -6.592 20.766 1.00 83.56 177 GLU A N 1
ATOM 1298 C CA . GLU A 1 177 ? -4.869 -6.854 21.065 1.00 83.56 177 GLU A CA 1
ATOM 1299 C C . GLU A 1 177 ? -4.434 -6.170 22.367 1.00 83.56 177 GLU A C 1
ATOM 1301 O O . GLU A 1 177 ? -4.673 -4.987 22.586 1.00 83.56 177 GLU A O 1
ATOM 1306 N N . GLY A 1 178 ? -3.805 -6.930 23.266 1.00 84.06 178 GLY A N 1
ATOM 1307 C CA . GLY A 1 178 ? -3.312 -6.418 24.548 1.00 84.06 178 GLY A CA 1
ATOM 1308 C C . GLY A 1 178 ? -4.395 -6.084 25.579 1.00 84.06 178 GLY A C 1
ATOM 1309 O O . GLY A 1 178 ? -4.044 -5.760 26.715 1.00 84.06 178 GLY A O 1
ATOM 1310 N N . ARG A 1 179 ? -5.686 -6.186 25.232 1.00 91.31 179 ARG A N 1
ATOM 1311 C CA . ARG A 1 179 ? -6.799 -5.941 26.156 1.00 91.31 179 ARG A CA 1
ATOM 1312 C C . ARG A 1 179 ? -6.789 -6.964 27.285 1.00 91.31 179 ARG A C 1
ATOM 1314 O O . ARG A 1 179 ? -6.698 -8.168 27.044 1.00 91.31 179 ARG A O 1
ATOM 1321 N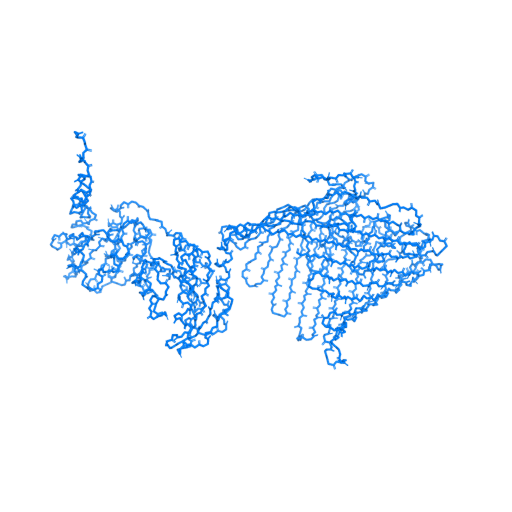 N . LEU A 1 180 ? -6.917 -6.500 28.525 1.00 87.88 180 LEU A N 1
ATOM 1322 C CA . LEU A 1 180 ? -6.971 -7.398 29.674 1.00 87.88 180 LEU A CA 1
ATOM 1323 C C . LEU A 1 180 ? -8.344 -8.102 29.733 1.00 87.88 180 LEU A C 1
ATOM 1325 O O . LEU A 1 180 ? -9.370 -7.416 29.742 1.00 87.88 180 LEU A O 1
ATOM 1329 N N . PRO A 1 181 ? -8.395 -9.451 29.797 1.00 67.31 181 PRO A N 1
ATOM 1330 C CA . PRO A 1 181 ? -9.637 -10.222 29.651 1.00 67.31 181 PRO A CA 1
ATOM 1331 C C . PRO A 1 181 ? -10.766 -9.856 30.624 1.00 67.31 181 PRO A C 1
ATOM 1333 O O . PRO A 1 181 ? -11.935 -9.958 30.269 1.00 67.31 181 PRO A O 1
ATOM 1336 N N . SER A 1 182 ? -10.435 -9.422 31.841 1.00 69.12 182 SER A N 1
ATOM 1337 C CA . SER A 1 182 ? -11.406 -9.127 32.901 1.00 69.12 182 SER A CA 1
ATOM 1338 C C . SER A 1 182 ? -11.790 -7.646 33.020 1.00 69.12 182 SER A C 1
ATOM 1340 O O . SER A 1 182 ? -12.556 -7.313 33.921 1.00 69.12 182 SER A O 1
ATOM 1342 N N . GLY A 1 183 ? -11.273 -6.764 32.155 1.00 77.31 183 GLY A N 1
ATOM 1343 C CA . GLY A 1 183 ? -11.292 -5.311 32.379 1.00 77.31 183 GLY A CA 1
ATOM 1344 C C . GLY A 1 183 ? -12.253 -4.485 31.521 1.00 77.31 183 GLY A C 1
ATOM 1345 O O . GLY A 1 183 ? -12.086 -3.276 31.457 1.00 77.31 183 GLY A O 1
ATOM 1346 N N . VAL A 1 184 ? -13.202 -5.091 30.802 1.00 90.62 184 VAL A N 1
ATOM 1347 C CA . VAL A 1 184 ? -14.190 -4.292 30.056 1.00 90.62 184 VAL A CA 1
ATOM 1348 C C . VAL A 1 184 ? -15.252 -3.768 31.018 1.00 90.62 184 VAL A C 1
ATOM 1350 O O . VAL A 1 184 ? -16.033 -4.569 31.536 1.00 90.62 184 VAL A O 1
ATOM 1353 N N . ASP A 1 185 ? -15.297 -2.447 31.171 1.00 93.06 185 ASP A N 1
ATOM 1354 C CA . ASP A 1 185 ? -16.310 -1.712 31.925 1.00 93.06 185 ASP A CA 1
ATOM 1355 C C . ASP A 1 185 ? -17.257 -1.038 30.937 1.00 93.06 185 ASP A C 1
ATOM 1357 O O . ASP A 1 185 ? -16.820 -0.235 30.112 1.00 93.06 185 ASP A O 1
ATOM 1361 N N . TYR A 1 186 ? -18.546 -1.346 31.009 1.00 94.75 186 TYR A N 1
ATOM 1362 C CA . TYR A 1 186 ? -19.582 -0.593 30.314 1.00 94.75 186 TYR A CA 1
ATOM 1363 C C . TYR A 1 186 ? -20.279 0.308 31.317 1.00 94.75 186 TYR A C 1
ATOM 1365 O O . TYR A 1 186 ? -20.642 -0.145 32.400 1.00 94.75 186 TYR A O 1
ATOM 1373 N N . PHE A 1 187 ? -20.465 1.569 30.950 1.00 94.88 187 PHE A N 1
ATOM 1374 C CA . PHE A 1 187 ? -21.096 2.545 31.817 1.00 94.88 187 PHE A CA 1
ATOM 1375 C C . PHE A 1 187 ? -22.184 3.333 31.109 1.00 94.88 187 PHE A C 1
ATOM 1377 O O . PHE A 1 187 ? -22.013 3.774 29.972 1.00 94.88 187 PHE A O 1
ATOM 1384 N N . GLU A 1 188 ? -23.283 3.529 31.828 1.00 94.19 188 GLU A N 1
ATOM 1385 C CA . GLU A 1 188 ? -24.311 4.519 31.531 1.00 94.19 188 GLU A CA 1
ATOM 1386 C C . GLU A 1 188 ? -24.055 5.763 32.384 1.00 94.19 188 GLU A C 1
ATOM 1388 O O . GLU A 1 188 ? -23.481 5.672 33.466 1.00 94.19 188 GLU A O 1
ATOM 1393 N N . GLY A 1 189 ? -24.438 6.918 31.850 1.00 93.94 189 GLY A N 1
ATOM 1394 C CA . GLY A 1 189 ? -24.411 8.225 32.491 1.00 93.94 189 GLY A CA 1
ATOM 1395 C C . GLY A 1 189 ? -23.074 8.687 33.082 1.00 93.94 189 GLY A C 1
ATOM 1396 O O . GLY A 1 189 ? -21.982 8.181 32.792 1.00 93.94 189 GLY A O 1
ATOM 1397 N N . SER A 1 190 ? -23.171 9.747 33.882 1.00 94.50 190 SER A N 1
ATOM 1398 C CA . SER A 1 190 ? -22.014 10.410 34.477 1.00 94.50 190 SER A CA 1
ATOM 1399 C C . SER A 1 190 ? -21.501 9.653 35.702 1.00 94.50 190 SER A C 1
ATOM 1401 O O . SER A 1 190 ? -20.289 9.650 35.921 1.00 94.50 190 SER A O 1
ATOM 1403 N N . LEU A 1 191 ? -22.364 9.016 36.506 1.00 93.00 191 LEU A N 1
ATOM 1404 C CA . LEU A 1 191 ? -21.920 8.289 37.704 1.00 93.00 191 LEU A CA 1
ATOM 1405 C C . LEU A 1 191 ? -21.132 7.038 37.310 1.00 93.00 191 LEU A C 1
ATOM 1407 O O . LEU A 1 191 ? -20.043 6.816 37.841 1.00 93.00 191 LEU A O 1
ATOM 1411 N N . GLY A 1 192 ? -21.609 6.274 36.328 1.00 93.31 192 GLY A N 1
ATOM 1412 C CA . GLY A 1 192 ? -20.924 5.114 35.777 1.00 93.31 192 GLY A CA 1
ATOM 1413 C C . GLY A 1 192 ? -19.569 5.479 35.175 1.00 93.31 192 GLY A C 1
ATOM 1414 O O . GLY A 1 192 ? -18.566 4.824 35.467 1.00 93.31 192 GLY A O 1
ATOM 1415 N N . PHE A 1 193 ? -19.504 6.570 34.404 1.00 95.25 193 PHE A N 1
ATOM 1416 C CA . PHE A 1 193 ? -18.238 7.084 33.877 1.00 95.25 193 PHE A CA 1
ATOM 1417 C C . PHE A 1 193 ? -17.245 7.435 34.988 1.00 95.25 193 PHE A C 1
ATOM 1419 O O . PHE A 1 193 ? -16.076 7.055 34.911 1.00 95.25 193 PHE A O 1
ATOM 1426 N N . LEU A 1 194 ? -17.697 8.138 36.028 1.00 92.75 194 LEU A N 1
ATOM 1427 C CA . LEU A 1 194 ? -16.844 8.549 37.144 1.00 92.75 194 LEU A CA 1
ATOM 1428 C C . LEU A 1 194 ? -16.400 7.368 38.010 1.00 92.75 194 LEU A C 1
ATOM 1430 O O . LEU A 1 194 ? -15.276 7.384 38.513 1.00 92.75 194 LEU A O 1
ATOM 1434 N N . ASN A 1 195 ? -17.240 6.340 38.139 1.00 90.12 195 ASN A N 1
ATOM 1435 C CA . ASN A 1 195 ? -16.889 5.093 38.811 1.00 90.12 195 ASN A CA 1
ATOM 1436 C C . ASN A 1 195 ? -15.821 4.310 38.027 1.00 90.12 195 ASN A C 1
ATOM 1438 O O . ASN A 1 195 ? -14.896 3.757 38.616 1.00 90.12 195 ASN A O 1
ATOM 1442 N N . SER A 1 196 ? -15.898 4.311 36.691 1.00 89.12 196 SER A N 1
ATOM 1443 C CA . SER A 1 196 ? -14.930 3.615 35.831 1.00 89.12 196 SER A CA 1
ATOM 1444 C C . SER A 1 196 ? -13.629 4.408 35.609 1.00 89.12 196 SER A C 1
ATOM 1446 O O . SER A 1 196 ? -12.542 3.830 35.493 1.00 89.12 196 SER A O 1
ATOM 1448 N N . SER A 1 197 ? -13.683 5.744 35.552 1.00 86.88 197 SER A N 1
ATOM 1449 C CA . SER A 1 197 ? -12.520 6.591 35.258 1.00 86.88 197 SER A CA 1
ATOM 1450 C C . SER A 1 197 ? -12.472 7.878 36.083 1.00 86.88 197 SER A C 1
ATOM 1452 O O . SER A 1 197 ? -13.055 8.908 35.743 1.00 86.88 197 SER A O 1
ATOM 1454 N N . GLY A 1 198 ? -11.620 7.873 37.110 1.00 86.12 198 GLY A N 1
ATOM 1455 C CA . GLY A 1 198 ? -11.257 9.081 37.860 1.00 86.12 198 GLY A CA 1
ATOM 1456 C C . GLY A 1 198 ? -10.270 10.007 37.133 1.00 86.12 198 GLY A C 1
ATOM 1457 O O . GLY A 1 198 ? -9.945 11.085 37.639 1.00 86.12 198 GLY A O 1
ATOM 1458 N N . PHE A 1 199 ? -9.761 9.626 35.951 1.00 92.50 199 PHE A N 1
ATOM 1459 C CA . PHE A 1 199 ? -8.691 10.373 35.284 1.00 92.50 199 PHE A CA 1
ATOM 1460 C C . PHE A 1 199 ? -9.118 11.785 34.873 1.00 92.50 199 PHE A C 1
ATOM 1462 O O . PHE A 1 199 ? -8.307 12.697 34.950 1.00 92.50 199 PHE A O 1
ATOM 1469 N N . PHE A 1 200 ? -10.369 12.031 34.495 1.00 91.31 200 PHE A N 1
ATOM 1470 C CA . PHE A 1 200 ? -10.781 13.363 34.026 1.00 91.31 200 PHE A CA 1
ATOM 1471 C C . PHE A 1 200 ? -11.185 14.323 35.157 1.00 91.31 200 PHE A C 1
ATOM 1473 O O . PHE A 1 200 ? -11.353 15.513 34.913 1.00 91.31 200 PHE A O 1
ATOM 1480 N N . GLY A 1 201 ? -11.269 13.842 36.407 1.00 86.75 201 GLY A N 1
ATOM 1481 C CA . GLY A 1 201 ? -11.637 14.655 37.577 1.00 86.75 201 GLY A CA 1
ATOM 1482 C C . GLY A 1 201 ? -13.090 15.153 37.583 1.00 86.75 201 GLY A C 1
ATOM 1483 O O . GLY A 1 201 ? -13.433 16.009 38.393 1.00 86.75 201 GLY A O 1
ATOM 1484 N N . GLY A 1 202 ? -13.920 14.649 36.669 1.00 91.88 202 GLY A N 1
ATOM 1485 C CA . GLY A 1 202 ? -15.303 15.057 36.438 1.00 91.88 202 GLY A CA 1
ATOM 1486 C C . GLY A 1 202 ? -15.777 14.605 35.054 1.00 91.88 202 GLY A C 1
ATOM 1487 O O . GLY A 1 202 ? -14.964 14.225 34.207 1.00 91.88 202 GLY A O 1
ATOM 1488 N N . ASP A 1 203 ? -17.086 14.676 34.806 1.00 94.19 203 ASP A N 1
ATOM 1489 C CA . ASP A 1 203 ? -17.649 14.401 33.484 1.00 94.19 203 ASP A CA 1
ATOM 1490 C C . ASP A 1 203 ? -17.483 15.614 32.553 1.00 94.19 203 ASP A C 1
ATOM 1492 O O . ASP A 1 203 ? -18.362 16.464 32.373 1.00 94.19 203 ASP A O 1
ATOM 1496 N N . VAL A 1 204 ? -16.290 15.718 31.967 1.00 94.44 204 VAL A N 1
ATOM 1497 C CA . VAL A 1 204 ? -15.961 16.786 31.017 1.00 94.44 204 VAL A CA 1
ATOM 1498 C C . VAL A 1 204 ? -16.649 16.605 29.664 1.00 94.44 204 VAL A C 1
ATOM 1500 O O . VAL A 1 204 ? -16.807 17.600 28.952 1.00 94.44 204 VAL A O 1
ATOM 1503 N N . PHE A 1 205 ? -17.078 15.380 29.339 1.00 95.75 205 PHE A N 1
ATOM 1504 C CA . PHE A 1 205 ? -17.630 14.994 28.040 1.00 95.75 205 PHE A CA 1
ATOM 1505 C C . PHE A 1 205 ? -19.162 15.033 27.998 1.00 95.75 205 PHE A C 1
ATOM 1507 O O . PHE A 1 205 ? -19.723 15.058 26.907 1.00 95.75 205 PHE A O 1
ATOM 1514 N N . GLY A 1 206 ? -19.842 15.078 29.147 1.00 95.06 206 GLY A N 1
ATOM 1515 C CA . GLY A 1 206 ? -21.293 14.907 29.226 1.00 95.06 206 GLY A CA 1
ATOM 1516 C C . GLY A 1 206 ? -21.696 13.505 28.779 1.00 95.06 206 GLY A C 1
ATOM 1517 O O . GLY A 1 206 ? -22.491 13.370 27.849 1.00 95.06 206 GLY A O 1
ATOM 1518 N N . VAL A 1 207 ? -21.068 12.489 29.371 1.00 95.19 207 VAL A N 1
ATOM 1519 C CA . VAL A 1 207 ? -21.223 11.083 29.001 1.00 95.19 207 VAL A CA 1
ATOM 1520 C C . VAL A 1 207 ? -22.679 10.648 29.129 1.00 95.19 207 VAL A C 1
ATOM 1522 O O . VAL A 1 207 ? -23.332 10.873 30.144 1.00 95.19 207 VAL A O 1
ATOM 1525 N N . ARG A 1 208 ? -23.170 9.984 28.079 1.00 91.94 208 ARG A N 1
ATOM 1526 C CA . ARG A 1 208 ? -24.447 9.263 28.102 1.00 91.94 208 ARG A CA 1
ATOM 1527 C C . ARG A 1 208 ? -24.240 7.776 28.288 1.00 91.94 208 ARG A C 1
ATOM 1529 O O . ARG A 1 208 ? -24.854 7.198 29.162 1.00 91.94 208 ARG A O 1
ATOM 1536 N N . ARG A 1 209 ? -23.363 7.197 27.473 1.00 95.25 209 ARG A N 1
ATOM 1537 C CA . ARG A 1 209 ? -22.939 5.807 27.569 1.00 95.25 209 ARG A CA 1
ATOM 1538 C C . ARG A 1 209 ? -21.512 5.668 27.066 1.00 95.25 209 ARG A C 1
ATOM 1540 O O . ARG A 1 209 ? -21.063 6.447 26.214 1.00 95.25 209 ARG A O 1
ATOM 1547 N N . GLY A 1 210 ? -20.800 4.670 27.552 1.00 96.31 210 GLY A N 1
ATOM 1548 C CA . GLY A 1 210 ? -19.442 4.415 27.120 1.00 96.31 210 GLY A CA 1
ATOM 1549 C C . GLY A 1 210 ? -18.936 3.047 27.523 1.00 96.31 210 GLY A C 1
ATOM 1550 O O . GLY A 1 210 ? -19.566 2.305 28.273 1.00 96.31 210 GLY A O 1
ATOM 1551 N N . VAL A 1 211 ? -17.767 2.714 26.995 1.00 96.12 211 VAL A N 1
ATOM 1552 C CA . VAL A 1 211 ? -17.020 1.536 27.415 1.00 96.12 211 VAL A CA 1
ATOM 1553 C C . VAL A 1 211 ? -15.565 1.904 27.656 1.00 96.12 211 VAL A C 1
ATOM 1555 O O . VAL A 1 211 ? -15.014 2.758 26.958 1.00 96.12 211 VAL A O 1
ATOM 1558 N N . LYS A 1 212 ? -14.937 1.247 28.625 1.00 95.75 212 LYS A N 1
ATOM 1559 C CA . LYS A 1 212 ? -13.515 1.337 28.944 1.00 95.75 212 LYS A CA 1
ATOM 1560 C C . LYS A 1 212 ? -12.907 -0.060 28.970 1.00 95.75 212 LYS A C 1
ATOM 1562 O O . LYS A 1 212 ? -13.554 -1.009 29.400 1.00 95.75 212 LYS A O 1
ATOM 1567 N N . ALA A 1 213 ? -11.652 -0.188 28.547 1.00 94.31 213 ALA A N 1
ATOM 1568 C CA . ALA A 1 213 ? -10.844 -1.349 28.900 1.00 94.31 213 ALA A CA 1
ATOM 1569 C C . ALA A 1 213 ? -9.377 -0.990 29.176 1.00 94.31 213 ALA A C 1
ATOM 1571 O O . ALA A 1 213 ? -8.832 -0.131 28.477 1.00 94.31 213 ALA A O 1
ATOM 1572 N N . PRO A 1 214 ? -8.727 -1.671 30.137 1.00 93.75 214 PRO A N 1
ATOM 1573 C CA . PRO A 1 214 ? -7.300 -1.593 30.375 1.00 93.75 214 PRO A CA 1
ATOM 1574 C C . PRO A 1 214 ? -6.524 -2.560 29.479 1.00 93.75 214 PRO A C 1
ATOM 1576 O O . PRO A 1 214 ? -6.990 -3.652 29.131 1.00 93.75 214 PRO A O 1
ATOM 1579 N N . TYR A 1 215 ? -5.298 -2.163 29.149 1.00 93.88 215 TYR A N 1
ATOM 1580 C CA . TYR A 1 215 ? -4.389 -2.898 28.276 1.00 93.88 215 TYR A CA 1
ATOM 1581 C C . TYR A 1 215 ? -3.078 -3.224 28.992 1.00 93.88 215 TYR A C 1
ATOM 1583 O O . TYR A 1 215 ? -2.578 -2.465 29.828 1.00 93.88 215 TYR A O 1
ATOM 1591 N N . SER A 1 216 ? -2.472 -4.355 28.628 1.00 91.62 216 SER A N 1
ATOM 1592 C CA . SER A 1 216 ? -1.204 -4.838 29.194 1.00 91.62 216 SER A CA 1
ATOM 1593 C C . SER A 1 216 ? -0.061 -3.822 29.064 1.00 91.62 216 SER A C 1
ATOM 1595 O O . SER A 1 216 ? 0.799 -3.754 29.946 1.00 91.62 216 SER A O 1
ATOM 1597 N N . GLY A 1 217 ? -0.114 -2.966 28.035 1.00 90.56 217 GLY A N 1
ATOM 1598 C CA . GLY A 1 217 ? 0.792 -1.835 27.815 1.00 90.56 217 GLY A CA 1
ATOM 1599 C C . GLY A 1 217 ? 0.673 -0.692 28.832 1.00 90.56 217 GLY A C 1
ATOM 1600 O O . GLY A 1 217 ? 1.396 0.287 28.712 1.00 90.56 217 GLY A O 1
ATOM 1601 N N . GLY A 1 218 ? -0.205 -0.785 29.838 1.00 93.56 218 GLY A N 1
ATOM 1602 C CA . GLY A 1 218 ? -0.315 0.221 30.900 1.00 93.56 218 GLY A CA 1
ATOM 1603 C C . GLY A 1 218 ? -1.079 1.480 30.496 1.00 93.56 218 GLY A C 1
ATOM 1604 O O . GLY A 1 218 ? -0.744 2.573 30.954 1.00 93.56 218 GLY A O 1
ATOM 1605 N N . TYR A 1 219 ? -2.088 1.318 29.647 1.00 95.81 219 TYR A N 1
ATOM 1606 C CA . TYR A 1 219 ? -3.007 2.369 29.234 1.00 95.81 219 TYR A CA 1
ATOM 1607 C C . TYR A 1 219 ? -4.437 1.827 29.181 1.00 95.81 219 TYR A C 1
ATOM 1609 O O . TYR A 1 219 ? -4.643 0.617 29.065 1.00 95.81 219 TYR A O 1
ATOM 1617 N N . ASP A 1 220 ? -5.397 2.742 29.201 1.00 95.81 220 ASP A N 1
ATOM 1618 C CA . ASP A 1 220 ? -6.819 2.466 29.061 1.00 95.81 220 ASP A CA 1
ATOM 1619 C C . ASP A 1 220 ? -7.341 3.086 27.760 1.00 95.81 220 ASP A C 1
ATOM 1621 O O . ASP A 1 220 ? -6.897 4.161 27.347 1.00 95.81 220 ASP A O 1
ATOM 1625 N N . VAL A 1 221 ? -8.306 2.424 27.122 1.00 96.38 221 VAL A N 1
ATOM 1626 C CA . VAL A 1 221 ? -9.055 2.971 25.981 1.00 96.38 221 VAL A CA 1
ATOM 1627 C C . VAL A 1 221 ? -10.508 3.125 26.384 1.00 96.38 221 VAL A C 1
ATOM 1629 O O . VAL A 1 221 ? -11.112 2.177 26.880 1.00 96.38 221 VAL A O 1
ATOM 1632 N N . LEU A 1 222 ? -11.056 4.312 26.140 1.00 96.69 222 LEU A N 1
ATOM 1633 C CA . LEU A 1 222 ? -12.450 4.662 26.349 1.00 96.69 222 LEU A CA 1
ATOM 1634 C C . LEU A 1 222 ? -13.104 5.015 25.012 1.00 96.69 222 LEU A C 1
ATOM 1636 O O . LEU A 1 222 ? -12.521 5.742 24.202 1.00 96.69 222 LEU A O 1
ATOM 1640 N N . ILE A 1 223 ? -14.330 4.540 24.811 1.00 96.00 223 ILE A N 1
ATOM 1641 C CA . ILE A 1 223 ? -15.187 4.879 23.673 1.00 96.00 223 ILE A CA 1
ATOM 1642 C C . ILE A 1 223 ? -16.505 5.401 24.236 1.00 96.00 223 ILE A C 1
ATOM 1644 O O . ILE A 1 223 ? -17.254 4.650 24.856 1.00 96.00 223 ILE A O 1
ATOM 1648 N N . LEU A 1 224 ? -16.774 6.688 24.034 1.00 96.69 224 LEU A N 1
ATOM 1649 C CA . LEU A 1 224 ? -17.990 7.366 24.483 1.00 96.69 224 LEU A CA 1
ATOM 1650 C C . LEU A 1 224 ? -18.928 7.526 23.288 1.00 96.69 224 LEU A C 1
ATOM 1652 O O . LEU A 1 224 ? -18.501 8.070 22.270 1.00 96.69 224 LEU A O 1
ATOM 1656 N N . GLU A 1 225 ? -20.170 7.056 23.390 1.00 95.19 225 GLU A N 1
ATOM 1657 C CA . GLU A 1 225 ? -21.156 7.104 22.300 1.00 95.19 225 GLU A CA 1
ATOM 1658 C C . GLU A 1 225 ? -22.215 8.186 22.542 1.00 95.19 225 GLU A C 1
ATOM 1660 O O . GLU A 1 225 ? -22.769 8.305 23.636 1.00 95.19 225 GLU A O 1
ATOM 1665 N N . PHE A 1 226 ? -22.509 8.949 21.489 1.00 94.31 226 PHE A N 1
ATOM 1666 C CA . PHE A 1 226 ? -23.521 10.005 21.457 1.00 94.31 226 PHE A CA 1
ATOM 1667 C C . PHE A 1 226 ? -24.572 9.718 20.381 1.00 94.31 226 PHE A C 1
ATOM 1669 O O . PHE A 1 226 ? -24.340 8.922 19.469 1.00 94.31 226 PHE A O 1
ATOM 1676 N N . ASP A 1 227 ? -25.722 10.391 20.454 1.00 90.88 227 ASP A N 1
ATOM 1677 C CA . ASP A 1 227 ? -26.859 10.091 19.575 1.00 90.88 227 ASP A CA 1
ATOM 1678 C C . ASP A 1 227 ? -26.599 10.538 18.122 1.00 90.88 227 ASP A C 1
ATOM 1680 O O . ASP A 1 227 ? -27.225 10.042 17.182 1.00 90.88 227 ASP A O 1
ATOM 1684 N N . SER A 1 228 ? -25.653 11.466 17.913 1.00 87.00 228 SER A N 1
ATOM 1685 C CA . SER A 1 228 ? -25.277 11.966 16.586 1.00 87.00 228 SER A CA 1
ATOM 1686 C C . SER A 1 228 ? -23.816 12.442 16.493 1.00 87.00 228 SER A C 1
ATOM 1688 O O . SER A 1 228 ? -23.219 12.834 17.501 1.00 87.00 228 SER A O 1
ATOM 1690 N N . PRO A 1 229 ? -23.222 12.471 15.279 1.00 87.31 229 PRO A N 1
ATOM 1691 C CA . PRO A 1 229 ? -21.928 13.117 15.033 1.00 87.31 229 PRO A CA 1
ATOM 1692 C C . PRO A 1 229 ? -21.896 14.624 15.330 1.00 87.31 229 PRO A C 1
ATOM 1694 O O . PRO A 1 229 ? -20.822 15.206 15.499 1.00 87.31 229 PRO A O 1
ATOM 1697 N N . GLU A 1 230 ? -23.052 15.283 15.315 1.00 89.75 230 GLU A N 1
ATOM 1698 C CA . GLU A 1 230 ? -23.210 16.687 15.684 1.00 89.75 230 GLU A CA 1
ATOM 1699 C C . GLU A 1 230 ? -23.068 16.862 17.199 1.00 89.75 230 GLU A C 1
ATOM 1701 O O . GLU A 1 230 ? -22.279 17.701 17.638 1.00 89.75 230 GLU A O 1
ATOM 1706 N N . GLU A 1 231 ? -23.754 16.023 17.983 1.00 94.38 231 GLU A N 1
ATOM 1707 C CA . GLU A 1 231 ? -23.654 16.024 19.444 1.00 94.38 231 GLU A CA 1
ATOM 1708 C C . GLU A 1 231 ? -22.227 15.696 19.897 1.00 94.38 231 GLU A C 1
ATOM 1710 O O . GLU A 1 231 ? -21.638 16.459 20.662 1.00 94.38 231 GLU A O 1
ATOM 1715 N N . SER A 1 232 ? -21.619 14.619 19.387 1.00 94.50 232 SER A N 1
ATOM 1716 C CA . SER A 1 232 ? -20.247 14.243 19.765 1.00 94.50 232 SER A CA 1
ATOM 1717 C C . SER A 1 232 ? -19.243 15.367 19.480 1.00 94.50 232 SER A C 1
ATOM 1719 O O . SER A 1 232 ? -18.321 15.592 20.264 1.00 94.50 232 SER A O 1
ATOM 1721 N N . ARG A 1 233 ? -19.434 16.123 18.389 1.00 95.19 233 ARG A N 1
ATOM 1722 C CA . ARG A 1 233 ? -18.596 17.277 18.044 1.00 95.19 233 ARG A CA 1
ATOM 1723 C C . ARG A 1 233 ? -18.771 18.420 19.034 1.00 95.19 233 ARG A C 1
ATOM 1725 O O . ARG A 1 233 ? -17.772 18.998 19.453 1.00 95.19 233 ARG A O 1
ATOM 1732 N N . GLU A 1 234 ? -20.006 18.742 19.407 1.00 96.19 234 GLU A N 1
ATOM 1733 C CA . GLU A 1 234 ? -20.290 19.763 20.419 1.00 96.19 234 GLU A CA 1
ATOM 1734 C C . GLU A 1 234 ? -19.652 19.393 21.765 1.00 96.19 234 GLU A C 1
ATOM 1736 O O . GLU A 1 234 ? -18.922 20.194 22.356 1.00 96.19 234 GLU A O 1
ATOM 1741 N N . ARG A 1 235 ? -19.860 18.148 22.209 1.00 97.19 235 ARG A N 1
ATOM 1742 C CA . ARG A 1 235 ? -19.305 17.602 23.453 1.00 97.19 235 ARG A CA 1
ATOM 1743 C C . ARG A 1 235 ? -17.780 17.584 23.442 1.00 97.19 235 ARG A C 1
ATOM 1745 O O . ARG A 1 235 ? -17.161 18.018 24.412 1.00 97.19 235 ARG A O 1
ATOM 1752 N N . TYR A 1 236 ? -17.171 17.176 22.330 1.00 96.94 236 TYR A N 1
ATOM 1753 C CA . TYR A 1 236 ? -15.723 17.212 22.132 1.00 96.94 236 TYR A CA 1
ATOM 1754 C C . TYR A 1 236 ? -15.180 18.640 22.245 1.00 96.94 236 TYR A C 1
ATOM 1756 O O . TYR A 1 236 ? -14.247 18.876 23.007 1.00 96.94 236 TYR A O 1
ATOM 1764 N N . SER A 1 237 ? -15.788 19.609 21.552 1.00 95.62 237 SER A N 1
ATOM 1765 C CA . SER A 1 237 ? -15.353 21.010 21.609 1.00 95.62 237 SER A CA 1
ATOM 1766 C C . SER A 1 237 ? -15.510 21.619 23.004 1.00 95.62 237 SER A C 1
ATOM 1768 O O . SER A 1 237 ? -14.705 22.461 23.405 1.00 95.62 237 SER A O 1
ATOM 1770 N N . LEU A 1 238 ? -16.533 21.215 23.761 1.00 95.69 238 LEU A N 1
ATOM 1771 C CA . LEU A 1 238 ? -16.705 21.644 25.147 1.00 95.69 238 LEU A CA 1
ATOM 1772 C C . LEU A 1 238 ? -15.635 21.034 26.064 1.00 95.69 238 LEU A C 1
ATOM 1774 O O . LEU A 1 238 ? -15.072 21.748 26.896 1.00 95.69 238 LEU A O 1
ATOM 1778 N N . ALA A 1 239 ? -15.332 19.744 25.897 1.00 95.69 239 ALA A N 1
ATOM 1779 C CA . ALA A 1 239 ? -14.288 19.055 26.649 1.00 95.69 239 ALA A CA 1
ATOM 1780 C C . ALA A 1 239 ? -12.896 19.638 26.357 1.00 95.69 239 ALA A C 1
ATOM 1782 O O . ALA A 1 239 ? -12.150 19.918 27.292 1.00 95.69 239 ALA A O 1
ATOM 1783 N N . GLU A 1 240 ? -12.580 19.900 25.084 1.00 96.06 240 GLU A N 1
ATOM 1784 C CA . GLU A 1 240 ? -11.324 20.525 24.649 1.00 96.06 240 GLU A CA 1
ATOM 1785 C C . GLU A 1 240 ? -11.112 21.873 25.358 1.00 96.06 240 GLU A C 1
ATOM 1787 O O . GLU A 1 240 ? -10.104 22.069 26.037 1.00 96.06 240 GLU A O 1
ATOM 1792 N N . LYS A 1 241 ? -12.121 22.757 25.318 1.00 93.75 241 LYS A N 1
ATOM 1793 C CA . LYS A 1 241 ? -12.085 24.067 25.994 1.00 93.75 241 LYS A CA 1
ATOM 1794 C C . LYS A 1 241 ? -11.930 23.961 27.511 1.00 93.75 241 LYS A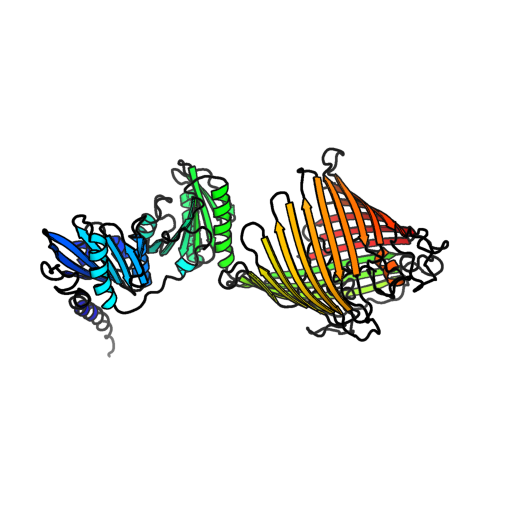 C 1
ATOM 1796 O O . LYS A 1 241 ? -11.222 24.763 28.115 1.00 93.75 241 LYS A O 1
ATOM 1801 N N . ARG A 1 242 ? -12.616 23.005 28.148 1.00 93.50 242 ARG A N 1
ATOM 1802 C CA . ARG A 1 242 ? -12.534 22.792 29.604 1.00 93.50 242 ARG A CA 1
ATOM 1803 C C . ARG A 1 242 ? -11.148 22.306 30.032 1.00 93.50 242 ARG A C 1
ATOM 1805 O O . ARG A 1 242 ? -10.687 22.679 31.107 1.00 93.50 242 ARG A O 1
ATOM 1812 N N . LEU A 1 243 ? -10.500 21.483 29.209 1.00 93.94 243 LEU A N 1
ATOM 1813 C CA . LEU A 1 243 ? -9.207 20.877 29.524 1.00 93.94 243 LEU A CA 1
ATOM 1814 C C . LEU A 1 243 ? -8.022 21.798 29.206 1.00 93.94 243 LEU A C 1
ATOM 1816 O O . LEU A 1 243 ? -7.066 21.803 29.976 1.00 93.94 243 LEU A O 1
ATOM 1820 N N . GLU A 1 244 ? -8.089 22.621 28.156 1.00 92.38 244 GLU A N 1
ATOM 1821 C CA . GLU A 1 244 ? -7.012 23.556 27.780 1.00 92.38 244 GLU A CA 1
ATOM 1822 C C . GLU A 1 244 ? -6.619 24.517 28.921 1.00 92.38 244 GLU A C 1
ATOM 1824 O O . GLU A 1 244 ? -5.436 24.760 29.157 1.00 92.38 244 GLU A O 1
ATOM 1829 N N . GLY A 1 245 ? -7.605 25.016 29.676 1.00 83.31 245 GLY A N 1
ATOM 1830 C CA . GLY A 1 245 ? -7.407 25.898 30.836 1.00 83.31 245 GLY A CA 1
ATOM 1831 C C . GLY A 1 245 ? -7.570 25.216 32.200 1.00 83.31 245 GLY A C 1
ATOM 1832 O O . GLY A 1 245 ? -7.686 25.902 33.217 1.00 83.31 245 GLY A O 1
ATOM 1833 N N . GLY A 1 246 ? -7.647 23.883 32.237 1.00 86.75 246 GLY A N 1
ATOM 1834 C CA . GLY A 1 246 ? -7.995 23.121 33.435 1.00 86.75 246 GLY A CA 1
ATOM 1835 C C . GLY A 1 246 ? -6.906 23.132 34.514 1.00 86.75 246 GLY A C 1
ATOM 1836 O O . GLY A 1 246 ? -5.708 23.041 34.237 1.00 86.75 246 GLY A O 1
ATOM 1837 N N . ARG A 1 247 ? -7.312 23.183 35.789 1.00 86.00 247 ARG A N 1
ATOM 1838 C CA . ARG A 1 247 ? -6.381 23.059 36.922 1.00 86.00 247 ARG A CA 1
ATOM 1839 C C . ARG A 1 247 ? -5.719 21.675 36.906 1.00 86.00 247 ARG A C 1
ATOM 1841 O O . ARG A 1 247 ? -6.408 20.665 36.827 1.00 86.00 247 ARG A O 1
ATOM 1848 N N . GLY A 1 248 ? -4.390 21.630 37.017 1.00 85.75 248 GLY A N 1
ATOM 1849 C CA . GLY A 1 248 ? -3.623 20.376 37.011 1.00 85.75 248 GLY A CA 1
ATOM 1850 C C . GLY A 1 248 ? -3.353 19.796 35.617 1.00 85.75 248 GLY A C 1
ATOM 1851 O O . GLY A 1 248 ? -2.810 18.696 35.525 1.00 85.75 248 GLY A O 1
ATOM 1852 N N . ILE A 1 249 ? -3.700 20.524 34.548 1.00 92.06 249 ILE A N 1
ATOM 1853 C CA . ILE A 1 249 ? -3.393 20.165 33.161 1.00 92.06 249 ILE A CA 1
ATOM 1854 C C . ILE A 1 249 ? -2.099 20.860 32.712 1.00 92.06 249 ILE A C 1
ATOM 1856 O O . ILE A 1 249 ? -1.879 22.047 32.961 1.00 92.06 249 ILE A O 1
ATOM 1860 N N . ARG A 1 250 ? -1.213 20.108 32.056 1.00 90.50 250 ARG A N 1
ATOM 1861 C CA . ARG A 1 250 ? 0.078 20.553 31.512 1.00 90.50 250 ARG A CA 1
ATOM 1862 C C . ARG A 1 250 ? 0.257 20.024 30.094 1.00 90.50 250 ARG A C 1
ATOM 1864 O O . ARG A 1 250 ? -0.275 18.974 29.746 1.00 90.50 250 ARG A O 1
ATOM 1871 N N . GLY A 1 251 ? 1.049 20.729 29.284 1.00 88.19 251 GLY A N 1
ATOM 1872 C CA . GLY A 1 251 ? 1.416 20.265 27.940 1.00 88.19 251 GLY A CA 1
ATOM 1873 C C . GLY A 1 251 ? 0.212 19.998 27.034 1.00 88.19 251 GLY A C 1
ATOM 1874 O O . GLY A 1 251 ? 0.249 19.054 26.249 1.00 88.19 251 GLY A O 1
ATOM 1875 N N . PHE A 1 252 ? -0.862 20.779 27.190 1.00 95.12 252 PHE A N 1
ATOM 1876 C CA . PHE A 1 252 ? -2.024 20.694 26.317 1.00 95.12 252 PHE A CA 1
ATOM 1877 C C . PHE A 1 252 ? -1.621 21.063 24.886 1.00 95.12 252 PHE A C 1
ATOM 1879 O O . PHE A 1 252 ? -0.928 22.058 24.664 1.00 95.12 252 PHE A O 1
ATOM 1886 N N . SER A 1 253 ? -2.043 20.258 23.919 1.00 93.69 253 SER A N 1
ATOM 1887 C CA . SER A 1 253 ? -1.785 20.490 22.504 1.00 93.69 253 SER A CA 1
ATOM 1888 C C . SER A 1 253 ? -2.950 19.969 21.674 1.00 93.69 253 SER A C 1
ATOM 1890 O O . SER A 1 253 ? -3.319 18.799 21.785 1.00 93.69 253 SER A O 1
ATOM 1892 N N . SER A 1 254 ? -3.522 20.840 20.842 1.00 91.25 254 SER A N 1
ATOM 1893 C CA . SER A 1 254 ? -4.494 20.452 19.820 1.00 91.25 254 SER A CA 1
ATOM 1894 C C . SER A 1 254 ? -3.739 19.987 18.569 1.00 91.25 254 SER A C 1
ATOM 1896 O O . SER A 1 254 ? -2.941 20.724 17.988 1.00 91.25 254 SER A O 1
ATOM 1898 N N . GLU A 1 255 ? -3.973 18.743 18.161 1.00 86.31 255 GLU A N 1
ATOM 1899 C CA . GLU A 1 255 ? -3.364 18.068 17.010 1.00 8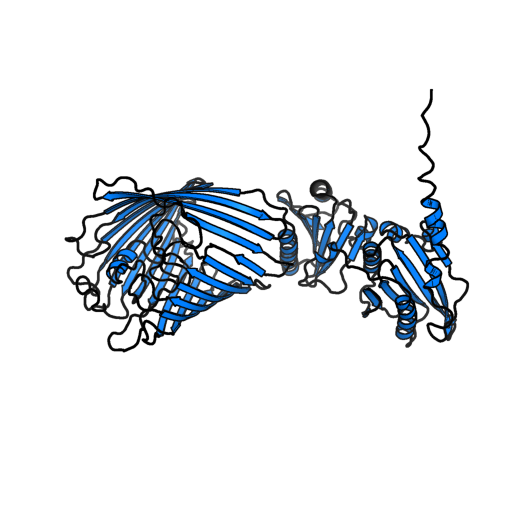6.31 255 GLU A CA 1
ATOM 1900 C C . GLU A 1 255 ? -4.346 18.089 15.819 1.00 86.31 255 GLU A C 1
ATOM 1902 O O . GLU A 1 255 ? -4.662 17.071 15.201 1.00 86.31 255 GLU A O 1
ATOM 1907 N N . GLY A 1 256 ? -4.867 19.281 15.506 1.00 79.19 256 GLY A N 1
ATOM 1908 C CA . GLY A 1 256 ? -5.882 19.505 14.472 1.00 79.19 256 GLY A CA 1
ATOM 1909 C C . GLY A 1 256 ? -7.322 19.497 15.011 1.00 79.19 256 GLY A C 1
ATOM 1910 O O . GLY A 1 256 ? -7.547 19.383 16.208 1.00 79.19 256 GLY A O 1
ATOM 1911 N N . PRO A 1 257 ? -8.347 19.590 14.141 1.00 79.06 257 PRO A N 1
ATOM 1912 C CA . PRO A 1 257 ? -9.729 19.859 14.566 1.00 79.06 257 PRO A CA 1
ATOM 1913 C C . PRO A 1 257 ? -10.440 18.675 15.243 1.00 79.06 257 PRO A C 1
ATOM 1915 O O . PRO A 1 257 ? -11.633 18.758 15.526 1.00 79.06 257 PRO A O 1
ATOM 1918 N N . ARG A 1 258 ? -9.767 17.531 15.394 1.00 88.44 258 ARG A N 1
ATOM 1919 C CA . ARG A 1 258 ? -10.371 16.266 15.844 1.00 88.44 258 ARG A CA 1
ATOM 1920 C C . ARG A 1 258 ? -9.501 15.487 16.817 1.00 88.44 258 ARG A C 1
ATOM 1922 O O . ARG A 1 258 ? -9.839 14.343 17.105 1.00 88.44 258 ARG A O 1
ATOM 1929 N N . ARG A 1 259 ? -8.380 16.051 17.264 1.00 94.06 259 ARG A N 1
ATOM 1930 C CA . ARG A 1 259 ? -7.524 15.401 18.248 1.00 94.06 259 ARG A CA 1
ATOM 1931 C C . ARG A 1 259 ? -6.871 16.438 19.148 1.00 94.06 259 ARG A C 1
ATOM 1933 O O . ARG A 1 259 ? -6.368 17.440 18.655 1.00 94.06 259 ARG A O 1
ATOM 1940 N N . PHE A 1 260 ? -6.814 16.164 20.442 1.00 95.44 260 PHE A N 1
ATOM 1941 C CA . PHE A 1 260 ? -5.964 16.896 21.374 1.00 95.44 260 PHE A CA 1
ATOM 1942 C C . PHE A 1 260 ? -5.322 15.934 22.366 1.00 95.44 260 PHE A C 1
ATOM 1944 O O . PHE A 1 260 ? -5.783 14.810 22.576 1.00 95.44 260 PHE A O 1
ATOM 1951 N N . ARG A 1 261 ? -4.246 16.385 23.000 1.00 96.44 261 ARG A N 1
ATOM 1952 C CA . ARG A 1 261 ? -3.580 15.657 24.075 1.00 96.44 261 ARG A CA 1
ATOM 1953 C C . ARG A 1 261 ? -3.174 16.570 25.208 1.00 96.44 261 ARG A C 1
ATOM 1955 O O . ARG A 1 261 ? -3.000 17.771 25.020 1.00 96.44 261 ARG A O 1
ATOM 1962 N N . PHE A 1 262 ? -2.995 15.979 26.379 1.00 95.50 262 PHE A N 1
ATOM 1963 C CA . PHE A 1 262 ? -2.532 16.687 27.563 1.00 95.50 262 PHE A CA 1
ATOM 1964 C C . PHE A 1 262 ? -1.909 15.735 28.584 1.00 95.50 262 PHE A C 1
ATOM 1966 O O . PHE A 1 262 ? -2.066 14.515 28.509 1.00 95.50 262 PHE A O 1
ATOM 1973 N N . ARG A 1 263 ? -1.207 16.307 29.562 1.00 94.81 263 ARG A N 1
ATOM 1974 C CA . ARG A 1 263 ? -0.618 15.601 30.704 1.00 94.81 263 ARG A CA 1
ATOM 1975 C C . ARG A 1 263 ? -1.155 16.165 32.016 1.00 94.81 263 ARG A C 1
ATOM 1977 O O . ARG A 1 263 ? -1.525 17.336 32.086 1.00 94.81 263 ARG A O 1
ATOM 1984 N N . LYS A 1 264 ? -1.175 15.341 33.058 1.00 92.38 264 LYS A N 1
ATOM 1985 C CA . LYS A 1 264 ? -1.423 15.755 34.440 1.00 92.38 264 LYS A CA 1
ATOM 1986 C C . LYS A 1 264 ? -0.115 15.962 35.198 1.00 92.38 264 LYS A C 1
ATOM 1988 O O . LYS A 1 264 ? 0.949 15.526 34.763 1.00 92.38 264 LYS A O 1
ATOM 1993 N N . GLU A 1 265 ? -0.197 16.634 36.345 1.00 87.94 265 GLU A N 1
ATOM 1994 C CA . GLU A 1 265 ? 0.957 16.861 37.232 1.00 87.94 265 GLU A CA 1
ATOM 1995 C C . GLU A 1 265 ? 1.561 15.563 37.791 1.00 87.94 265 GLU A C 1
ATOM 1997 O O . GLU A 1 265 ? 2.753 15.526 38.077 1.00 87.94 265 GLU A O 1
ATOM 2002 N N . ASP A 1 266 ? 0.773 14.487 37.879 1.00 88.31 266 ASP A N 1
ATOM 2003 C CA . ASP A 1 266 ? 1.221 13.152 38.301 1.00 88.31 266 ASP A CA 1
ATOM 2004 C C . ASP A 1 266 ? 1.933 12.352 37.189 1.00 88.31 266 ASP A C 1
ATOM 2006 O O . ASP A 1 266 ? 2.309 11.200 37.392 1.00 88.31 266 ASP A O 1
ATOM 2010 N N . GLY A 1 267 ? 2.129 12.952 36.010 1.00 89.38 267 GLY A N 1
ATOM 2011 C CA . GLY A 1 267 ? 2.824 12.352 34.871 1.00 89.38 267 GLY A CA 1
ATOM 2012 C C . GLY A 1 267 ? 1.941 11.509 33.949 1.00 89.38 267 GLY A C 1
ATOM 2013 O O . GLY A 1 267 ? 2.363 11.222 32.826 1.00 89.38 267 GLY A O 1
ATOM 2014 N N . ARG A 1 268 ? 0.714 11.160 34.354 1.00 94.50 268 ARG A N 1
ATOM 2015 C CA . ARG A 1 268 ? -0.246 10.484 33.471 1.00 94.50 268 ARG A CA 1
ATOM 2016 C C . ARG A 1 268 ? -0.699 11.416 32.352 1.00 94.50 268 ARG A C 1
ATOM 2018 O O . ARG A 1 268 ? -0.649 12.643 32.471 1.00 94.50 268 ARG A O 1
ATOM 2025 N N . SER A 1 269 ? -1.137 10.850 31.235 1.00 95.75 269 SER A N 1
ATOM 2026 C CA . SER A 1 269 ? -1.499 11.639 30.054 1.00 95.75 269 SER A CA 1
ATOM 2027 C C . SER A 1 269 ? -2.688 11.060 29.319 1.00 95.75 269 SER A C 1
ATOM 2029 O O . SER A 1 269 ? -3.016 9.892 29.506 1.00 95.75 269 SER A O 1
ATOM 2031 N N . ALA A 1 270 ? -3.333 11.876 28.490 1.00 96.75 270 ALA A N 1
ATOM 2032 C CA . ALA A 1 270 ? -4.395 11.403 27.625 1.00 96.75 270 ALA A CA 1
ATOM 2033 C C . ALA A 1 270 ? -4.303 11.972 26.214 1.00 96.75 270 ALA A C 1
ATOM 2035 O O . ALA A 1 270 ? -3.828 13.091 25.995 1.00 96.75 270 ALA A O 1
ATOM 2036 N N . VAL A 1 271 ? -4.803 11.180 25.271 1.00 96.94 271 VAL A N 1
ATOM 2037 C CA . VAL A 1 271 ? -5.070 11.561 23.885 1.00 96.94 271 VAL A CA 1
ATOM 2038 C C . VAL A 1 271 ? -6.564 11.389 23.656 1.00 96.94 271 VAL A C 1
ATOM 2040 O O . VAL A 1 271 ? -7.107 10.324 23.937 1.00 96.94 271 VAL A O 1
ATOM 2043 N N . VAL A 1 272 ? -7.232 12.425 23.163 1.00 97.06 272 VAL A N 1
ATOM 2044 C CA . VAL A 1 272 ? -8.674 12.421 22.900 1.00 97.06 272 VAL A CA 1
ATOM 2045 C C . VAL A 1 272 ? -8.904 12.697 21.423 1.00 97.06 272 VAL A C 1
ATOM 2047 O O . VAL A 1 272 ? -8.295 13.612 20.871 1.00 97.06 272 VAL A O 1
ATOM 2050 N N . ALA A 1 273 ? -9.783 11.925 20.785 1.00 95.12 273 ALA A N 1
ATOM 2051 C CA . ALA A 1 273 ? -10.095 12.049 19.368 1.00 95.12 273 ALA A CA 1
ATOM 2052 C C . ALA A 1 273 ? -11.602 11.989 19.082 1.00 95.12 273 ALA A C 1
ATOM 2054 O O . ALA A 1 273 ? -12.351 11.263 19.732 1.00 95.12 273 ALA A O 1
ATOM 2055 N N . LEU A 1 274 ? -12.044 12.740 18.071 1.00 93.12 274 LEU A N 1
ATOM 2056 C CA . LEU A 1 274 ? -13.433 12.776 17.607 1.00 93.12 274 LEU A CA 1
ATOM 2057 C C . LEU A 1 274 ? -13.636 11.867 16.386 1.00 93.12 274 LEU A C 1
ATOM 2059 O O . LEU A 1 274 ? -13.030 12.094 15.330 1.00 93.12 274 LEU A O 1
ATOM 2063 N N . VAL A 1 275 ? -14.551 10.895 16.486 1.00 89.12 275 VAL A N 1
ATOM 2064 C CA . VAL A 1 275 ? -14.790 9.887 15.439 1.00 89.12 275 VAL A CA 1
ATOM 2065 C C . VAL A 1 275 ? -16.279 9.608 15.233 1.00 89.12 275 VAL A C 1
ATOM 2067 O O . VAL A 1 275 ? -16.871 8.761 15.890 1.00 89.12 275 VAL A O 1
ATOM 2070 N N . GLY A 1 276 ? -16.903 10.288 14.266 1.00 85.44 276 GLY A N 1
ATOM 2071 C CA . GLY A 1 276 ? -18.334 10.094 13.993 1.00 85.44 276 GLY A CA 1
ATOM 2072 C C . GLY A 1 276 ? -19.172 10.411 15.242 1.00 85.44 276 GLY A C 1
ATOM 2073 O O . GLY A 1 276 ? -18.960 11.479 15.810 1.00 85.44 276 GLY A O 1
ATOM 2074 N N . PRO A 1 277 ? -20.083 9.527 15.692 1.00 90.81 277 PRO A N 1
ATOM 2075 C CA . PRO A 1 277 ? -20.841 9.710 16.933 1.00 90.81 277 PRO A CA 1
ATOM 2076 C C . PRO A 1 277 ? -20.031 9.393 18.207 1.00 90.81 277 PRO A C 1
ATOM 2078 O O . PRO A 1 277 ? -20.602 9.372 19.292 1.00 90.81 277 PRO A O 1
ATOM 2081 N N . TYR A 1 278 ? -18.719 9.144 18.099 1.00 93.50 278 TYR A N 1
ATOM 2082 C CA . TYR A 1 278 ? -17.869 8.748 19.220 1.00 93.50 278 TYR A CA 1
ATOM 2083 C C . TYR A 1 278 ? -16.867 9.826 19.635 1.00 93.50 278 TYR A C 1
ATOM 2085 O O . TYR A 1 278 ? -16.282 10.509 18.787 1.00 93.50 278 TYR A O 1
ATOM 2093 N N . ILE A 1 279 ? -16.591 9.895 20.938 1.00 96.38 279 ILE A N 1
ATOM 2094 C CA . ILE A 1 279 ? -15.351 10.467 21.475 1.00 96.38 279 ILE A CA 1
ATOM 2095 C C . ILE A 1 279 ? -14.492 9.310 21.981 1.00 96.38 279 ILE A C 1
ATOM 2097 O O . ILE A 1 279 ? -14.915 8.538 22.839 1.00 96.38 279 ILE A O 1
ATOM 2101 N N . LEU A 1 280 ? -13.285 9.195 21.438 1.00 95.69 280 LEU A N 1
ATOM 2102 C CA . LEU A 1 280 ? -12.281 8.236 21.879 1.00 95.69 280 LEU A CA 1
ATOM 2103 C C . LEU A 1 280 ? -11.335 8.915 22.856 1.00 95.69 280 LEU A C 1
ATOM 2105 O O . LEU A 1 280 ? -10.867 10.019 22.579 1.00 95.69 280 LEU A O 1
ATOM 2109 N N . ALA A 1 281 ? -11.008 8.251 23.958 1.00 96.62 281 ALA A N 1
ATOM 2110 C CA . ALA A 1 281 ? -9.973 8.715 24.868 1.00 96.62 281 ALA A CA 1
ATOM 2111 C C . ALA A 1 281 ? -9.019 7.576 25.226 1.00 96.62 281 ALA A C 1
ATOM 2113 O O . ALA A 1 281 ? -9.430 6.523 25.699 1.00 96.62 281 ALA A O 1
ATOM 2114 N N . GLY A 1 282 ? -7.733 7.806 25.004 1.00 97.00 282 GLY A N 1
ATOM 2115 C CA . GLY A 1 282 ? -6.652 6.955 25.466 1.00 97.00 282 GLY A CA 1
ATOM 2116 C C . GLY A 1 282 ? -6.000 7.559 26.695 1.00 97.00 282 GLY A C 1
ATOM 2117 O O . GLY A 1 282 ? -5.534 8.693 26.606 1.00 97.00 282 GLY A O 1
ATOM 2118 N N . VAL A 1 283 ? -5.946 6.832 27.808 1.00 97.06 283 VAL A N 1
ATOM 2119 C CA . VAL A 1 283 ? -5.339 7.295 29.065 1.00 97.06 283 VAL A CA 1
ATOM 2120 C C . VAL A 1 283 ? -4.103 6.462 29.366 1.00 97.06 283 VAL A C 1
ATOM 2122 O O . VAL A 1 283 ? -4.182 5.249 29.505 1.00 97.06 283 VAL A O 1
ATOM 2125 N N . ILE A 1 284 ? -2.949 7.107 29.485 1.00 96.88 284 ILE A N 1
ATOM 2126 C CA . ILE A 1 284 ? -1.701 6.459 29.884 1.00 96.88 284 ILE A CA 1
ATOM 2127 C C . ILE A 1 284 ? -1.624 6.447 31.406 1.00 96.88 284 ILE A C 1
ATOM 2129 O O . ILE A 1 284 ? -1.330 7.473 32.025 1.00 96.88 284 ILE A O 1
ATOM 2133 N N . GLU A 1 285 ? -1.852 5.272 31.988 1.00 93.12 285 GLU A N 1
ATOM 2134 C CA . GLU A 1 285 ? -1.761 5.041 33.433 1.00 93.12 285 GLU A CA 1
ATOM 2135 C C . GLU A 1 285 ? -0.312 4.791 33.882 1.00 93.12 285 GLU A C 1
ATOM 2137 O O . GLU A 1 285 ? 0.078 5.188 34.978 1.00 93.12 285 GLU A O 1
ATOM 2142 N N . ARG A 1 286 ? 0.522 4.184 33.022 1.00 91.94 286 ARG A N 1
ATOM 2143 C CA . ARG A 1 286 ? 1.963 3.977 33.253 1.00 91.94 286 ARG A CA 1
ATOM 2144 C C . ARG A 1 286 ? 2.788 4.715 32.190 1.00 91.94 286 ARG A C 1
ATOM 2146 O O . ARG A 1 286 ? 2.941 4.196 31.082 1.00 91.94 286 ARG A O 1
ATOM 2153 N N . PRO A 1 287 ? 3.311 5.920 32.490 1.00 90.56 287 PRO A N 1
ATOM 2154 C CA . PRO A 1 287 ? 4.062 6.719 31.524 1.00 90.56 287 PRO A CA 1
ATOM 2155 C C . PRO A 1 287 ? 5.319 6.008 31.009 1.00 90.56 287 PRO A C 1
ATOM 2157 O O . PRO A 1 287 ? 6.146 5.548 31.795 1.00 90.56 287 PRO A O 1
ATOM 2160 N N . GLY A 1 288 ? 5.479 5.953 29.687 1.00 87.38 288 GLY A N 1
ATOM 2161 C CA . GLY A 1 288 ? 6.647 5.381 29.024 1.00 87.38 288 GLY A CA 1
ATOM 2162 C C . GLY A 1 288 ? 6.504 5.398 27.497 1.00 87.38 288 GLY A C 1
ATOM 2163 O O . GLY A 1 288 ? 5.389 5.487 26.985 1.00 87.38 288 GLY A O 1
ATOM 2164 N N . PRO A 1 289 ? 7.610 5.307 26.740 1.00 84.88 289 PRO A N 1
ATOM 2165 C CA . PRO A 1 289 ? 7.557 5.310 25.276 1.00 84.88 289 PRO A CA 1
ATOM 2166 C C . PRO A 1 289 ? 6.786 4.105 24.712 1.00 84.88 289 PRO A C 1
ATOM 2168 O O . PRO A 1 289 ? 6.086 4.233 23.712 1.00 84.88 289 PRO A O 1
ATOM 2171 N N . GLU A 1 290 ? 6.865 2.948 25.375 1.00 85.38 290 GLU A N 1
ATOM 2172 C CA . GLU A 1 290 ? 6.137 1.739 24.974 1.00 85.38 290 GLU A CA 1
ATOM 2173 C C . GLU A 1 290 ? 4.618 1.899 25.128 1.00 85.38 290 GLU A C 1
ATOM 2175 O O . GLU A 1 290 ? 3.869 1.510 24.232 1.00 85.38 290 GLU A O 1
ATOM 2180 N N . SER A 1 291 ? 4.154 2.512 26.224 1.00 89.00 291 SER A N 1
ATOM 2181 C CA . SER A 1 291 ? 2.726 2.750 26.456 1.00 89.00 291 SER A CA 1
ATOM 2182 C C . SER A 1 291 ? 2.168 3.826 25.523 1.00 89.00 291 SER A C 1
ATOM 2184 O O . SER A 1 291 ? 1.061 3.667 25.013 1.00 89.00 291 SER A O 1
ATOM 2186 N N . GLU A 1 292 ? 2.951 4.869 25.218 1.00 88.19 292 GLU A N 1
ATOM 2187 C CA . GLU A 1 292 ? 2.600 5.881 24.212 1.00 88.19 292 GLU A CA 1
ATOM 2188 C C . GLU A 1 292 ? 2.446 5.266 22.809 1.00 88.19 292 GLU A C 1
ATOM 2190 O O . GLU A 1 292 ? 1.452 5.530 22.128 1.00 88.19 292 GLU A O 1
ATOM 2195 N N . ALA A 1 293 ? 3.389 4.415 22.387 1.00 83.38 293 ALA A N 1
ATOM 2196 C CA . ALA A 1 293 ? 3.341 3.752 21.084 1.00 83.38 293 ALA A CA 1
ATOM 2197 C C . ALA A 1 293 ? 2.184 2.744 20.983 1.00 83.38 293 ALA A C 1
ATOM 2199 O O . ALA A 1 293 ? 1.459 2.727 19.986 1.00 83.38 293 ALA A O 1
ATOM 2200 N N . ALA A 1 294 ? 1.979 1.934 22.025 1.00 87.00 294 ALA A N 1
ATOM 2201 C CA . ALA A 1 294 ? 0.902 0.952 22.057 1.00 87.00 294 ALA A CA 1
ATOM 2202 C C . ALA A 1 294 ? -0.484 1.617 22.079 1.00 87.00 294 ALA A C 1
ATOM 2204 O O . ALA A 1 294 ? -1.384 1.177 21.364 1.00 87.00 294 ALA A O 1
ATOM 2205 N N . LEU A 1 295 ? -0.653 2.713 22.830 1.00 91.75 295 LEU A N 1
ATOM 2206 C CA . LEU A 1 295 ? -1.900 3.475 22.820 1.00 91.75 295 LEU A CA 1
ATOM 2207 C C . LEU A 1 295 ? -2.177 4.089 21.442 1.00 91.75 295 LEU A C 1
ATOM 2209 O O . LEU A 1 295 ? -3.316 4.051 20.977 1.00 91.75 295 LEU A O 1
ATOM 2213 N N . ALA A 1 296 ? -1.158 4.648 20.783 1.00 86.00 296 ALA A N 1
ATOM 2214 C CA . ALA A 1 296 ? -1.314 5.229 19.451 1.00 86.00 296 ALA A CA 1
ATOM 2215 C C . ALA A 1 296 ? -1.831 4.195 18.437 1.00 86.00 296 ALA A C 1
ATOM 2217 O O . ALA A 1 296 ? -2.773 4.491 17.702 1.00 86.00 296 ALA A O 1
ATOM 2218 N N . ALA A 1 297 ? -1.287 2.973 18.458 1.00 81.75 297 ALA A N 1
ATOM 2219 C CA . ALA A 1 297 ? -1.752 1.875 17.611 1.00 81.75 297 ALA A CA 1
ATOM 2220 C C . ALA A 1 297 ? -3.229 1.521 17.877 1.00 81.75 297 ALA A C 1
ATOM 2222 O O . ALA A 1 297 ? -4.022 1.440 16.937 1.00 81.75 297 ALA A O 1
ATOM 2223 N N . SER A 1 298 ? -3.616 1.400 19.150 1.00 86.12 298 SER A N 1
ATOM 2224 C CA . SER A 1 298 ? -4.999 1.111 19.556 1.00 86.12 298 SER A CA 1
ATOM 2225 C C . SER A 1 298 ? -5.982 2.208 19.139 1.00 86.12 298 SER A C 1
ATOM 2227 O O . SER A 1 298 ? -7.064 1.915 18.632 1.00 86.12 298 SER A O 1
ATOM 2229 N N . LEU A 1 299 ? -5.622 3.487 19.290 1.00 88.44 299 LEU A N 1
ATOM 2230 C CA . LEU A 1 299 ? -6.480 4.590 18.845 1.00 88.44 299 LEU A CA 1
ATOM 2231 C C . LEU A 1 299 ? -6.615 4.625 17.317 1.00 88.44 299 LEU A C 1
ATOM 2233 O O . LEU A 1 299 ? -7.716 4.828 16.809 1.00 88.44 299 LEU A O 1
ATOM 2237 N N . GLU A 1 300 ? -5.539 4.378 16.569 1.00 82.25 300 GLU A N 1
ATOM 2238 C CA . GLU A 1 300 ? -5.594 4.288 15.103 1.00 82.25 300 GLU A CA 1
ATOM 2239 C C . GLU A 1 300 ? -6.451 3.113 14.604 1.00 82.25 300 GLU A C 1
ATOM 2241 O O . GLU A 1 300 ? -7.101 3.206 13.551 1.00 82.25 300 GLU A O 1
ATOM 2246 N N . GLU A 1 301 ? -6.489 2.005 15.347 1.00 79.69 301 GLU A N 1
ATOM 2247 C CA . GLU A 1 301 ? -7.381 0.880 15.074 1.00 79.69 301 GLU A CA 1
ATOM 2248 C C . GLU A 1 301 ? -8.849 1.327 15.117 1.00 79.69 301 GLU A C 1
ATOM 2250 O O . GLU A 1 301 ? -9.556 1.224 14.103 1.00 79.69 301 GLU A O 1
ATOM 2255 N N . VAL A 1 302 ? -9.271 1.910 16.244 1.00 78.75 302 VAL A N 1
ATOM 2256 C CA . VAL A 1 302 ? -10.659 2.345 16.463 1.00 78.75 302 VAL A CA 1
ATOM 2257 C C . VAL A 1 302 ? -11.032 3.482 15.516 1.00 78.75 302 VAL A C 1
ATOM 2259 O O . VAL A 1 302 ? -12.046 3.400 14.818 1.00 78.75 302 VAL A O 1
ATOM 2262 N N . GLU A 1 303 ? -10.188 4.509 15.389 1.00 80.19 303 GLU A N 1
ATOM 2263 C CA . GLU A 1 303 ? -10.412 5.618 14.457 1.00 80.19 303 GLU A CA 1
ATOM 2264 C C . GLU A 1 303 ? -10.580 5.131 13.015 1.00 80.19 303 GLU A C 1
ATOM 2266 O O . GLU A 1 303 ? -11.461 5.599 12.289 1.00 80.19 303 GLU A O 1
ATOM 2271 N N . GLY A 1 304 ? -9.744 4.186 12.578 1.00 68.38 304 GLY A N 1
ATOM 2272 C CA . GLY A 1 304 ? -9.790 3.640 11.225 1.00 68.38 304 GLY A CA 1
ATOM 2273 C C . GLY A 1 304 ? -11.095 2.906 10.912 1.00 68.38 304 GLY A C 1
ATOM 2274 O O . GLY A 1 304 ? -11.587 3.015 9.783 1.00 68.38 304 GLY A O 1
ATOM 2275 N N . SER A 1 305 ? -11.659 2.209 11.902 1.00 64.38 305 SER A N 1
ATOM 2276 C CA . SER A 1 305 ? -12.905 1.443 11.772 1.00 64.38 305 SER A CA 1
ATOM 2277 C C . SER A 1 305 ? -14.171 2.314 11.731 1.00 64.38 305 SER A C 1
ATOM 2279 O O . SER A 1 305 ? -15.158 1.917 11.119 1.00 64.38 305 SER A O 1
ATOM 2281 N N . HIS A 1 306 ? -14.128 3.529 12.294 1.00 63.53 306 HIS A N 1
ATOM 2282 C CA . HIS A 1 306 ? -15.307 4.392 12.477 1.00 63.53 306 HIS A CA 1
ATOM 2283 C C . HIS A 1 306 ? -15.279 5.718 11.704 1.00 63.53 306 HIS A C 1
ATOM 2285 O O . HIS A 1 306 ? -16.143 6.579 11.897 1.00 63.53 306 HIS A O 1
ATOM 2291 N N . ARG A 1 307 ? -14.322 5.91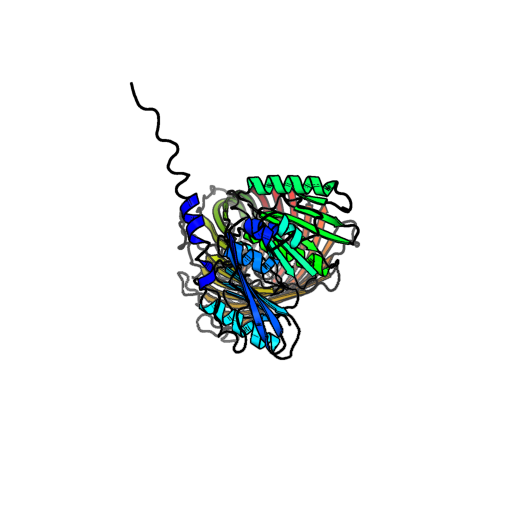9 10.790 1.00 62.03 307 ARG A N 1
ATOM 2292 C CA . ARG A 1 307 ? -14.372 7.070 9.873 1.00 62.03 307 ARG A CA 1
ATOM 2293 C C . ARG A 1 307 ? -15.664 7.013 9.049 1.00 62.03 307 ARG A C 1
ATOM 2295 O O . ARG A 1 307 ? -15.839 6.113 8.231 1.00 62.03 307 ARG A O 1
ATOM 2302 N N . ALA A 1 308 ? -16.543 8.000 9.251 1.00 58.25 308 ALA A N 1
ATOM 2303 C CA . ALA A 1 308 ? -17.746 8.215 8.445 1.00 58.25 308 ALA A CA 1
ATOM 2304 C C . ALA A 1 308 ? -17.425 8.171 6.942 1.00 58.25 308 ALA A C 1
ATOM 2306 O O . ALA A 1 308 ? -16.295 8.474 6.542 1.00 58.25 308 ALA A O 1
ATOM 2307 N N . SER A 1 309 ? -18.417 7.824 6.109 1.00 69.25 309 SER A N 1
ATOM 2308 C CA . SER A 1 309 ? -18.218 7.798 4.658 1.00 69.25 309 SER A CA 1
ATOM 2309 C C . SER A 1 309 ? -17.615 9.123 4.196 1.00 69.25 309 SER A C 1
ATOM 2311 O O . SER A 1 309 ? -18.173 10.188 4.468 1.00 69.25 309 SER A O 1
ATOM 2313 N N . GLY A 1 310 ? -16.476 9.052 3.518 1.00 71.50 310 GLY A N 1
ATOM 2314 C CA . GLY A 1 310 ? -15.850 10.220 2.929 1.00 71.50 310 GLY A CA 1
ATOM 2315 C C . GLY A 1 310 ? -16.729 10.802 1.819 1.00 71.50 310 GLY A C 1
ATOM 2316 O O . GLY A 1 310 ? -17.551 10.080 1.235 1.00 71.50 310 GLY A O 1
ATOM 2317 N N . PRO A 1 311 ? -16.561 12.098 1.504 1.00 85.56 311 PRO A N 1
ATOM 2318 C CA . PRO A 1 311 ? -17.134 12.651 0.289 1.00 85.56 311 PRO A CA 1
ATOM 2319 C C . PRO A 1 311 ? -16.552 11.926 -0.930 1.00 85.56 311 PRO A C 1
ATOM 2321 O O . PRO A 1 311 ? -15.464 11.344 -0.862 1.00 85.56 311 PRO A O 1
ATOM 2324 N N . TRP A 1 312 ? -17.270 11.995 -2.049 1.00 92.44 312 TRP A N 1
ATOM 2325 C CA . TRP A 1 312 ? -16.686 11.672 -3.345 1.00 92.44 312 TRP A CA 1
ATOM 2326 C C . TRP A 1 312 ? -15.480 12.576 -3.598 1.00 92.44 312 TRP A C 1
ATOM 2328 O O . TRP A 1 312 ? -15.544 13.785 -3.360 1.00 92.44 312 TRP A O 1
ATOM 2338 N N . ARG A 1 313 ? -14.383 11.987 -4.065 1.00 95.12 313 ARG A N 1
ATOM 2339 C CA . ARG A 1 313 ? -13.189 12.705 -4.505 1.00 95.12 313 ARG A CA 1
ATOM 2340 C C . ARG A 1 313 ? -13.063 12.513 -6.001 1.00 95.12 313 ARG A C 1
ATOM 2342 O O . ARG A 1 313 ? -13.015 11.374 -6.450 1.00 95.12 313 ARG A O 1
ATOM 2349 N N . ALA A 1 314 ? -13.034 13.612 -6.738 1.00 96.81 314 ALA A N 1
ATOM 2350 C CA . ALA A 1 314 ? -12.720 13.603 -8.155 1.00 96.81 314 ALA A CA 1
ATOM 2351 C C . ALA A 1 314 ? -11.277 14.074 -8.337 1.00 96.81 314 ALA A C 1
ATOM 2353 O O . ALA A 1 314 ? -10.858 15.006 -7.649 1.00 96.81 314 ALA A O 1
ATOM 2354 N N . GLY A 1 315 ? -10.552 13.431 -9.243 1.00 97.06 315 GLY A N 1
ATOM 2355 C CA . GLY A 1 315 ? -9.213 13.828 -9.649 1.00 97.06 315 GLY A CA 1
ATOM 2356 C C . GLY A 1 315 ? -9.141 14.034 -11.155 1.00 97.06 315 GLY A C 1
ATOM 2357 O O . GLY A 1 315 ? -9.902 13.440 -11.924 1.00 97.06 315 GLY A O 1
ATOM 2358 N N . PHE A 1 316 ? -8.213 14.888 -11.560 1.00 97.94 316 PHE A N 1
ATOM 2359 C CA . PHE A 1 316 ? -7.865 15.114 -12.956 1.00 97.94 316 PHE A CA 1
ATOM 2360 C C . PHE A 1 316 ? -6.345 15.153 -13.079 1.00 97.94 316 PHE A C 1
ATOM 2362 O O . PHE A 1 316 ? -5.684 15.823 -12.283 1.00 97.94 316 PHE A O 1
ATOM 2369 N N . GLU A 1 317 ? -5.802 14.493 -14.097 1.00 98.06 317 GLU A N 1
ATOM 2370 C CA . GLU A 1 317 ? -4.397 14.602 -14.476 1.00 98.06 317 GLU A CA 1
ATOM 2371 C C . GLU A 1 317 ? -4.251 14.829 -15.981 1.00 98.06 317 GLU A C 1
ATOM 2373 O O . GLU A 1 317 ? -4.908 14.167 -16.781 1.00 98.06 317 GLU A O 1
ATOM 2378 N N . GLU A 1 318 ? -3.334 15.718 -16.355 1.00 98.06 318 GLU A N 1
ATOM 2379 C CA . GLU A 1 318 ? -2.892 15.923 -17.734 1.00 98.06 318 GLU A CA 1
ATOM 2380 C C . GLU A 1 318 ? -1.371 15.810 -17.792 1.00 98.06 318 GLU A C 1
ATOM 2382 O O . GLU A 1 318 ? -0.648 16.522 -17.081 1.00 98.06 318 GLU A O 1
ATOM 2387 N N . ARG A 1 319 ? -0.874 14.915 -18.644 1.00 97.69 319 ARG A N 1
ATOM 2388 C CA . ARG A 1 319 ? 0.555 14.699 -18.862 1.00 97.69 319 ARG A CA 1
ATOM 2389 C C . ARG A 1 319 ? 0.926 15.068 -20.286 1.00 97.69 319 ARG A C 1
ATOM 2391 O O . ARG A 1 319 ? 0.485 14.409 -21.219 1.00 97.69 319 ARG A O 1
ATOM 2398 N N . VAL A 1 320 ? 1.829 16.031 -20.434 1.00 97.62 320 VAL A N 1
ATOM 2399 C CA . VAL A 1 320 ? 2.457 16.365 -21.715 1.00 97.62 320 VAL A CA 1
ATOM 2400 C C . VAL A 1 320 ? 3.843 15.750 -21.744 1.00 97.62 320 VAL A C 1
ATOM 2402 O O . VAL A 1 320 ? 4.676 16.070 -20.896 1.00 97.62 320 VAL A O 1
ATOM 2405 N N . ARG A 1 321 ? 4.111 14.895 -22.725 1.00 97.25 321 ARG A N 1
ATOM 2406 C CA . ARG A 1 321 ? 5.424 14.300 -22.969 1.00 97.25 321 ARG A CA 1
ATOM 2407 C C . ARG A 1 321 ? 5.897 14.684 -24.362 1.00 97.25 321 ARG A C 1
ATOM 2409 O O . ARG A 1 321 ? 5.186 14.465 -25.330 1.00 97.25 321 ARG A O 1
ATOM 2416 N N . TYR A 1 322 ? 7.107 15.214 -24.450 1.00 97.19 322 TYR A N 1
ATOM 2417 C CA . TYR A 1 322 ? 7.869 15.308 -25.688 1.00 97.19 322 TYR A CA 1
ATOM 2418 C C . TYR A 1 322 ? 9.033 14.339 -25.590 1.00 97.19 322 TYR A C 1
ATOM 2420 O O . TYR A 1 322 ? 9.741 14.310 -24.582 1.00 97.19 322 TYR A O 1
ATOM 2428 N N . VAL A 1 323 ? 9.238 13.548 -26.626 1.00 95.62 323 VAL A N 1
ATOM 2429 C CA . VAL A 1 323 ? 10.298 12.554 -26.656 1.00 95.62 323 VAL A CA 1
ATOM 2430 C C . VAL A 1 323 ? 10.958 12.578 -28.026 1.00 95.62 323 VAL A C 1
ATOM 2432 O O . VAL A 1 323 ? 10.282 12.731 -29.037 1.00 95.62 323 VAL A O 1
ATOM 2435 N N . THR A 1 324 ? 12.283 12.497 -28.068 1.00 94.94 324 THR A N 1
ATOM 2436 C CA . THR A 1 324 ? 13.048 12.433 -29.312 1.00 94.94 324 THR A CA 1
ATOM 2437 C C . THR A 1 324 ? 14.257 11.540 -29.141 1.00 94.94 324 THR A C 1
ATOM 2439 O O . THR A 1 324 ? 14.884 11.505 -28.081 1.00 94.94 324 THR A O 1
ATOM 2442 N N . TRP A 1 325 ? 14.562 10.791 -30.185 1.00 92.75 325 TRP A N 1
ATOM 2443 C CA . TRP A 1 325 ? 15.677 9.867 -30.211 1.00 92.75 325 TRP A CA 1
ATOM 2444 C C . TRP A 1 325 ? 16.179 9.703 -31.630 1.00 92.75 325 TRP A C 1
ATOM 2446 O O . TRP A 1 325 ? 15.457 9.952 -32.593 1.00 92.75 325 TRP A O 1
ATOM 2456 N N . ASP A 1 326 ? 17.420 9.267 -31.757 1.00 88.88 326 ASP A N 1
ATOM 2457 C CA . ASP A 1 326 ? 18.002 8.887 -33.033 1.00 88.88 326 ASP A CA 1
ATOM 2458 C C . ASP A 1 326 ? 18.055 7.360 -33.164 1.00 88.88 326 ASP A C 1
ATOM 2460 O O . ASP A 1 326 ? 17.036 6.683 -33.267 1.00 88.88 326 ASP A O 1
ATOM 2464 N N . ASN A 1 327 ? 19.240 6.789 -33.158 1.00 88.44 327 ASN A N 1
ATOM 2465 C CA . ASN A 1 327 ? 19.541 5.432 -33.557 1.00 88.44 327 ASN A CA 1
ATOM 2466 C C . ASN A 1 327 ? 19.268 4.392 -32.445 1.00 88.44 327 ASN A C 1
ATOM 2468 O O . ASN A 1 327 ? 19.990 3.408 -32.287 1.00 88.44 327 ASN A O 1
ATOM 2472 N N . VAL A 1 328 ? 18.237 4.626 -31.628 1.00 89.56 328 VAL A N 1
ATOM 2473 C CA . VAL A 1 328 ? 17.987 3.893 -30.374 1.00 89.56 328 VAL A CA 1
ATOM 2474 C C . VAL A 1 328 ? 17.598 2.427 -30.589 1.00 89.56 328 VAL A C 1
ATOM 2476 O O . VAL A 1 328 ? 17.888 1.577 -29.751 1.00 89.56 328 VAL A O 1
ATOM 2479 N N . ARG A 1 329 ? 16.949 2.115 -31.717 1.00 87.94 329 ARG A N 1
ATOM 2480 C CA . ARG A 1 329 ? 16.512 0.751 -32.046 1.00 87.94 329 ARG A CA 1
ATOM 2481 C C . ARG A 1 329 ? 17.668 -0.066 -32.611 1.00 87.94 329 ARG A C 1
ATOM 2483 O O . ARG A 1 329 ? 18.081 -1.056 -32.020 1.00 87.94 329 ARG A O 1
ATOM 2490 N N . THR A 1 330 ? 18.204 0.367 -33.750 1.00 88.00 330 THR A N 1
ATOM 2491 C CA . THR A 1 330 ? 19.069 -0.466 -34.596 1.00 88.00 330 THR A CA 1
ATOM 2492 C C . THR A 1 330 ? 20.560 -0.320 -34.336 1.00 88.00 330 THR A C 1
ATOM 2494 O O . THR A 1 330 ? 21.319 -1.155 -34.820 1.00 88.00 330 THR A O 1
ATOM 2497 N N . LEU A 1 331 ? 21.007 0.727 -33.635 1.00 91.06 331 LEU A N 1
ATOM 2498 C CA . LEU A 1 331 ? 22.434 1.052 -33.508 1.00 91.06 331 LEU A CA 1
ATOM 2499 C C . LEU A 1 331 ? 23.146 1.152 -34.875 1.00 91.06 331 LEU A C 1
ATOM 2501 O O . LEU A 1 331 ? 24.345 0.952 -34.986 1.00 91.06 331 LEU A O 1
ATOM 2505 N N . ASP A 1 332 ? 22.425 1.516 -35.932 1.00 87.88 332 ASP A N 1
ATOM 2506 C CA . ASP A 1 332 ? 22.914 1.773 -37.284 1.00 87.88 332 ASP A CA 1
ATOM 2507 C C . ASP A 1 332 ? 22.419 3.145 -37.781 1.00 87.88 332 ASP A C 1
ATOM 2509 O O . ASP A 1 332 ? 21.250 3.316 -38.143 1.00 87.88 332 ASP A O 1
ATOM 2513 N N . LYS A 1 333 ? 23.329 4.125 -37.806 1.00 80.81 333 LYS A N 1
ATOM 2514 C CA . LYS A 1 333 ? 23.034 5.522 -38.163 1.00 80.81 333 LYS A CA 1
ATOM 2515 C C . LYS A 1 333 ? 22.534 5.704 -39.599 1.00 80.81 333 LYS A C 1
ATOM 2517 O O . LYS A 1 333 ? 21.908 6.714 -39.894 1.00 80.81 333 LYS A O 1
ATOM 2522 N N . GLU A 1 334 ? 22.810 4.749 -40.489 1.00 80.75 334 GLU A N 1
ATOM 2523 C CA . GLU A 1 334 ? 22.382 4.805 -41.892 1.00 80.75 334 GLU A CA 1
ATOM 2524 C C . GLU A 1 334 ? 20.951 4.272 -42.072 1.00 80.75 334 GLU A C 1
ATOM 2526 O O . GLU A 1 334 ? 20.326 4.485 -43.110 1.00 80.75 334 GLU A O 1
ATOM 2531 N N . ARG A 1 335 ? 20.416 3.560 -41.070 1.00 72.62 335 ARG A N 1
ATOM 2532 C CA . ARG A 1 335 ? 19.095 2.915 -41.129 1.00 72.62 335 ARG A CA 1
ATOM 2533 C C . ARG A 1 335 ? 17.993 3.660 -40.397 1.00 72.62 335 ARG A C 1
ATOM 2535 O O . ARG A 1 335 ? 16.826 3.350 -40.634 1.00 72.62 335 ARG A O 1
ATOM 2542 N N . TYR A 1 336 ? 18.331 4.610 -39.530 1.00 70.06 336 TYR A N 1
ATOM 2543 C CA . TYR A 1 336 ? 17.342 5.284 -38.698 1.00 70.06 336 TYR A CA 1
ATOM 2544 C C . TYR A 1 336 ? 17.457 6.804 -38.797 1.00 70.06 336 TYR A C 1
ATOM 2546 O O . TYR A 1 336 ? 18.450 7.403 -38.391 1.00 70.06 336 TYR A O 1
ATOM 2554 N N . LEU A 1 337 ? 16.408 7.436 -39.326 1.00 70.31 337 LEU A N 1
ATOM 2555 C CA . LEU A 1 337 ? 16.224 8.882 -39.237 1.00 70.31 337 LEU A CA 1
ATOM 2556 C C . LEU A 1 337 ? 15.722 9.215 -37.829 1.00 70.31 337 LEU A C 1
ATOM 2558 O O . LEU A 1 337 ? 14.882 8.494 -37.293 1.00 70.31 337 LEU A O 1
ATOM 2562 N N . GLY A 1 338 ? 16.232 10.296 -37.231 1.00 83.12 338 GLY A N 1
ATOM 2563 C CA . GLY A 1 338 ? 15.794 10.732 -35.905 1.00 83.12 338 GLY A CA 1
ATOM 2564 C C . GLY A 1 338 ? 14.276 10.888 -35.821 1.00 83.12 338 GLY A C 1
ATOM 2565 O O . GLY A 1 338 ? 13.638 11.313 -36.781 1.00 83.12 338 GLY A O 1
ATOM 2566 N N . GLN A 1 339 ? 13.705 10.531 -34.677 1.00 90.25 339 GLN A N 1
ATOM 2567 C CA . GLN A 1 339 ? 12.275 10.570 -34.408 1.00 90.25 339 GLN A CA 1
ATOM 2568 C C . GLN A 1 339 ? 11.968 11.539 -33.279 1.00 90.25 339 GLN A C 1
ATOM 2570 O O . GLN A 1 339 ? 12.787 11.791 -32.391 1.00 90.25 339 GLN A O 1
ATOM 2575 N N . ALA A 1 340 ? 10.763 12.092 -33.318 1.00 93.44 340 ALA A N 1
ATOM 2576 C CA . ALA A 1 340 ? 10.229 12.884 -32.229 1.00 93.44 340 ALA A CA 1
ATOM 2577 C C . ALA A 1 340 ? 8.721 12.692 -32.151 1.00 93.44 340 ALA A C 1
ATOM 2579 O O . ALA A 1 340 ? 8.055 12.678 -33.186 1.00 93.44 340 ALA A O 1
ATOM 2580 N N . ALA A 1 341 ? 8.193 12.594 -30.938 1.00 93.31 341 ALA A N 1
ATOM 2581 C CA . ALA A 1 341 ? 6.774 12.438 -30.679 1.00 93.31 341 ALA A CA 1
ATOM 2582 C C . ALA A 1 341 ? 6.319 13.343 -29.533 1.00 93.31 341 ALA A C 1
ATOM 2584 O O . ALA A 1 341 ? 7.072 13.614 -28.590 1.00 93.31 341 ALA A O 1
ATOM 2585 N N . VAL A 1 342 ? 5.063 13.778 -29.606 1.00 95.12 342 VAL A N 1
ATOM 2586 C CA . VAL A 1 342 ? 4.344 14.387 -28.486 1.00 95.12 342 VAL A CA 1
ATOM 2587 C C . VAL A 1 342 ? 3.202 13.477 -28.077 1.00 95.12 342 VAL A C 1
ATOM 2589 O O . VAL A 1 342 ? 2.449 13.005 -28.925 1.00 95.12 342 VAL A O 1
ATOM 2592 N N . LEU A 1 343 ? 3.082 13.252 -26.771 1.00 95.06 343 LEU A N 1
ATOM 2593 C CA . LEU A 1 343 ? 2.033 12.453 -26.160 1.00 95.06 343 LEU A CA 1
ATOM 2594 C C . LEU A 1 343 ? 1.320 13.279 -25.089 1.00 95.06 343 LEU A C 1
ATOM 2596 O O . LEU A 1 343 ? 1.967 13.914 -24.250 1.00 95.06 343 LEU A O 1
ATOM 2600 N N . LEU A 1 344 ? -0.007 13.260 -25.118 1.00 96.19 344 LEU A N 1
ATOM 2601 C CA . LEU A 1 344 ? -0.900 13.935 -24.182 1.00 96.19 344 LEU A CA 1
ATOM 2602 C C . LEU A 1 344 ? -1.752 12.873 -23.498 1.00 96.19 344 LEU A C 1
ATOM 2604 O O . LEU A 1 344 ? -2.601 12.271 -24.144 1.00 96.19 344 LEU A O 1
ATOM 2608 N N . ARG A 1 345 ? -1.518 12.609 -22.213 1.00 96.88 345 ARG A N 1
ATOM 2609 C CA . ARG A 1 345 ? -2.322 11.646 -21.452 1.00 96.88 345 ARG A CA 1
ATOM 2610 C C . ARG A 1 345 ? -3.251 12.382 -20.502 1.00 96.88 345 ARG A C 1
ATOM 2612 O O . ARG A 1 345 ? -2.768 13.024 -19.567 1.00 96.88 345 ARG A O 1
ATOM 2619 N N . THR A 1 346 ? -4.551 12.188 -20.686 1.00 97.19 346 THR A N 1
ATOM 2620 C CA . THR A 1 346 ? -5.594 12.703 -19.797 1.00 97.19 346 THR A CA 1
ATOM 2621 C C . THR A 1 346 ? -6.129 11.570 -18.934 1.00 97.19 346 THR A C 1
ATOM 2623 O O . THR A 1 346 ? -6.482 10.507 -19.449 1.00 97.19 346 THR A O 1
ATOM 2626 N N . ARG A 1 347 ? -6.233 11.806 -17.624 1.00 97.75 347 ARG A N 1
ATOM 2627 C CA . ARG A 1 347 ? -6.834 10.872 -16.669 1.00 97.75 347 ARG A CA 1
ATOM 2628 C C . ARG A 1 347 ? -7.877 11.559 -15.800 1.00 97.75 347 ARG A C 1
ATOM 2630 O O . ARG A 1 347 ? -7.615 12.604 -15.210 1.00 97.75 347 ARG A O 1
ATOM 2637 N N . LEU A 1 348 ? -9.043 10.935 -15.677 1.00 98.25 348 LEU A N 1
ATOM 2638 C CA . LEU A 1 348 ? -10.102 11.300 -14.738 1.00 98.25 348 LEU A CA 1
ATOM 2639 C C . LEU A 1 348 ? -10.216 10.214 -13.678 1.00 98.25 348 LEU A C 1
ATOM 2641 O O . LEU A 1 348 ? -10.229 9.035 -14.015 1.00 98.25 348 LEU A O 1
ATOM 2645 N N . SER A 1 349 ? -10.350 10.586 -12.410 1.00 97.88 349 SER A N 1
ATOM 2646 C CA . SER A 1 349 ? -10.559 9.615 -11.337 1.00 97.88 349 SER A CA 1
ATOM 2647 C C . SER A 1 349 ? -11.710 10.001 -10.424 1.00 97.88 349 SER A C 1
ATOM 2649 O O . SER A 1 349 ? -12.034 11.176 -10.248 1.00 97.88 349 SER A O 1
ATOM 2651 N N . LEU A 1 350 ? -12.347 8.988 -9.846 1.00 98.19 350 LEU A N 1
ATOM 2652 C CA . LEU A 1 350 ? -13.404 9.131 -8.861 1.00 98.19 350 LEU A CA 1
ATOM 2653 C C . LEU A 1 350 ? -13.208 8.084 -7.766 1.00 98.19 350 LEU A C 1
ATOM 2655 O O . LEU A 1 350 ? -13.119 6.892 -8.051 1.00 98.19 350 LEU A O 1
ATOM 2659 N N . SER A 1 351 ? -13.184 8.508 -6.507 1.00 96.75 351 SER A N 1
ATOM 2660 C CA . SER A 1 351 ? -13.084 7.587 -5.377 1.00 96.75 351 SER A CA 1
ATOM 2661 C C . SER A 1 351 ? -13.980 7.971 -4.211 1.00 96.75 351 SER A C 1
ATOM 2663 O O . SER A 1 351 ? -14.363 9.133 -4.025 1.00 96.75 351 SER A O 1
ATOM 2665 N N . ARG A 1 352 ? -14.342 6.970 -3.407 1.00 93.94 352 ARG A N 1
ATOM 2666 C CA . ARG A 1 352 ? -15.099 7.164 -2.170 1.00 93.94 352 ARG A CA 1
ATOM 2667 C C . ARG A 1 352 ? -14.792 6.074 -1.157 1.00 93.94 352 ARG A C 1
ATOM 2669 O O . ARG A 1 352 ? -14.843 4.891 -1.469 1.00 93.94 352 ARG A O 1
ATOM 2676 N N . ARG A 1 353 ? -14.586 6.492 0.093 1.00 88.88 353 ARG A N 1
ATOM 2677 C CA . ARG A 1 353 ? -14.525 5.604 1.260 1.00 88.88 353 ARG A CA 1
ATOM 2678 C C . ARG A 1 353 ? -15.874 5.570 1.971 1.00 88.88 353 ARG A C 1
ATOM 2680 O O . ARG A 1 353 ? -16.476 6.613 2.212 1.00 88.88 353 ARG A O 1
ATOM 2687 N N . PHE A 1 354 ? -16.326 4.389 2.352 1.00 84.00 354 PHE A N 1
ATOM 2688 C CA . PHE A 1 354 ? -17.562 4.124 3.075 1.00 84.00 354 PHE A CA 1
ATOM 2689 C C . PHE A 1 354 ? -17.273 3.784 4.543 1.00 84.00 354 PHE A C 1
ATOM 2691 O O . PHE A 1 354 ? -16.155 3.419 4.908 1.00 84.00 354 PHE A O 1
ATOM 2698 N N . ALA A 1 355 ? -18.299 3.896 5.390 1.00 68.25 355 ALA A N 1
ATOM 2699 C CA . ALA A 1 355 ? -18.184 3.749 6.845 1.00 68.25 355 ALA A CA 1
ATOM 2700 C C . ALA A 1 355 ? -17.806 2.329 7.325 1.00 68.25 355 ALA A C 1
ATOM 2702 O O . ALA A 1 355 ? -17.519 2.149 8.498 1.00 68.25 355 ALA A O 1
ATOM 2703 N N . ALA A 1 356 ? -17.773 1.335 6.432 1.00 72.25 356 ALA A N 1
ATOM 2704 C CA . ALA A 1 356 ? -17.419 -0.056 6.737 1.00 72.25 356 ALA A CA 1
ATOM 2705 C C . ALA A 1 356 ? -15.980 -0.435 6.321 1.00 72.25 356 ALA A C 1
ATOM 2707 O O . ALA A 1 356 ? -15.684 -1.610 6.120 1.00 72.25 356 ALA A O 1
ATOM 2708 N N . GLY A 1 357 ? -15.107 0.553 6.086 1.00 79.19 357 GLY A N 1
ATOM 2709 C CA . GLY A 1 357 ? -13.752 0.315 5.565 1.00 79.19 357 GLY A CA 1
ATOM 2710 C C . GLY A 1 357 ? -13.705 -0.065 4.080 1.00 79.19 357 GLY A C 1
ATOM 2711 O O . GLY A 1 357 ? -12.628 -0.337 3.557 1.00 79.19 357 GLY A O 1
ATOM 2712 N N . LEU A 1 358 ? -14.858 -0.070 3.403 1.00 91.75 358 LEU A N 1
ATOM 2713 C CA . LEU A 1 358 ? -14.968 -0.226 1.956 1.00 91.75 358 LEU A CA 1
ATOM 2714 C C . LEU A 1 358 ? -14.538 1.062 1.254 1.00 91.75 358 LEU A C 1
ATOM 2716 O O . LEU A 1 358 ? -14.943 2.156 1.637 1.00 91.75 358 LEU A O 1
ATOM 2720 N N . GLU A 1 359 ? -13.759 0.933 0.200 1.00 95.00 359 GLU A N 1
ATOM 2721 C CA . GLU A 1 359 ? -13.320 2.003 -0.677 1.00 95.00 359 GLU A CA 1
ATOM 2722 C C . GLU A 1 359 ? -13.572 1.575 -2.119 1.00 95.00 359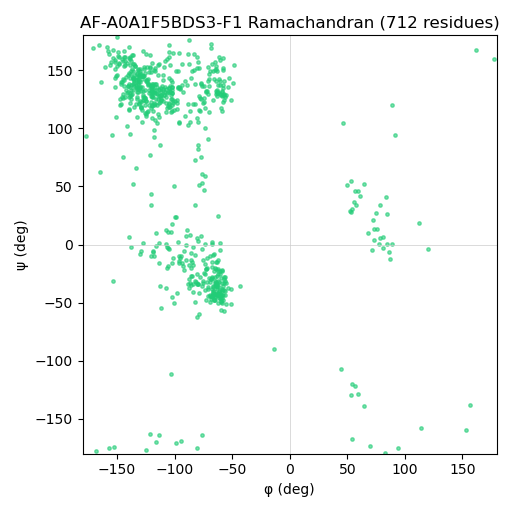 GLU A C 1
ATOM 2724 O O . GLU A 1 359 ? -13.304 0.437 -2.495 1.00 95.00 359 GLU A O 1
ATOM 2729 N N . PHE A 1 360 ? -14.135 2.486 -2.902 1.00 97.06 360 PHE A N 1
ATOM 2730 C CA . PHE A 1 360 ? -14.338 2.332 -4.334 1.00 97.06 360 PHE A CA 1
ATOM 2731 C C . PHE A 1 360 ? -13.428 3.314 -5.062 1.00 97.06 360 PHE A C 1
ATOM 2733 O O . PHE A 1 360 ? -13.381 4.491 -4.686 1.00 97.06 360 PHE A O 1
ATOM 2740 N N . GLU A 1 361 ? -12.755 2.842 -6.106 1.00 97.94 361 GLU A N 1
ATOM 2741 C CA . GLU A 1 361 ? -11.900 3.652 -6.966 1.00 97.94 361 GLU A CA 1
ATOM 2742 C C . GLU A 1 361 ? -12.178 3.356 -8.441 1.00 97.94 361 GLU A C 1
ATOM 2744 O O . GLU A 1 361 ? -12.304 2.201 -8.853 1.00 97.94 361 GLU A O 1
ATOM 2749 N N . LEU A 1 362 ? -12.269 4.430 -9.220 1.00 98.12 362 LEU A N 1
ATOM 2750 C CA . LEU A 1 362 ? -12.494 4.448 -10.655 1.00 98.12 362 LEU A CA 1
ATOM 2751 C C . LEU A 1 362 ? -11.486 5.401 -11.298 1.00 98.12 362 LEU A C 1
ATOM 2753 O O . LEU A 1 362 ? -11.324 6.529 -10.830 1.00 98.12 362 LEU A O 1
ATOM 2757 N N . GLY A 1 363 ? -10.866 4.980 -12.391 1.00 97.88 363 GLY A N 1
ATOM 2758 C CA . GLY A 1 363 ? -9.978 5.792 -13.210 1.00 97.88 363 GLY A CA 1
ATOM 2759 C C . GLY A 1 363 ? -10.242 5.552 -14.692 1.00 97.88 363 GLY A C 1
ATOM 2760 O O . GLY A 1 363 ? -10.388 4.409 -15.116 1.00 97.88 363 GLY A O 1
ATOM 2761 N N . LEU A 1 364 ? -10.347 6.635 -15.457 1.00 97.56 364 LEU A N 1
ATOM 2762 C CA . LEU A 1 364 ? -10.520 6.648 -16.905 1.00 97.56 364 LEU A CA 1
ATOM 2763 C C . LEU A 1 364 ? -9.339 7.373 -17.534 1.00 97.56 364 LEU A C 1
ATOM 2765 O O . LEU A 1 364 ? -9.080 8.522 -17.173 1.00 97.56 364 LEU A O 1
ATOM 2769 N N . THR A 1 365 ? -8.676 6.736 -18.492 1.00 97.12 365 THR A N 1
ATOM 2770 C CA . THR A 1 365 ? -7.470 7.269 -19.127 1.00 97.12 365 THR A CA 1
ATOM 2771 C C . THR A 1 365 ? -7.563 7.181 -20.641 1.00 97.12 365 THR A C 1
ATOM 2773 O O . THR A 1 365 ? -8.092 6.221 -21.199 1.00 97.12 365 THR A O 1
ATOM 2776 N N . ASN A 1 366 ? -7.038 8.211 -21.293 1.00 95.50 366 ASN A N 1
ATOM 2777 C CA . ASN A 1 366 ? -6.832 8.295 -22.731 1.00 95.50 366 ASN A CA 1
ATOM 2778 C C . ASN A 1 366 ? -5.452 8.891 -23.012 1.00 95.50 366 ASN A C 1
ATOM 2780 O O . ASN A 1 366 ? -4.912 9.643 -22.196 1.00 95.50 366 ASN A O 1
ATOM 2784 N N . GLU A 1 367 ? -4.906 8.581 -24.182 1.00 94.50 367 GLU A N 1
ATOM 2785 C CA . GLU A 1 367 ? -3.695 9.208 -24.684 1.00 94.50 367 GLU A CA 1
ATOM 2786 C C . GLU A 1 367 ? -3.900 9.701 -26.118 1.00 94.50 367 GLU A C 1
ATOM 2788 O O . GLU A 1 367 ? -4.464 9.013 -26.962 1.00 94.50 367 GLU A O 1
ATOM 2793 N N . LEU A 1 368 ? -3.440 10.911 -26.410 1.00 92.62 368 LEU A N 1
ATOM 2794 C CA . LEU A 1 368 ? -3.268 11.392 -27.771 1.00 92.62 368 LEU A CA 1
ATOM 2795 C C . LEU A 1 368 ? -1.788 11.351 -28.103 1.00 92.62 368 LEU A C 1
ATOM 2797 O O . LEU A 1 368 ? -0.972 11.796 -27.296 1.00 92.62 368 LEU A O 1
ATOM 2801 N N . HIS A 1 369 ? -1.436 10.878 -29.291 1.00 90.56 369 HIS A N 1
ATOM 2802 C CA . HIS A 1 369 ? -0.048 10.883 -29.744 1.00 90.56 369 HIS A CA 1
ATOM 2803 C C . HIS A 1 369 ? 0.079 11.481 -31.144 1.00 90.56 369 HIS A C 1
ATOM 2805 O O . HIS A 1 369 ? -0.835 11.397 -31.964 1.00 90.56 369 HIS A O 1
ATOM 2811 N N . GLN A 1 370 ? 1.223 12.103 -31.410 1.00 92.44 370 GLN A N 1
ATOM 2812 C CA . GLN A 1 370 ? 1.586 12.618 -32.723 1.00 92.44 370 GLN A CA 1
ATOM 2813 C C . GLN A 1 370 ? 3.088 12.448 -32.941 1.00 92.44 370 GLN A C 1
ATOM 2815 O O . GLN A 1 370 ? 3.887 12.956 -32.147 1.00 92.44 370 GLN A O 1
ATOM 2820 N N . MET A 1 371 ? 3.479 11.810 -34.047 1.00 90.38 371 MET A N 1
ATOM 2821 C CA . MET A 1 371 ? 4.856 11.883 -34.527 1.00 90.38 371 MET A CA 1
ATOM 2822 C C . MET A 1 371 ? 5.102 13.255 -35.161 1.00 90.38 371 MET A C 1
ATOM 2824 O O . MET A 1 371 ? 4.408 13.686 -36.080 1.00 90.38 371 MET A O 1
ATOM 2828 N N . ILE A 1 372 ? 6.098 13.967 -34.643 1.00 89.50 372 ILE A N 1
ATOM 2829 C CA . ILE A 1 372 ? 6.577 15.243 -35.188 1.00 89.50 372 ILE A CA 1
ATOM 2830 C C . ILE A 1 372 ? 7.658 14.990 -36.239 1.00 89.50 372 ILE A C 1
ATOM 2832 O O . ILE A 1 372 ? 7.771 15.743 -37.209 1.00 89.50 372 ILE A O 1
ATOM 2836 N N . VAL A 1 373 ? 8.459 13.939 -36.043 1.00 87.81 373 VAL A N 1
ATOM 2837 C CA . VAL A 1 373 ? 9.461 13.491 -37.009 1.00 87.81 373 VAL A CA 1
ATOM 2838 C C . VAL A 1 373 ? 9.310 11.980 -37.228 1.00 87.81 373 VAL A C 1
ATOM 2840 O O . VAL A 1 373 ? 9.440 11.235 -36.251 1.00 87.81 373 VAL A O 1
ATOM 2843 N N . PRO A 1 374 ? 9.074 11.525 -38.477 1.00 81.38 374 PRO A N 1
ATOM 2844 C CA . PRO A 1 374 ? 8.866 12.336 -39.688 1.00 81.38 374 PRO A CA 1
ATOM 2845 C C . PRO A 1 374 ? 7.596 13.205 -39.604 1.00 81.38 374 PRO A C 1
ATOM 2847 O O . PRO A 1 374 ? 6.650 12.870 -38.900 1.00 81.38 374 PRO A O 1
ATOM 2850 N N . SER A 1 375 ? 7.596 14.356 -40.284 1.00 79.31 375 SER A N 1
ATOM 2851 C CA . SER A 1 375 ? 6.474 15.299 -40.235 1.00 79.31 375 SER A CA 1
ATOM 2852 C C . SER A 1 375 ? 5.314 14.854 -41.130 1.00 79.31 375 SER A C 1
ATOM 2854 O O . SER A 1 375 ? 5.519 14.217 -42.161 1.00 79.31 375 SER A O 1
ATOM 2856 N N . GLY A 1 376 ? 4.088 15.239 -40.761 1.00 74.62 376 GLY A N 1
ATOM 2857 C CA . GLY A 1 376 ? 2.887 15.011 -41.575 1.00 74.62 376 GLY A CA 1
ATOM 2858 C C . GLY A 1 376 ? 1.803 14.159 -40.914 1.00 74.62 376 GLY A C 1
ATOM 2859 O O . GLY A 1 376 ? 0.724 14.029 -41.486 1.00 74.62 376 GLY A O 1
ATOM 2860 N N . GLU A 1 377 ? 2.042 13.626 -39.715 1.00 82.12 377 GLU A N 1
ATOM 2861 C CA . GLU A 1 377 ? 1.013 12.913 -38.955 1.00 82.12 377 GLU A CA 1
ATOM 2862 C C . GLU A 1 377 ? 0.108 13.880 -38.180 1.00 82.12 377 GLU A C 1
ATOM 2864 O O . GLU A 1 377 ? 0.567 14.861 -37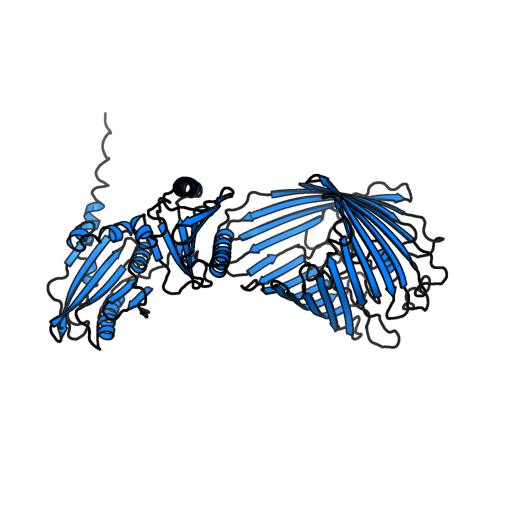.592 1.00 82.12 377 GLU A O 1
ATOM 2869 N N . ALA A 1 378 ? -1.197 13.610 -38.184 1.00 82.75 378 ALA A N 1
ATOM 2870 C CA . ALA A 1 378 ? -2.154 14.283 -37.310 1.00 82.75 378 ALA A CA 1
ATOM 2871 C C . ALA A 1 378 ? -2.124 13.661 -35.905 1.00 82.75 378 ALA A C 1
ATOM 2873 O O . ALA A 1 378 ? -1.672 12.530 -35.737 1.00 82.75 378 ALA A O 1
ATOM 2874 N N . PHE A 1 379 ? -2.646 14.379 -34.906 1.00 84.00 379 PHE A N 1
ATOM 2875 C CA . PHE A 1 379 ? -2.897 13.781 -33.594 1.00 84.00 379 PHE A CA 1
ATOM 2876 C C . PHE A 1 379 ? -3.847 12.590 -33.733 1.00 84.00 379 PHE A C 1
ATOM 2878 O O . PHE A 1 379 ? -4.972 12.734 -34.214 1.00 84.00 379 PHE A O 1
ATOM 2885 N N . GLN A 1 380 ? -3.383 11.431 -33.283 1.00 85.88 380 GLN A N 1
ATOM 2886 C CA . GLN A 1 380 ? -4.167 10.214 -33.174 1.00 85.88 380 GLN A CA 1
ATOM 2887 C C . GLN A 1 380 ? -4.846 10.215 -31.806 1.00 85.88 380 GLN A C 1
ATOM 2889 O O . GLN A 1 380 ? -4.175 10.290 -30.774 1.00 85.88 380 GLN A O 1
ATOM 2894 N N . TRP A 1 381 ? -6.176 10.165 -31.801 1.00 86.88 381 TRP A N 1
ATOM 2895 C CA . TRP A 1 381 ? -6.952 9.999 -30.577 1.00 86.88 381 TRP A CA 1
ATOM 2896 C C . TRP A 1 381 ? -7.081 8.509 -30.274 1.00 86.88 381 TRP A C 1
ATOM 2898 O O . TRP A 1 381 ? -7.683 7.788 -31.063 1.00 86.88 381 TRP A O 1
ATOM 2908 N N . ASP A 1 382 ? -6.492 8.045 -29.173 1.00 88.56 382 ASP A N 1
ATOM 2909 C CA . ASP A 1 382 ? -6.495 6.623 -28.816 1.00 88.56 382 ASP A CA 1
ATOM 2910 C C . ASP A 1 382 ? -7.810 6.189 -28.140 1.00 88.56 382 ASP A C 1
ATOM 2912 O O . ASP A 1 382 ? -8.762 6.969 -28.020 1.00 88.56 382 ASP A O 1
ATOM 2916 N N . GLU A 1 383 ? -7.869 4.941 -27.681 1.00 93.44 383 GLU A N 1
ATOM 2917 C CA . GLU A 1 383 ? -8.981 4.421 -26.884 1.00 93.44 383 GLU A CA 1
ATOM 2918 C C . GLU A 1 383 ? -9.105 5.141 -25.526 1.00 93.44 383 GLU A C 1
ATOM 2920 O O . GLU A 1 383 ? -8.125 5.635 -24.956 1.00 93.44 383 GLU A O 1
ATOM 2925 N N . VAL A 1 384 ? -10.317 5.170 -24.967 1.00 95.50 384 VAL A N 1
ATOM 2926 C CA . VAL A 1 384 ? -10.540 5.534 -23.560 1.00 95.50 384 VAL A CA 1
ATOM 2927 C C . VAL A 1 384 ? -10.786 4.258 -22.769 1.00 95.50 384 VAL A C 1
ATOM 2929 O O . VAL A 1 384 ? -11.747 3.532 -23.041 1.00 95.50 384 VAL A O 1
ATOM 2932 N N . ILE A 1 385 ? -9.931 4.008 -21.780 1.00 96.50 385 ILE A N 1
ATOM 2933 C CA . ILE A 1 385 ? -9.933 2.782 -20.981 1.00 96.50 385 ILE A CA 1
ATOM 2934 C C . ILE A 1 385 ? -10.160 3.072 -19.502 1.00 96.50 385 ILE A C 1
ATOM 2936 O O . ILE A 1 385 ? -9.837 4.151 -19.003 1.00 96.50 385 ILE A O 1
ATOM 2940 N N . PHE A 1 386 ? -10.663 2.075 -18.779 1.00 97.31 386 PHE A N 1
ATOM 2941 C CA . PHE A 1 386 ? -10.605 2.080 -17.324 1.00 97.31 386 PHE A CA 1
ATOM 2942 C C . PHE A 1 386 ? -9.212 1.627 -16.886 1.00 97.31 386 PHE A C 1
ATOM 2944 O O . PHE A 1 386 ? -8.892 0.453 -17.019 1.00 97.31 386 PHE A O 1
ATOM 2951 N N . ASP A 1 387 ? -8.372 2.516 -16.361 1.00 96.06 387 ASP A N 1
ATOM 2952 C CA . ASP A 1 387 ? -7.073 2.100 -15.807 1.00 96.06 387 ASP A CA 1
ATOM 2953 C C . ASP A 1 387 ? -7.167 1.616 -14.361 1.00 96.06 387 ASP A C 1
ATOM 2955 O O . ASP A 1 387 ? -6.290 0.930 -13.845 1.00 96.06 387 ASP A O 1
ATOM 2959 N N . THR A 1 388 ? -8.256 1.964 -13.686 1.00 97.69 388 THR A N 1
ATOM 2960 C CA . THR A 1 388 ? -8.551 1.536 -12.328 1.00 97.69 388 THR A CA 1
ATOM 2961 C C . THR A 1 388 ? -10.049 1.331 -12.208 1.00 97.69 388 THR A C 1
ATOM 2963 O O . THR A 1 388 ? -10.847 2.196 -12.564 1.00 97.69 388 THR A O 1
ATOM 2966 N N . LEU A 1 389 ? -10.437 0.177 -11.687 1.00 98.19 389 LEU A N 1
ATOM 2967 C CA . LEU A 1 389 ? -11.796 -0.091 -11.246 1.00 98.19 389 LEU A CA 1
ATOM 2968 C C . LEU A 1 389 ? -11.700 -1.168 -10.178 1.00 98.19 389 LEU A C 1
ATOM 2970 O O . LEU A 1 389 ? -11.628 -2.358 -10.494 1.00 98.19 389 LEU A O 1
ATOM 2974 N N . CYS A 1 390 ? -11.653 -0.751 -8.917 1.00 98.00 390 CYS A N 1
ATOM 2975 C CA . CYS A 1 390 ? -11.506 -1.692 -7.821 1.00 98.00 390 CYS A CA 1
ATOM 2976 C C . CYS A 1 390 ? -12.330 -1.322 -6.591 1.00 98.00 390 CYS A C 1
ATOM 2978 O O . CYS A 1 390 ? -12.706 -0.169 -6.355 1.00 98.00 390 CYS A O 1
ATOM 2980 N N . ILE A 1 391 ? -12.607 -2.356 -5.801 1.00 97.88 391 ILE A N 1
ATOM 2981 C CA . ILE A 1 391 ? -13.133 -2.240 -4.447 1.00 97.88 391 ILE A CA 1
ATOM 2982 C C . ILE A 1 391 ? -12.046 -2.730 -3.499 1.00 97.88 391 ILE A C 1
ATOM 2984 O O . ILE A 1 391 ? -11.544 -3.845 -3.647 1.00 97.88 391 ILE A O 1
ATOM 2988 N N . ARG A 1 392 ? -11.714 -1.912 -2.503 1.00 97.44 392 ARG A N 1
ATOM 2989 C CA . ARG A 1 392 ? -10.818 -2.261 -1.402 1.00 97.44 392 ARG A CA 1
ATOM 2990 C C . ARG A 1 392 ? -11.619 -2.333 -0.111 1.00 97.44 392 ARG A C 1
ATOM 2992 O O . ARG A 1 392 ? -12.296 -1.378 0.246 1.00 97.44 392 ARG A O 1
ATOM 2999 N N . TRP A 1 393 ? -11.540 -3.442 0.611 1.00 95.12 393 TRP A N 1
ATOM 3000 C CA . TRP A 1 393 ? -12.173 -3.610 1.913 1.00 95.12 393 TRP A CA 1
ATOM 3001 C C . TRP A 1 393 ? -11.113 -3.787 2.990 1.00 95.12 393 TRP A C 1
ATOM 3003 O O . TRP A 1 393 ? -10.496 -4.845 3.103 1.00 95.12 393 TRP A O 1
ATOM 3013 N N . THR A 1 394 ? -10.896 -2.736 3.776 1.00 90.12 394 THR A N 1
ATOM 3014 C CA . THR A 1 394 ? -9.933 -2.733 4.877 1.00 90.12 394 THR A CA 1
ATOM 3015 C C . THR A 1 394 ? -10.611 -3.125 6.184 1.00 90.12 394 THR A C 1
ATOM 3017 O O . THR A 1 394 ? -11.640 -2.560 6.552 1.00 90.12 394 THR A O 1
ATOM 3020 N N . ARG A 1 395 ? -9.987 -4.059 6.903 1.00 84.31 395 ARG A N 1
ATOM 3021 C CA . ARG A 1 395 ? -10.441 -4.641 8.170 1.00 84.31 395 ARG A CA 1
ATOM 3022 C C . ARG A 1 395 ? -11.869 -5.216 8.149 1.00 84.31 395 ARG A C 1
ATOM 3024 O O . ARG A 1 395 ? -12.692 -4.832 8.986 1.00 84.31 395 ARG A O 1
ATOM 3031 N N . PRO A 1 396 ? -12.192 -6.143 7.223 1.00 81.81 396 PRO A N 1
ATOM 3032 C CA . PRO A 1 396 ? -13.481 -6.829 7.229 1.00 81.81 396 PRO A CA 1
ATOM 3033 C C . PRO A 1 396 ? -13.713 -7.514 8.579 1.00 81.81 396 PRO A C 1
ATOM 3035 O O . PRO A 1 396 ? -12.859 -8.263 9.050 1.00 81.81 396 PRO A O 1
ATOM 3038 N N . ALA A 1 397 ? -14.856 -7.235 9.212 1.00 77.38 397 ALA A N 1
ATOM 3039 C CA . ALA A 1 397 ? -15.204 -7.750 10.542 1.00 77.38 397 ALA A CA 1
ATOM 3040 C C . ALA A 1 397 ? -14.125 -7.504 11.627 1.00 77.38 397 ALA A C 1
ATOM 3042 O O . ALA A 1 397 ? -13.996 -8.291 12.559 1.00 77.38 397 ALA A O 1
ATOM 3043 N N . GLY A 1 398 ? -13.329 -6.433 11.497 1.00 69.12 398 GLY A N 1
ATOM 3044 C CA . GLY A 1 398 ? -12.256 -6.095 12.441 1.00 69.12 398 GLY A CA 1
ATOM 3045 C C . GLY A 1 398 ? -10.972 -6.920 12.286 1.00 69.12 398 GLY A C 1
ATOM 3046 O O . GLY A 1 398 ? -10.010 -6.684 13.009 1.00 69.12 398 GLY A O 1
ATOM 3047 N N . LEU A 1 399 ? -10.908 -7.859 11.337 1.00 76.88 399 LEU A N 1
ATOM 3048 C CA . LEU A 1 399 ? -9.706 -8.661 11.098 1.00 76.88 399 LEU A CA 1
ATOM 3049 C C . LEU A 1 399 ? -8.580 -7.799 10.502 1.00 76.88 399 LEU A C 1
ATOM 3051 O O . LEU A 1 399 ? -8.871 -6.883 9.738 1.00 76.88 399 LEU A O 1
ATOM 3055 N N . PRO A 1 400 ? -7.291 -8.091 10.753 1.00 82.69 400 PRO A N 1
ATOM 3056 C CA . PRO A 1 400 ? -6.158 -7.366 10.167 1.00 82.69 400 PRO A CA 1
ATOM 3057 C C . PRO A 1 400 ? -5.928 -7.756 8.693 1.00 82.69 400 PRO A C 1
ATOM 3059 O O . PRO A 1 400 ? -4.843 -8.178 8.297 1.00 82.69 400 PRO A O 1
ATOM 3062 N N . LEU A 1 401 ? -6.984 -7.668 7.885 1.00 92.31 401 LEU A N 1
ATOM 3063 C CA . LEU A 1 401 ? -7.031 -8.061 6.483 1.00 92.31 401 LEU A CA 1
ATOM 3064 C C . LEU A 1 401 ? -7.400 -6.864 5.601 1.00 92.31 401 LEU A C 1
ATOM 3066 O O . LEU A 1 401 ? -8.180 -5.999 6.003 1.00 92.31 401 LEU A O 1
ATOM 3070 N N . THR A 1 402 ? -6.887 -6.837 4.376 1.00 96.50 402 THR A N 1
ATOM 3071 C CA . THR A 1 402 ? -7.378 -5.973 3.300 1.00 96.50 402 THR A CA 1
ATOM 3072 C C . THR A 1 402 ? -7.611 -6.811 2.054 1.00 96.50 402 THR A C 1
ATOM 3074 O O . THR A 1 402 ? -6.697 -7.470 1.573 1.00 96.50 402 THR A O 1
ATOM 3077 N N . LEU A 1 403 ? -8.834 -6.786 1.530 1.00 98.00 403 LEU A N 1
ATOM 3078 C CA . LEU A 1 403 ? -9.190 -7.433 0.268 1.00 98.00 403 LEU A CA 1
ATOM 3079 C C . LEU A 1 403 ? -9.304 -6.367 -0.824 1.00 98.00 403 LEU A C 1
ATOM 3081 O O . LEU A 1 403 ? -10.077 -5.427 -0.659 1.00 98.00 403 LEU A O 1
ATOM 3085 N N . THR A 1 404 ? -8.583 -6.513 -1.933 1.00 98.50 404 THR A N 1
ATOM 3086 C CA . THR A 1 404 ? -8.696 -5.639 -3.110 1.00 98.50 404 THR A CA 1
ATOM 3087 C C . THR A 1 404 ? -9.116 -6.457 -4.328 1.00 98.50 404 THR A C 1
ATOM 3089 O O . THR A 1 404 ? -8.421 -7.393 -4.730 1.00 98.50 404 THR A O 1
ATOM 3092 N N . LEU A 1 405 ? -10.263 -6.110 -4.911 1.00 98.25 405 LEU A N 1
ATOM 3093 C CA . LEU A 1 405 ? -10.887 -6.810 -6.035 1.00 98.25 405 LEU A CA 1
ATOM 3094 C C . LEU A 1 405 ? -11.009 -5.882 -7.241 1.00 98.25 405 LEU A C 1
ATOM 3096 O O . LEU A 1 405 ? -11.558 -4.787 -7.108 1.00 98.25 405 LEU A O 1
ATOM 3100 N N . GLY A 1 406 ? -10.575 -6.349 -8.411 1.00 98.19 406 GLY A N 1
ATOM 3101 C CA . GLY A 1 406 ? -10.753 -5.661 -9.690 1.00 98.19 406 GLY A CA 1
ATOM 3102 C C . GLY A 1 406 ? -9.440 -5.187 -10.309 1.00 98.19 406 GLY A C 1
ATOM 3103 O O . GLY A 1 406 ? -8.366 -5.718 -10.013 1.00 98.19 406 GLY A O 1
ATOM 3104 N N . ARG A 1 407 ? -9.543 -4.188 -11.187 1.00 98.19 407 ARG A N 1
ATOM 3105 C CA . ARG A 1 407 ? -8.411 -3.592 -11.896 1.00 98.19 407 ARG A CA 1
ATOM 3106 C C . ARG A 1 407 ? -7.670 -2.620 -10.984 1.00 98.19 407 ARG A C 1
ATOM 3108 O O . ARG A 1 407 ? -8.240 -1.617 -10.550 1.00 98.19 407 ARG A O 1
ATOM 3115 N N . GLN A 1 408 ? -6.422 -2.948 -10.675 1.00 97.44 408 GLN A N 1
ATOM 3116 C CA . GLN A 1 408 ? -5.612 -2.314 -9.634 1.00 97.44 408 GLN A CA 1
ATOM 3117 C C . GLN A 1 408 ? -4.121 -2.345 -9.998 1.00 97.44 408 GLN A C 1
ATOM 3119 O O . GLN A 1 408 ? -3.702 -3.155 -10.816 1.00 97.44 408 GLN A O 1
ATOM 3124 N N . GLY A 1 409 ? -3.301 -1.514 -9.357 1.00 95.38 409 GLY A N 1
ATOM 3125 C CA . GLY A 1 409 ? -1.842 -1.634 -9.451 1.00 95.38 409 GLY A CA 1
ATOM 3126 C C . GLY A 1 409 ? -1.284 -2.720 -8.523 1.00 95.38 409 GLY A C 1
ATOM 3127 O O . GLY A 1 409 ? -1.839 -2.980 -7.450 1.00 95.38 409 GLY A O 1
ATOM 3128 N N . ALA A 1 410 ? -0.151 -3.315 -8.896 1.00 94.31 410 ALA A N 1
ATOM 3129 C CA . ALA A 1 410 ? 0.617 -4.207 -8.032 1.00 94.31 410 ALA A CA 1
ATOM 3130 C C . ALA A 1 410 ? 2.118 -3.949 -8.209 1.00 94.31 410 ALA A C 1
ATOM 3132 O O . ALA A 1 410 ? 2.636 -3.971 -9.318 1.00 94.31 410 ALA A O 1
ATOM 3133 N N . PHE A 1 411 ? 2.810 -3.705 -7.097 1.00 95.44 411 PHE A N 1
ATOM 3134 C CA . PHE A 1 411 ? 4.246 -3.445 -7.075 1.00 95.44 411 PHE A CA 1
ATOM 3135 C C . PHE A 1 411 ? 4.820 -4.023 -5.779 1.00 95.44 411 PHE A C 1
ATOM 3137 O O . PHE A 1 411 ? 4.382 -3.640 -4.690 1.00 95.44 411 PHE A O 1
ATOM 3144 N N . PHE A 1 412 ? 5.769 -4.951 -5.891 1.00 94.69 412 PHE A N 1
ATOM 3145 C CA . PHE A 1 412 ? 6.433 -5.601 -4.752 1.00 94.69 412 PHE A CA 1
ATOM 3146 C C . PHE A 1 412 ? 7.945 -5.359 -4.804 1.00 94.69 412 PHE A C 1
ATOM 3148 O O . PHE A 1 412 ? 8.496 -5.146 -5.887 1.00 94.69 412 PHE A O 1
ATOM 3155 N N . GLY A 1 413 ? 8.618 -5.355 -3.649 1.00 91.31 413 GLY A N 1
ATOM 3156 C CA . GLY A 1 413 ? 10.052 -5.082 -3.568 1.00 91.31 413 GLY A CA 1
ATOM 3157 C C . GLY A 1 413 ? 10.465 -3.767 -4.244 1.00 91.31 413 GLY A C 1
ATOM 3158 O O . GLY A 1 413 ? 9.896 -2.704 -3.989 1.00 91.31 413 GLY A O 1
ATOM 3159 N N . GLU A 1 414 ? 11.479 -3.829 -5.112 1.00 91.50 414 GLU A N 1
ATOM 3160 C CA . GLU A 1 414 ? 11.856 -2.723 -6.010 1.00 91.50 414 GLU A CA 1
ATOM 3161 C C . GLU A 1 414 ? 11.317 -2.917 -7.437 1.00 91.50 414 GLU A C 1
ATOM 3163 O O . GLU A 1 414 ? 11.876 -2.377 -8.397 1.00 91.50 414 GLU A O 1
ATOM 3168 N N . GLY A 1 415 ? 10.251 -3.706 -7.577 1.00 94.06 415 GLY A N 1
ATOM 3169 C CA . GLY A 1 415 ? 9.619 -4.021 -8.848 1.00 94.06 415 GLY A CA 1
ATOM 3170 C C . GLY A 1 415 ? 10.420 -5.008 -9.688 1.00 94.06 415 GLY A C 1
ATOM 3171 O O . GLY A 1 415 ? 10.340 -4.932 -10.908 1.00 94.06 415 GLY A O 1
ATOM 3172 N N . PHE A 1 416 ? 11.237 -5.882 -9.080 1.00 95.75 416 PHE A N 1
ATOM 3173 C CA . PHE A 1 416 ? 12.092 -6.835 -9.807 1.00 95.75 416 PHE A CA 1
ATOM 3174 C C . PHE A 1 416 ? 11.320 -8.023 -10.391 1.00 95.75 416 PHE A C 1
ATOM 3176 O O . PHE A 1 416 ? 11.703 -8.545 -11.432 1.00 95.75 416 PHE A O 1
ATOM 3183 N N . LEU A 1 417 ? 10.239 -8.442 -9.726 1.00 96.69 417 LEU A N 1
ATOM 3184 C CA . LEU A 1 417 ? 9.393 -9.557 -10.167 1.00 96.69 417 LEU A CA 1
ATOM 3185 C C . LEU A 1 417 ? 7.988 -9.116 -10.585 1.00 96.69 417 LEU A C 1
ATOM 3187 O O . LEU A 1 417 ? 7.435 -9.686 -11.523 1.00 96.69 417 LEU A O 1
ATOM 3191 N N . VAL A 1 418 ? 7.421 -8.114 -9.903 1.00 97.00 418 VAL A N 1
ATOM 3192 C CA . VAL A 1 418 ? 6.065 -7.600 -10.148 1.00 97.00 418 VAL A CA 1
ATOM 3193 C C . VAL A 1 418 ? 6.071 -6.082 -10.052 1.00 97.00 418 VAL A C 1
ATOM 3195 O O . VAL A 1 418 ? 6.357 -5.525 -8.989 1.00 97.00 418 VAL A O 1
ATOM 3198 N N . ALA A 1 419 ? 5.762 -5.436 -11.166 1.00 95.69 419 ALA A N 1
ATOM 3199 C CA . ALA A 1 419 ? 5.705 -3.989 -11.296 1.00 95.69 419 ALA A CA 1
ATOM 3200 C C . ALA A 1 419 ? 4.749 -3.519 -12.391 1.00 95.69 419 ALA A C 1
ATOM 3202 O O . ALA A 1 419 ? 4.200 -2.440 -12.230 1.00 95.69 419 ALA A O 1
ATOM 3203 N N . GLU A 1 420 ? 4.581 -4.298 -13.466 1.00 93.69 420 GLU A N 1
ATOM 3204 C CA . GLU A 1 420 ? 3.798 -3.909 -14.640 1.00 93.69 420 GLU A CA 1
ATOM 3205 C C . GLU A 1 420 ? 3.010 -5.105 -15.177 1.00 93.69 420 GLU A C 1
ATOM 3207 O O . GLU A 1 420 ? 3.556 -6.202 -15.335 1.00 93.69 420 GLU A O 1
ATOM 3212 N N . GLY A 1 421 ? 1.717 -4.899 -15.409 1.00 95.12 421 GLY A N 1
ATOM 3213 C CA . GLY A 1 421 ? 0.774 -5.932 -15.823 1.00 95.12 421 GLY A CA 1
ATOM 3214 C C . GLY A 1 421 ? 0.368 -5.859 -17.292 1.00 95.12 421 GLY A C 1
ATOM 3215 O O . GLY A 1 421 ? -0.127 -6.856 -17.812 1.00 95.12 421 GLY A O 1
ATOM 3216 N N . THR A 1 422 ? 0.573 -4.719 -17.953 1.00 95.00 422 THR A N 1
ATOM 3217 C CA . THR A 1 422 ? 0.217 -4.496 -19.366 1.00 95.00 422 THR A CA 1
ATOM 3218 C C . THR A 1 422 ? 1.367 -3.824 -20.127 1.00 95.00 422 THR A C 1
ATOM 3220 O O . THR A 1 422 ? 1.229 -2.683 -20.563 1.00 95.00 422 THR A O 1
ATOM 3223 N N . PRO A 1 423 ? 2.519 -4.499 -20.292 1.00 92.81 423 PRO A N 1
ATOM 3224 C CA . PRO A 1 423 ? 3.739 -3.895 -20.836 1.00 92.81 423 PRO A CA 1
ATOM 3225 C C . PRO A 1 423 ? 3.635 -3.415 -22.289 1.00 92.81 423 PRO A C 1
ATOM 3227 O O . PRO A 1 423 ? 4.500 -2.670 -22.746 1.00 92.81 423 PRO A O 1
ATOM 3230 N N . LEU A 1 424 ? 2.606 -3.833 -23.034 1.00 92.19 424 LEU A N 1
ATOM 3231 C CA . LEU A 1 424 ? 2.343 -3.335 -24.388 1.00 92.19 424 LEU A CA 1
ATOM 3232 C C . LEU A 1 424 ? 1.398 -2.120 -24.421 1.00 92.19 424 LEU A C 1
ATOM 3234 O O . LEU A 1 424 ? 1.222 -1.529 -25.481 1.00 92.19 424 LEU A O 1
ATOM 3238 N N . ASP A 1 425 ? 0.832 -1.704 -23.279 1.00 89.56 425 ASP A N 1
ATOM 3239 C CA . ASP A 1 425 ? 0.026 -0.471 -23.173 1.00 89.56 425 ASP A CA 1
ATOM 3240 C C . ASP A 1 425 ? 0.897 0.804 -23.044 1.00 89.56 425 ASP A C 1
ATOM 3242 O O . ASP A 1 425 ? 0.396 1.925 -22.893 1.00 89.56 425 ASP A O 1
ATOM 3246 N N . GLU A 1 426 ? 2.219 0.619 -23.159 1.00 82.88 426 GLU A N 1
ATOM 3247 C CA . GLU A 1 426 ? 3.274 1.623 -23.307 1.00 82.88 426 GLU A CA 1
ATOM 3248 C C . GLU A 1 426 ? 3.122 2.828 -22.361 1.00 82.88 426 GLU A C 1
ATOM 3250 O O . GLU A 1 426 ? 3.412 2.774 -21.167 1.00 82.88 426 GLU A O 1
ATOM 3255 N N . THR A 1 427 ? 2.740 3.983 -22.904 1.00 87.12 427 THR A N 1
ATOM 3256 C CA . THR A 1 427 ? 2.735 5.261 -22.197 1.00 87.12 427 THR A CA 1
ATOM 3257 C C . THR A 1 427 ? 1.375 5.618 -21.612 1.00 87.12 427 THR A C 1
ATOM 3259 O O . THR A 1 427 ? 1.301 6.564 -20.808 1.00 87.12 427 THR A O 1
ATOM 3262 N N . ARG A 1 428 ? 0.331 4.860 -21.965 1.00 91.31 428 ARG A N 1
ATOM 3263 C CA . ARG A 1 428 ? -1.059 5.122 -21.600 1.00 91.31 428 ARG A CA 1
ATOM 3264 C C . ARG A 1 428 ? -1.342 4.683 -20.172 1.00 91.31 428 ARG A C 1
ATOM 3266 O O . ARG A 1 428 ? -1.683 5.537 -19.349 1.00 91.31 428 ARG A O 1
ATOM 3273 N N . SER A 1 429 ? -1.167 3.402 -19.857 1.00 91.81 429 SER A N 1
ATOM 3274 C CA . SER A 1 429 ? -1.516 2.857 -18.547 1.00 91.81 429 SER A CA 1
ATOM 3275 C C . SER A 1 429 ? -0.711 1.621 -18.152 1.00 91.81 429 SER A C 1
ATOM 3277 O O . SER A 1 429 ? -0.019 1.026 -18.965 1.00 91.81 429 SER A O 1
ATOM 3279 N N . ASP A 1 430 ? -0.823 1.259 -16.876 1.00 93.44 430 ASP A N 1
ATOM 3280 C CA . ASP A 1 430 ? -0.335 0.007 -16.310 1.00 93.44 430 ASP A CA 1
ATOM 3281 C C . ASP A 1 430 ? -1.284 -0.459 -15.196 1.00 93.44 430 ASP A C 1
ATOM 3283 O O . ASP A 1 430 ? -1.603 0.302 -14.274 1.00 93.44 430 ASP A O 1
ATOM 3287 N N . TYR A 1 431 ? -1.762 -1.701 -15.287 1.00 96.62 431 TYR A N 1
ATOM 3288 C CA . TYR A 1 431 ? -2.659 -2.295 -14.299 1.00 96.62 431 TYR A CA 1
ATOM 3289 C C . TYR A 1 431 ? -2.627 -3.826 -14.301 1.00 96.62 431 TYR A C 1
ATOM 3291 O O . TYR A 1 431 ? -2.258 -4.479 -15.273 1.00 96.62 431 TYR A O 1
ATOM 3299 N N . PHE A 1 432 ? -3.150 -4.407 -13.222 1.00 98.06 432 PHE A N 1
ATOM 3300 C CA . PHE A 1 432 ? -3.485 -5.820 -13.087 1.00 98.06 432 PHE A CA 1
ATOM 3301 C C . PHE A 1 432 ? -4.991 -6.007 -12.903 1.00 98.06 432 PHE A C 1
ATOM 3303 O O . PHE A 1 432 ? -5.588 -5.396 -12.014 1.00 98.06 432 PHE A O 1
ATOM 3310 N N . ASN A 1 433 ? -5.612 -6.896 -13.683 1.00 98.25 433 ASN A N 1
ATOM 3311 C CA . ASN A 1 433 ? -6.922 -7.441 -13.318 1.00 98.25 433 ASN A CA 1
ATOM 3312 C C . ASN A 1 433 ? -6.691 -8.534 -12.267 1.00 98.25 433 ASN A C 1
ATOM 3314 O O . ASN A 1 433 ? -6.171 -9.606 -12.586 1.00 98.25 433 ASN A O 1
ATOM 3318 N N . ALA A 1 434 ? -6.999 -8.239 -11.000 1.00 98.31 434 ALA A N 1
ATOM 3319 C CA . ALA A 1 434 ? -6.531 -9.066 -9.894 1.00 98.31 434 ALA A CA 1
ATOM 3320 C C . ALA A 1 434 ? -7.504 -9.183 -8.715 1.00 98.31 434 ALA A C 1
ATOM 3322 O O . ALA A 1 434 ? -8.373 -8.339 -8.472 1.00 98.31 434 ALA A O 1
ATOM 3323 N N . VAL A 1 435 ? -7.281 -10.239 -7.935 1.00 98.62 435 VAL A N 1
ATOM 3324 C CA . VAL A 1 435 ? -7.751 -10.399 -6.559 1.00 98.62 435 VAL A CA 1
ATOM 3325 C C . VAL A 1 435 ? -6.524 -10.408 -5.660 1.00 98.62 435 VAL A C 1
ATOM 3327 O O . VAL A 1 435 ? -5.597 -11.185 -5.883 1.00 98.62 435 VAL A O 1
ATOM 3330 N N . ARG A 1 436 ? -6.516 -9.558 -4.635 1.00 98.50 436 ARG A N 1
ATOM 3331 C CA . ARG A 1 436 ? -5.409 -9.430 -3.686 1.00 98.50 436 ARG A CA 1
ATOM 3332 C C . ARG A 1 436 ? -5.928 -9.449 -2.255 1.00 98.50 436 ARG A C 1
ATOM 3334 O O . ARG A 1 436 ? -6.852 -8.710 -1.928 1.00 98.50 436 ARG A O 1
ATOM 3341 N N . LEU A 1 437 ? -5.315 -10.265 -1.408 1.00 98.56 437 LEU A N 1
ATOM 3342 C CA . LEU A 1 437 ? -5.567 -10.330 0.025 1.00 98.56 437 LEU A CA 1
ATOM 3343 C C . LEU A 1 437 ? -4.275 -10.023 0.780 1.00 98.56 437 LEU A C 1
ATOM 3345 O O . LEU A 1 437 ? -3.307 -10.772 0.693 1.00 98.56 437 LEU A O 1
ATOM 3349 N N . ASP A 1 438 ? -4.287 -8.948 1.553 1.00 98.06 438 ASP A N 1
ATOM 3350 C CA . ASP A 1 438 ? -3.201 -8.547 2.437 1.00 98.06 438 ASP A CA 1
ATOM 3351 C C . ASP A 1 438 ? -3.569 -8.864 3.886 1.00 98.06 438 ASP A C 1
ATOM 3353 O O . ASP A 1 438 ? -4.561 -8.353 4.402 1.00 98.06 438 ASP A O 1
ATOM 3357 N N . TRP A 1 439 ? -2.764 -9.672 4.563 1.00 96.94 439 TRP A N 1
ATOM 3358 C CA . TRP A 1 439 ? -2.831 -9.886 6.003 1.00 96.94 439 TRP A CA 1
ATOM 3359 C C . TRP A 1 439 ? -1.699 -9.129 6.687 1.00 96.94 439 TRP A C 1
ATOM 3361 O O . TRP A 1 439 ? -0.530 -9.409 6.433 1.00 96.94 439 TRP A O 1
ATOM 3371 N N . THR A 1 440 ? -2.039 -8.180 7.557 1.00 90.94 440 THR A N 1
ATOM 3372 C CA . THR A 1 440 ? -1.080 -7.287 8.226 1.00 90.94 440 THR A CA 1
ATOM 3373 C C . THR A 1 440 ? -1.194 -7.432 9.745 1.00 90.94 440 THR A C 1
ATOM 3375 O O . THR A 1 440 ? -1.816 -6.593 10.399 1.00 90.94 440 THR A O 1
ATOM 3378 N N . PRO A 1 441 ? -0.649 -8.510 10.336 1.00 81.56 441 PRO A N 1
ATOM 3379 C CA . PRO A 1 441 ? -0.612 -8.651 11.787 1.00 81.56 441 PRO A CA 1
ATOM 3380 C C . PRO A 1 441 ? 0.342 -7.624 12.425 1.00 81.56 441 PRO A C 1
ATOM 3382 O O . PRO A 1 441 ? 1.146 -6.979 11.746 1.00 81.56 441 PRO A O 1
ATOM 3385 N N . ALA A 1 442 ? 0.290 -7.501 13.752 1.00 75.81 442 ALA A N 1
ATOM 3386 C CA . ALA A 1 442 ? 1.200 -6.642 14.502 1.00 75.81 442 ALA A CA 1
ATOM 3387 C C . ALA A 1 442 ? 2.688 -7.002 14.292 1.00 75.81 442 ALA A C 1
ATOM 3389 O O . ALA A 1 442 ? 3.053 -8.108 13.877 1.00 75.81 442 ALA A O 1
ATOM 3390 N N . GLY A 1 443 ? 3.574 -6.048 14.599 1.00 75.88 443 GLY A N 1
ATOM 3391 C CA . GLY A 1 443 ? 5.028 -6.245 14.532 1.00 75.88 443 GLY A CA 1
ATOM 3392 C C . GLY A 1 443 ? 5.651 -6.042 13.145 1.00 75.88 443 GLY A C 1
ATOM 3393 O O . GLY A 1 443 ? 6.691 -6.635 12.851 1.00 75.88 443 GLY A O 1
ATOM 3394 N N . GLY A 1 444 ? 5.018 -5.230 12.289 1.00 79.88 444 GLY A N 1
ATOM 3395 C CA . GLY A 1 444 ? 5.571 -4.808 10.996 1.00 79.88 444 GLY A CA 1
ATOM 3396 C C . GLY A 1 444 ? 5.605 -5.903 9.929 1.00 79.88 444 GLY A C 1
ATOM 3397 O O . GLY A 1 444 ? 6.414 -5.822 9.010 1.00 79.88 444 GLY A O 1
ATOM 3398 N N . ARG A 1 445 ? 4.782 -6.949 10.065 1.00 90.12 445 ARG A N 1
ATOM 3399 C CA . ARG A 1 445 ? 4.706 -8.084 9.133 1.00 90.12 445 ARG A CA 1
ATOM 3400 C C . ARG A 1 445 ? 3.536 -7.911 8.169 1.00 90.12 445 ARG A C 1
ATOM 3402 O O . ARG A 1 445 ? 2.496 -7.381 8.548 1.00 90.12 445 ARG A O 1
ATOM 3409 N N . GLN A 1 446 ? 3.677 -8.437 6.958 1.00 96.38 446 GLN A N 1
ATOM 3410 C CA . GLN A 1 446 ? 2.583 -8.558 6.001 1.00 96.38 446 GLN A CA 1
ATOM 3411 C C . GLN A 1 446 ? 2.720 -9.852 5.198 1.00 96.38 446 GLN A C 1
ATOM 3413 O O . GLN A 1 446 ? 3.819 -10.253 4.827 1.00 96.38 446 GLN A O 1
ATOM 3418 N N . VAL A 1 447 ? 1.597 -10.508 4.922 1.00 98.31 447 VAL A N 1
ATOM 3419 C CA . VAL A 1 447 ? 1.497 -11.602 3.953 1.00 98.31 447 VAL A CA 1
ATOM 3420 C C . VAL A 1 447 ? 0.487 -11.194 2.896 1.00 98.31 447 VAL A C 1
ATOM 3422 O O . VAL A 1 447 ? -0.658 -10.900 3.222 1.00 98.31 447 VAL A O 1
ATOM 3425 N N . THR A 1 448 ? 0.902 -11.184 1.639 1.00 98.62 448 THR A N 1
ATOM 3426 C CA . THR A 1 448 ? 0.060 -10.861 0.491 1.00 98.62 448 THR A CA 1
ATOM 3427 C C . THR A 1 448 ? -0.149 -12.112 -0.340 1.00 98.62 448 THR A C 1
ATOM 3429 O O . THR A 1 448 ? 0.817 -12.730 -0.782 1.00 98.62 448 THR A O 1
ATOM 3432 N N . LEU A 1 449 ? -1.404 -12.466 -0.576 1.00 98.69 449 LEU A N 1
ATOM 3433 C CA . LEU A 1 449 ? -1.807 -13.402 -1.617 1.00 98.69 449 LEU A CA 1
ATOM 3434 C C . LEU A 1 449 ? -2.366 -12.588 -2.778 1.00 98.69 449 LEU A C 1
ATOM 3436 O O . LEU A 1 449 ? -3.224 -11.733 -2.561 1.00 98.69 449 LEU A O 1
ATOM 3440 N N . PHE A 1 450 ? -1.914 -12.839 -4.001 1.00 98.00 450 PHE A N 1
ATOM 3441 C CA . PHE A 1 450 ? -2.498 -12.212 -5.183 1.00 98.00 450 PHE A CA 1
ATOM 3442 C C . PHE A 1 450 ? -2.681 -13.223 -6.306 1.00 98.00 450 PHE A C 1
ATOM 3444 O O . PHE A 1 450 ? -1.849 -14.103 -6.499 1.00 98.00 450 PHE A O 1
ATOM 3451 N N . ALA A 1 451 ? -3.769 -13.074 -7.050 1.00 98.62 451 ALA A N 1
ATOM 3452 C CA . ALA A 1 451 ? -4.001 -13.765 -8.304 1.00 98.62 451 ALA A CA 1
ATOM 3453 C C . ALA A 1 451 ? -4.365 -12.729 -9.367 1.00 98.62 451 ALA A C 1
ATOM 3455 O O . ALA A 1 451 ? -5.159 -11.826 -9.093 1.00 98.62 451 ALA A O 1
ATOM 3456 N N . CYS A 1 452 ? -3.791 -12.845 -10.558 1.00 98.44 452 CYS A N 1
ATOM 3457 C CA . CYS A 1 452 ? -4.062 -11.951 -11.677 1.00 98.44 452 CYS A CA 1
ATOM 3458 C C . CYS A 1 452 ? -4.254 -12.729 -12.978 1.00 98.44 452 CYS A C 1
ATOM 3460 O O . CYS A 1 452 ? -3.755 -13.845 -13.129 1.00 98.44 452 CYS A O 1
ATOM 3462 N N . HIS A 1 453 ? -4.979 -12.124 -13.914 1.00 98.06 453 HIS A N 1
ATOM 3463 C CA . HIS A 1 453 ? -5.110 -12.629 -15.273 1.00 98.06 453 HIS A CA 1
ATOM 3464 C C . HIS A 1 453 ? -5.129 -11.466 -16.261 1.00 98.06 453 HIS A C 1
ATOM 3466 O O . HIS A 1 453 ? -5.855 -10.496 -16.053 1.00 98.06 453 HIS A O 1
ATOM 3472 N N . GLN A 1 454 ? -4.347 -11.571 -17.327 1.00 97.12 454 GLN A N 1
ATOM 3473 C CA . GLN A 1 454 ? -4.251 -10.574 -18.385 1.00 97.12 454 GLN A CA 1
ATOM 3474 C C . GLN A 1 454 ? -4.563 -11.213 -19.727 1.00 97.12 454 GLN A C 1
ATOM 3476 O O . GLN A 1 454 ? -4.172 -12.347 -19.995 1.00 97.12 454 GLN A O 1
ATOM 3481 N N . THR A 1 455 ? -5.259 -10.461 -20.569 1.00 95.94 455 THR A N 1
ATOM 3482 C CA . THR A 1 455 ? -5.639 -10.868 -21.920 1.00 95.94 455 THR A CA 1
ATOM 3483 C C . THR A 1 455 ? -4.938 -9.987 -22.944 1.00 95.94 455 THR A C 1
ATOM 3485 O O . THR A 1 455 ? -4.604 -8.842 -22.650 1.00 95.94 455 THR A O 1
ATOM 3488 N N . GLU A 1 456 ? -4.735 -10.506 -24.157 1.00 95.12 456 GLU A N 1
ATOM 3489 C CA . GLU A 1 456 ? -4.014 -9.798 -25.226 1.00 95.12 456 GLU A CA 1
ATOM 3490 C C . GLU A 1 456 ? -4.642 -8.440 -25.570 1.00 95.12 456 GLU A C 1
ATOM 3492 O O . GLU A 1 456 ? -3.921 -7.500 -25.872 1.00 95.12 456 GLU A O 1
ATOM 3497 N N . THR A 1 457 ? -5.965 -8.313 -25.467 1.00 94.94 457 THR A N 1
ATOM 3498 C CA . THR A 1 457 ? -6.717 -7.050 -25.559 1.00 94.94 457 THR A CA 1
ATOM 3499 C C . THR A 1 457 ? -7.627 -6.909 -24.342 1.00 94.94 457 THR A C 1
ATOM 3501 O O . THR A 1 457 ? -7.863 -7.889 -23.633 1.00 94.94 457 THR A O 1
ATOM 3504 N N . ASP A 1 458 ? -8.198 -5.731 -24.086 1.00 94.50 458 ASP A N 1
ATOM 3505 C CA . ASP A 1 458 ? -9.118 -5.567 -22.953 1.00 94.50 458 ASP A CA 1
ATOM 3506 C C . ASP A 1 458 ? -10.449 -6.296 -23.205 1.00 94.50 458 ASP A C 1
ATOM 3508 O O . ASP A 1 458 ? -11.210 -5.952 -24.109 1.00 94.50 458 ASP A O 1
ATOM 3512 N N . THR A 1 459 ? -10.719 -7.327 -22.405 1.00 93.69 459 THR A N 1
ATOM 3513 C CA . THR A 1 459 ? -11.958 -8.122 -22.464 1.00 93.69 459 THR A CA 1
ATOM 3514 C C . THR A 1 459 ? -12.774 -8.046 -21.174 1.00 93.69 459 THR A C 1
ATOM 3516 O O . THR A 1 459 ? -13.917 -8.502 -21.136 1.00 93.69 459 THR A O 1
ATOM 3519 N N . PHE A 1 460 ? -12.205 -7.462 -20.115 1.00 94.94 460 PHE A N 1
ATOM 3520 C CA . PHE A 1 460 ? -12.834 -7.397 -18.799 1.00 94.94 460 PHE A CA 1
ATOM 3521 C C . PHE A 1 460 ? -13.732 -6.177 -18.651 1.00 94.94 460 PHE A C 1
ATOM 3523 O O . PHE A 1 460 ? -14.773 -6.268 -17.998 1.00 94.94 460 PHE A O 1
ATOM 3530 N N . LEU A 1 461 ? -13.328 -5.038 -19.220 1.00 95.81 461 LEU A N 1
ATOM 3531 C CA . LEU A 1 461 ? -14.040 -3.771 -19.089 1.00 95.81 461 LEU A CA 1
ATOM 3532 C C . LEU A 1 461 ? -14.338 -3.155 -20.462 1.00 95.81 461 LEU A C 1
ATOM 3534 O O . LEU A 1 461 ? -13.616 -3.407 -21.425 1.00 95.81 461 LEU A O 1
ATOM 3538 N N . PRO A 1 462 ? -15.403 -2.341 -20.582 1.00 94.62 462 PRO A N 1
ATOM 3539 C CA . PRO A 1 462 ? -15.701 -1.649 -21.827 1.00 94.62 462 PRO A CA 1
ATOM 3540 C C . PRO A 1 462 ? -14.586 -0.676 -22.220 1.00 94.62 462 PRO A C 1
ATOM 3542 O O . PRO A 1 462 ? -14.126 0.113 -21.393 1.00 94.62 462 PRO A O 1
ATOM 3545 N N . VAL A 1 463 ? -14.240 -0.673 -23.505 1.00 95.06 463 VAL A N 1
ATOM 3546 C CA . VAL A 1 463 ? -13.316 0.285 -24.122 1.00 95.06 463 VAL A CA 1
ATOM 3547 C C . VAL A 1 463 ? -14.108 1.221 -25.030 1.00 95.06 463 VAL A C 1
ATOM 3549 O O . VAL A 1 463 ? -14.879 0.767 -25.879 1.00 95.06 463 VAL A O 1
ATOM 3552 N N . LEU A 1 464 ? -13.940 2.534 -24.865 1.00 93.62 464 LEU A N 1
ATOM 3553 C CA . LEU A 1 464 ? -14.533 3.517 -25.777 1.00 93.62 464 LEU A CA 1
ATOM 3554 C C . LEU A 1 464 ? -13.543 3.817 -26.901 1.00 93.62 464 LEU A C 1
ATOM 3556 O O . LEU A 1 464 ? -12.351 3.949 -26.641 1.00 93.62 464 LEU A O 1
ATOM 3560 N N . HIS A 1 465 ? -14.044 3.965 -28.132 1.00 92.44 465 HIS A N 1
ATOM 3561 C CA . HIS A 1 465 ? -13.201 4.133 -29.323 1.00 92.44 465 HIS A CA 1
ATOM 3562 C C . HIS A 1 465 ? -12.198 2.973 -29.501 1.00 92.44 465 HIS A C 1
ATOM 3564 O O . HIS A 1 465 ? -11.019 3.198 -29.737 1.00 92.44 465 HIS A O 1
ATOM 3570 N N . GLY A 1 466 ? -12.673 1.729 -29.352 1.00 89.00 466 GLY A N 1
ATOM 3571 C CA . GLY A 1 466 ? -11.833 0.529 -29.395 1.00 89.00 466 GLY A CA 1
ATOM 3572 C C . GLY A 1 466 ? -11.039 0.383 -30.698 1.00 89.00 466 GLY A C 1
ATOM 3573 O O . GLY A 1 466 ? -11.612 0.351 -31.787 1.00 89.00 466 GLY A O 1
ATOM 3574 N N . MET A 1 467 ? -9.724 0.255 -30.552 1.00 88.69 467 MET A N 1
ATOM 3575 C CA . MET A 1 467 ? -8.725 0.057 -31.602 1.00 88.69 467 MET A CA 1
ATOM 3576 C C . MET A 1 467 ? -8.053 -1.322 -31.522 1.00 88.69 467 MET A C 1
ATOM 3578 O O . MET A 1 467 ? -7.196 -1.623 -32.349 1.00 88.69 467 MET A O 1
ATOM 3582 N N . ASN A 1 468 ? -8.456 -2.169 -30.565 1.00 87.56 468 ASN A N 1
ATOM 3583 C CA . ASN A 1 468 ? -7.876 -3.491 -30.295 1.00 87.56 468 ASN A CA 1
ATOM 3584 C C . ASN A 1 468 ? -6.384 -3.413 -29.946 1.00 87.56 468 ASN A C 1
ATOM 3586 O O . ASN A 1 468 ? -5.578 -4.178 -30.480 1.00 87.56 468 ASN A O 1
ATOM 3590 N N . ARG A 1 469 ? -6.007 -2.479 -29.063 1.00 90.06 469 ARG A N 1
ATOM 3591 C CA . ARG A 1 469 ? -4.620 -2.400 -28.595 1.00 90.06 469 ARG A CA 1
ATOM 3592 C C . ARG A 1 469 ? -4.191 -3.678 -27.883 1.00 90.06 469 ARG A C 1
ATOM 3594 O O . ARG A 1 469 ? -4.921 -4.212 -27.047 1.00 90.06 469 ARG A O 1
ATOM 3601 N N . SER A 1 470 ? -2.976 -4.114 -28.199 1.00 91.81 470 SER A N 1
ATOM 3602 C CA . SER A 1 470 ? -2.304 -5.199 -27.496 1.00 91.81 470 SER A CA 1
ATOM 3603 C C . SER A 1 470 ? -1.850 -4.738 -26.110 1.00 91.81 470 SER A C 1
ATOM 3605 O O . SER A 1 470 ? -1.242 -3.681 -25.983 1.00 91.81 470 SER A O 1
ATOM 3607 N N . LEU A 1 471 ? -2.129 -5.536 -25.082 1.00 94.25 471 LEU A N 1
ATOM 3608 C CA . LEU A 1 471 ? -1.761 -5.287 -23.682 1.00 94.25 471 LEU A CA 1
ATOM 3609 C C . LEU A 1 471 ? -0.626 -6.213 -23.215 1.00 94.25 471 LEU A C 1
ATOM 3611 O O . LEU A 1 471 ? 0.270 -5.786 -22.487 1.00 94.25 471 LEU A O 1
ATOM 3615 N N . VAL A 1 472 ? -0.659 -7.466 -23.676 1.00 93.81 472 VAL A N 1
ATOM 3616 C CA . VAL A 1 472 ? 0.337 -8.532 -23.473 1.00 93.81 472 VAL A CA 1
ATOM 3617 C C . VAL A 1 472 ? 0.430 -9.376 -24.750 1.00 93.81 472 VAL A C 1
ATOM 3619 O O . VAL A 1 472 ? -0.532 -9.436 -25.514 1.00 93.81 472 VAL A O 1
ATOM 3622 N N . GLU A 1 473 ? 1.572 -10.020 -25.006 1.00 91.38 473 GLU A N 1
ATOM 3623 C CA . GLU A 1 473 ? 1.779 -10.838 -26.215 1.00 91.38 473 GLU A CA 1
ATOM 3624 C C . GLU A 1 473 ? 1.014 -12.170 -26.203 1.00 91.38 473 GLU A C 1
ATOM 3626 O O . GLU A 1 473 ? 0.827 -12.782 -27.252 1.00 91.38 473 GLU A O 1
ATOM 3631 N N . GLN A 1 474 ? 0.637 -12.642 -25.017 1.00 93.62 474 GLN A N 1
ATOM 3632 C CA . GLN A 1 474 ? -0.085 -13.885 -24.768 1.00 93.62 474 GLN A CA 1
ATOM 3633 C C . GLN A 1 474 ? -0.971 -13.701 -23.533 1.00 93.62 474 GLN A C 1
ATOM 3635 O O . GLN A 1 474 ? -0.640 -12.877 -22.681 1.00 93.62 474 GLN A O 1
ATOM 3640 N N . PRO A 1 475 ? -2.066 -14.463 -23.373 1.00 96.25 475 PRO A N 1
ATOM 3641 C CA . PRO A 1 475 ? -2.794 -14.490 -22.112 1.00 96.25 475 PRO A CA 1
ATOM 3642 C C . PRO A 1 475 ? -1.892 -14.968 -20.966 1.00 96.25 475 PRO A C 1
ATOM 3644 O O . PRO A 1 475 ? -1.277 -16.032 -21.054 1.00 96.25 475 PRO A O 1
ATOM 3647 N N . GLU A 1 476 ? -1.840 -14.206 -19.874 1.00 96.56 476 GLU A N 1
ATOM 3648 C CA . GLU A 1 476 ? -0.971 -14.494 -18.728 1.00 96.56 476 GLU A CA 1
ATOM 3649 C C . GLU A 1 476 ? -1.790 -14.644 -17.446 1.00 96.56 476 GLU A C 1
ATOM 3651 O O . GLU A 1 476 ? -2.635 -13.807 -17.134 1.00 96.56 476 GLU A O 1
ATOM 3656 N N . THR A 1 477 ? -1.522 -15.688 -16.664 1.00 98.25 477 THR A N 1
ATOM 3657 C CA . THR A 1 477 ? -2.125 -15.902 -15.340 1.00 98.25 477 THR A CA 1
ATOM 3658 C C . THR A 1 477 ? -1.035 -15.955 -14.283 1.00 98.25 477 THR A C 1
ATOM 3660 O O . THR A 1 477 ? -0.048 -16.668 -14.446 1.00 98.25 477 THR A O 1
ATOM 3663 N N . GLY A 1 478 ? -1.215 -15.227 -13.182 1.00 98.25 478 GLY A N 1
ATOM 3664 C CA . GLY A 1 478 ? -0.281 -15.202 -12.060 1.00 98.25 478 GLY A CA 1
ATOM 3665 C C . GLY A 1 478 ? -0.940 -15.587 -10.741 1.00 98.25 478 GLY A C 1
ATOM 3666 O O . GLY A 1 478 ? -2.072 -15.189 -10.471 1.00 98.25 478 GLY A O 1
ATOM 3667 N N . LEU A 1 479 ? -0.214 -16.318 -9.895 1.00 98.62 479 LEU A N 1
ATOM 3668 C CA . LEU A 1 479 ? -0.546 -16.554 -8.489 1.00 98.62 479 LEU A CA 1
ATOM 3669 C C . LEU A 1 479 ? 0.705 -16.308 -7.651 1.00 98.62 479 LEU A C 1
ATOM 3671 O O . LEU A 1 479 ? 1.740 -16.918 -7.906 1.00 98.62 479 LEU A O 1
ATOM 3675 N N . GLY A 1 480 ? 0.622 -15.462 -6.630 1.00 98.19 480 GLY A N 1
ATOM 3676 C CA . GLY A 1 480 ? 1.765 -15.176 -5.776 1.00 98.19 480 GLY A CA 1
ATOM 3677 C C . GLY A 1 480 ? 1.440 -15.096 -4.294 1.00 98.19 480 GLY A C 1
ATOM 3678 O O . GLY A 1 480 ? 0.373 -14.641 -3.883 1.00 98.19 480 GLY A O 1
ATOM 3679 N N . LEU A 1 481 ? 2.416 -15.526 -3.500 1.00 98.62 481 LEU A N 1
ATOM 3680 C CA . LEU A 1 481 ? 2.504 -15.357 -2.058 1.00 98.62 481 LEU A CA 1
ATOM 3681 C C . LEU A 1 481 ? 3.736 -14.501 -1.765 1.00 98.62 481 LEU A C 1
ATOM 3683 O O . LEU A 1 481 ? 4.852 -14.891 -2.099 1.00 98.62 481 LEU A O 1
ATOM 3687 N N . VAL A 1 482 ? 3.542 -13.353 -1.125 1.00 98.50 482 VAL A N 1
ATOM 3688 C CA . VAL A 1 482 ? 4.620 -12.440 -0.735 1.00 98.50 482 VAL A CA 1
ATOM 3689 C C . VAL A 1 482 ? 4.558 -12.232 0.767 1.00 98.50 482 VAL A C 1
ATOM 3691 O O . VAL A 1 482 ? 3.558 -11.748 1.288 1.00 98.50 482 VAL A O 1
ATOM 3694 N N . TRP A 1 483 ? 5.618 -12.585 1.479 1.00 98.31 483 TRP A N 1
ATOM 3695 C CA . TRP A 1 483 ? 5.795 -12.234 2.882 1.00 98.31 483 TRP A CA 1
ATOM 3696 C C . TRP A 1 483 ? 6.768 -11.069 2.988 1.00 98.31 483 TRP A C 1
ATOM 3698 O O . TRP A 1 483 ? 7.823 -11.090 2.358 1.00 98.31 483 TRP A O 1
ATOM 3708 N N . SER A 1 484 ? 6.449 -10.083 3.818 1.00 97.44 484 SER A N 1
ATOM 3709 C CA . SER A 1 484 ? 7.353 -8.991 4.141 1.00 97.44 484 SER A CA 1
ATOM 3710 C C . SER A 1 484 ? 7.390 -8.707 5.638 1.00 97.44 484 SER A C 1
ATOM 3712 O O . SER A 1 484 ? 6.450 -8.971 6.395 1.00 97.44 484 SER A O 1
ATOM 3714 N N . TRP A 1 485 ? 8.518 -8.159 6.073 1.00 96.94 485 TRP A N 1
ATOM 3715 C CA . TRP A 1 485 ? 8.697 -7.633 7.413 1.00 96.94 485 TRP A CA 1
ATOM 3716 C C . TRP A 1 485 ? 9.518 -6.353 7.372 1.00 96.94 485 TRP A C 1
ATOM 3718 O O . TRP A 1 485 ? 10.551 -6.282 6.705 1.00 96.94 485 TRP A O 1
ATOM 3728 N N . LYS A 1 486 ? 9.080 -5.358 8.138 1.00 93.44 486 LYS A N 1
ATOM 3729 C CA . LYS A 1 486 ? 9.732 -4.063 8.284 1.00 93.44 486 LYS A CA 1
ATOM 3730 C C . LYS A 1 486 ? 10.010 -3.780 9.756 1.00 93.44 486 LYS A C 1
ATOM 3732 O O . LYS A 1 486 ? 9.091 -3.553 10.538 1.00 93.44 486 LYS A O 1
ATOM 3737 N N . GLY A 1 487 ? 11.289 -3.790 10.114 1.00 88.88 487 GLY A N 1
ATOM 3738 C CA . GLY A 1 487 ? 11.798 -3.292 11.388 1.00 88.88 487 GLY A CA 1
ATOM 3739 C C . GLY A 1 487 ? 12.371 -1.878 11.261 1.00 88.88 487 GLY A C 1
ATOM 3740 O O . GLY A 1 487 ? 12.262 -1.230 10.222 1.00 88.88 487 GLY A O 1
ATOM 3741 N N . GLU A 1 488 ? 13.029 -1.400 12.318 1.00 88.94 488 GLU A N 1
ATOM 3742 C CA . GLU A 1 488 ? 13.599 -0.042 12.355 1.00 88.94 488 GLU A CA 1
ATOM 3743 C C . GLU A 1 488 ? 14.760 0.155 11.367 1.00 88.94 488 GLU A C 1
ATOM 3745 O O . GLU A 1 488 ? 14.844 1.170 10.675 1.00 88.94 488 GLU A O 1
ATOM 3750 N N . THR A 1 489 ? 15.665 -0.825 11.290 1.00 94.12 489 THR A N 1
ATOM 3751 C CA . THR A 1 489 ? 16.894 -0.751 10.478 1.00 94.12 489 THR A CA 1
ATOM 3752 C C . THR A 1 489 ? 16.966 -1.812 9.388 1.00 94.12 489 THR A C 1
ATOM 3754 O O . THR A 1 489 ? 17.899 -1.791 8.585 1.00 94.12 489 THR A O 1
ATOM 3757 N N . ARG A 1 490 ? 16.022 -2.756 9.352 1.00 96.00 490 ARG A N 1
ATOM 3758 C CA . ARG A 1 490 ? 16.024 -3.887 8.420 1.00 96.00 490 ARG A CA 1
ATOM 3759 C C . ARG A 1 490 ? 14.642 -4.122 7.839 1.00 96.00 490 ARG A C 1
ATOM 3761 O O . ARG A 1 490 ? 13.645 -4.014 8.545 1.00 96.00 490 ARG A O 1
ATOM 3768 N N . GLU A 1 491 ? 14.621 -4.510 6.577 1.00 97.00 491 GLU A N 1
ATOM 3769 C CA . GLU A 1 491 ? 13.430 -4.937 5.854 1.00 97.00 491 GLU A CA 1
ATOM 3770 C C . GLU A 1 491 ? 13.750 -6.248 5.131 1.00 97.00 491 GLU A C 1
ATOM 3772 O O . GLU A 1 491 ? 14.857 -6.422 4.610 1.00 97.00 491 GLU A O 1
ATOM 3777 N N . TRP A 1 492 ? 12.794 -7.169 5.117 1.00 97.88 492 TRP A N 1
ATOM 3778 C CA . TRP A 1 492 ? 12.889 -8.441 4.408 1.00 97.88 492 TRP A CA 1
ATOM 3779 C C . TRP A 1 492 ? 11.631 -8.661 3.583 1.00 97.88 492 TRP A C 1
ATOM 3781 O O . TRP A 1 492 ? 10.534 -8.319 4.022 1.00 97.88 492 TRP A O 1
ATOM 3791 N N . GLU A 1 493 ? 11.799 -9.270 2.417 1.00 98.31 493 GLU A N 1
ATOM 3792 C CA . GLU A 1 493 ? 10.707 -9.788 1.600 1.00 98.31 493 GLU A CA 1
ATOM 3793 C C . GLU A 1 493 ? 11.094 -11.175 1.085 1.00 98.31 493 GLU A C 1
ATOM 3795 O O . GLU A 1 493 ? 12.255 -11.418 0.752 1.00 98.31 493 GLU A O 1
ATOM 3800 N N . ALA A 1 494 ? 10.130 -12.081 1.021 1.00 98.50 494 ALA A N 1
ATOM 3801 C CA . ALA A 1 494 ? 10.250 -13.365 0.351 1.00 98.50 494 ALA A CA 1
ATOM 3802 C C . ALA A 1 494 ? 9.000 -13.578 -0.498 1.00 98.50 494 ALA A C 1
ATOM 3804 O O . ALA A 1 494 ? 7.890 -13.301 -0.041 1.00 98.50 494 ALA A O 1
ATOM 3805 N N . SER A 1 495 ? 9.168 -14.070 -1.719 1.00 98.25 495 SER A N 1
ATOM 3806 C CA . SER A 1 495 ? 8.066 -14.264 -2.654 1.00 98.25 495 SER A CA 1
ATOM 3807 C C . SER A 1 495 ? 8.122 -15.634 -3.315 1.00 98.25 495 SER A C 1
ATOM 3809 O O . SER A 1 495 ? 9.188 -16.141 -3.653 1.00 98.25 495 SER A O 1
ATOM 3811 N N . LEU A 1 496 ? 6.952 -16.236 -3.497 1.00 98.69 496 LEU A N 1
ATOM 3812 C CA . LEU A 1 496 ? 6.743 -17.419 -4.318 1.00 98.69 496 LEU A CA 1
ATOM 3813 C C . LEU A 1 496 ? 5.670 -17.068 -5.343 1.00 98.69 496 LEU A C 1
ATOM 3815 O O . LEU A 1 496 ? 4.535 -16.794 -4.957 1.00 98.69 496 LEU A O 1
ATOM 3819 N N . ILE A 1 497 ? 6.031 -17.027 -6.622 1.00 98.69 497 ILE A N 1
ATOM 3820 C CA . ILE A 1 497 ? 5.147 -16.562 -7.694 1.00 98.69 497 ILE A CA 1
ATOM 3821 C C . ILE A 1 497 ? 5.132 -17.591 -8.812 1.00 98.69 497 ILE A C 1
ATOM 3823 O O . ILE A 1 497 ? 6.171 -17.909 -9.379 1.00 98.69 497 ILE A O 1
ATOM 3827 N N . TYR A 1 498 ? 3.950 -18.088 -9.137 1.00 98.62 498 TYR A N 1
ATOM 3828 C CA . TYR A 1 498 ? 3.696 -18.878 -10.326 1.00 98.62 498 TYR A CA 1
ATOM 3829 C C . TYR A 1 498 ? 3.142 -17.977 -11.432 1.00 98.62 498 TYR A C 1
ATOM 3831 O O . TYR A 1 498 ? 2.254 -17.159 -11.174 1.00 98.62 498 TYR A O 1
ATOM 3839 N N . LYS A 1 499 ? 3.657 -18.134 -12.650 1.00 98.19 499 LYS A N 1
ATOM 3840 C CA . LYS A 1 499 ? 3.142 -17.514 -13.871 1.00 98.19 499 LYS A CA 1
ATOM 3841 C C . LYS A 1 499 ? 2.926 -18.594 -14.925 1.00 98.19 499 LYS A C 1
ATOM 3843 O O . LYS A 1 499 ? 3.829 -19.385 -15.181 1.00 98.19 499 LYS A O 1
ATOM 3848 N N . ASN A 1 500 ? 1.761 -18.561 -15.555 1.00 97.75 500 ASN A N 1
ATOM 3849 C CA . ASN A 1 500 ? 1.465 -19.278 -16.785 1.00 97.75 500 ASN A CA 1
ATOM 3850 C C . ASN A 1 500 ? 1.288 -18.261 -17.920 1.00 97.75 500 ASN A C 1
ATOM 3852 O O . ASN A 1 500 ? 0.558 -17.284 -17.748 1.00 97.75 500 ASN A O 1
ATOM 3856 N N . ALA A 1 501 ? 1.950 -18.485 -19.051 1.00 96.00 501 ALA A N 1
ATOM 3857 C CA . ALA A 1 501 ? 1.695 -17.792 -20.309 1.00 96.00 501 ALA A CA 1
ATOM 3858 C C . ALA A 1 501 ? 1.163 -18.822 -21.310 1.00 96.00 501 ALA A C 1
ATOM 3860 O O . ALA A 1 501 ? 1.874 -19.759 -21.683 1.00 96.00 501 ALA A O 1
ATOM 3861 N N . ALA A 1 502 ? -0.106 -18.686 -21.682 1.00 94.06 502 ALA A N 1
ATOM 3862 C CA . ALA A 1 502 ? -0.805 -19.646 -22.530 1.00 94.06 502 ALA A CA 1
ATOM 3863 C C . ALA A 1 502 ? -0.622 -19.322 -24.019 1.00 94.06 502 ALA A C 1
ATOM 3865 O O . ALA A 1 502 ? -0.257 -18.203 -24.384 1.00 94.06 502 ALA A O 1
ATOM 3866 N N . ALA A 1 503 ? -0.924 -20.278 -24.903 1.00 90.50 503 ALA A N 1
ATOM 3867 C CA . ALA A 1 503 ? -0.963 -19.997 -26.333 1.00 90.50 503 ALA A CA 1
ATOM 3868 C C . ALA A 1 503 ? -1.951 -18.854 -26.633 1.00 90.50 503 ALA A C 1
ATOM 3870 O O . ALA A 1 503 ? -3.104 -18.868 -26.196 1.00 90.50 503 ALA A O 1
ATOM 3871 N N . GLY A 1 504 ? -1.477 -17.867 -27.391 1.00 85.62 504 GLY A N 1
ATOM 3872 C CA . GLY A 1 504 ? -2.236 -16.689 -27.796 1.00 85.62 504 GLY A CA 1
ATOM 3873 C C . GLY A 1 504 ? -2.315 -16.555 -29.314 1.00 85.62 504 GLY A C 1
ATOM 3874 O O . GLY A 1 504 ? -2.047 -17.495 -30.066 1.00 85.62 504 GLY A O 1
ATOM 3875 N N . SER A 1 505 ? -2.664 -15.356 -29.766 1.00 82.31 505 SER A N 1
ATOM 3876 C CA . SER A 1 505 ? -2.649 -14.967 -31.176 1.00 82.31 505 SER A CA 1
ATOM 3877 C C . SER A 1 505 ? -1.236 -14.967 -31.773 1.00 82.31 505 SER A C 1
ATOM 3879 O O . SER A 1 505 ? -1.051 -15.306 -32.946 1.00 82.31 505 SER A O 1
ATOM 3881 N N . ALA A 1 506 ? -0.225 -14.638 -30.965 1.00 78.38 506 ALA A N 1
ATOM 3882 C CA . ALA A 1 506 ? 1.174 -14.760 -31.343 1.00 78.38 506 ALA A CA 1
ATOM 3883 C C . ALA A 1 506 ? 1.641 -16.224 -31.264 1.00 78.38 506 ALA A C 1
ATOM 3885 O O . ALA A 1 506 ? 1.370 -16.928 -30.292 1.00 78.38 506 ALA A O 1
ATOM 3886 N N . SER A 1 507 ? 2.423 -16.681 -32.251 1.00 79.69 507 SER A N 1
ATOM 3887 C CA . SER A 1 507 ? 3.058 -18.016 -32.252 1.00 79.69 507 SER A CA 1
ATOM 3888 C C . SER A 1 507 ? 4.259 -18.107 -31.295 1.00 79.69 507 SER A C 1
ATOM 3890 O O . SER A 1 507 ? 5.339 -18.569 -31.664 1.00 79.69 507 SER A O 1
ATOM 3892 N N . LEU A 1 508 ? 4.084 -17.614 -30.072 1.00 86.69 508 LEU A N 1
ATOM 3893 C CA . LEU A 1 508 ? 5.058 -17.673 -28.992 1.00 86.69 508 LEU A CA 1
ATOM 3894 C C . LEU A 1 508 ? 4.897 -18.980 -28.201 1.00 86.69 508 LEU A C 1
ATOM 3896 O O . LEU A 1 508 ? 3.840 -19.612 -28.206 1.00 86.69 508 LEU A O 1
ATOM 3900 N N . LYS A 1 509 ? 5.977 -19.408 -27.545 1.00 89.75 509 LYS A N 1
ATOM 3901 C CA . LYS A 1 509 ? 5.995 -20.632 -26.734 1.00 89.75 509 LYS A CA 1
ATOM 3902 C C . LYS A 1 509 ? 5.172 -20.430 -25.463 1.00 89.75 509 LYS A C 1
ATOM 3904 O O . LYS A 1 509 ? 5.253 -19.365 -24.864 1.00 89.75 509 LYS A O 1
ATOM 3909 N N . GLU A 1 510 ? 4.430 -21.452 -25.051 1.00 94.69 510 GLU A N 1
ATOM 3910 C CA . GLU A 1 510 ? 3.786 -21.474 -23.732 1.00 94.69 510 GLU A CA 1
ATOM 3911 C C . GLU A 1 510 ? 4.839 -21.548 -22.626 1.00 94.69 510 GLU A C 1
ATOM 3913 O O . GLU A 1 510 ? 5.908 -22.134 -22.833 1.00 94.69 510 GLU A O 1
ATOM 3918 N N . ALA A 1 511 ? 4.542 -20.975 -21.464 1.00 95.44 511 ALA A N 1
ATOM 3919 C CA . ALA A 1 511 ? 5.451 -20.976 -20.326 1.00 95.44 511 ALA A CA 1
ATOM 3920 C C . ALA A 1 511 ? 4.726 -21.294 -19.020 1.00 95.44 511 ALA A C 1
ATOM 3922 O O . ALA A 1 511 ? 3.672 -20.730 -18.736 1.00 95.44 511 ALA A O 1
ATOM 3923 N N . ASP A 1 512 ? 5.357 -22.118 -18.191 1.00 97.56 512 ASP A N 1
ATOM 3924 C CA . ASP A 1 512 ? 4.968 -22.381 -16.810 1.00 97.56 512 ASP A CA 1
ATOM 3925 C C . ASP A 1 512 ? 6.176 -22.125 -15.926 1.00 97.56 512 ASP A C 1
ATOM 3927 O O . ASP A 1 512 ? 7.176 -22.830 -16.022 1.00 97.56 512 ASP A O 1
ATOM 3931 N N . ILE A 1 513 ? 6.116 -21.096 -15.083 1.00 98.25 513 ILE A N 1
ATOM 3932 C CA . ILE A 1 513 ? 7.279 -20.607 -14.341 1.00 98.25 513 ILE A CA 1
ATOM 3933 C C . ILE A 1 513 ? 6.919 -20.461 -12.868 1.00 98.25 513 ILE A C 1
ATOM 3935 O O . ILE A 1 513 ? 6.053 -19.668 -12.506 1.00 98.25 513 ILE A O 1
ATOM 3939 N N . LEU A 1 514 ? 7.637 -21.174 -12.002 1.00 98.62 514 LEU A N 1
ATOM 3940 C CA . LEU A 1 514 ? 7.643 -20.946 -10.563 1.00 98.62 514 LEU A CA 1
ATOM 3941 C C . LEU A 1 514 ? 8.890 -20.147 -10.180 1.00 98.62 514 LEU A C 1
ATOM 3943 O O . LEU A 1 514 ? 10.017 -20.564 -10.434 1.00 98.62 514 LEU A O 1
ATOM 3947 N N . THR A 1 515 ? 8.683 -19.008 -9.534 1.00 98.75 515 THR A N 1
ATOM 3948 C CA . THR A 1 515 ? 9.730 -18.080 -9.110 1.00 98.75 515 THR A CA 1
ATOM 3949 C C . THR A 1 515 ? 9.797 -18.013 -7.592 1.00 98.75 515 THR A C 1
ATOM 3951 O O . THR A 1 515 ? 8.803 -17.691 -6.943 1.00 98.75 515 THR A O 1
ATOM 3954 N N . LEU A 1 516 ? 10.980 -18.261 -7.032 1.00 98.75 516 LEU A N 1
ATOM 3955 C CA . LEU A 1 516 ? 11.312 -17.982 -5.637 1.00 98.75 516 LEU A CA 1
ATOM 3956 C C . LEU A 1 516 ? 12.165 -16.712 -5.582 1.00 98.75 516 LEU A C 1
ATOM 3958 O O . LEU A 1 516 ? 13.292 -16.705 -6.077 1.00 98.75 516 LEU A O 1
ATOM 3962 N N . GLY A 1 517 ? 11.630 -15.653 -4.984 1.00 98.44 517 GLY A N 1
ATOM 3963 C CA . GLY A 1 517 ? 12.288 -14.362 -4.821 1.00 98.44 517 GLY A CA 1
ATOM 3964 C C . GLY A 1 517 ? 12.585 -14.026 -3.365 1.00 98.44 517 GLY A C 1
ATOM 3965 O O . GLY A 1 517 ? 11.926 -14.498 -2.438 1.00 98.44 517 GLY A O 1
ATOM 3966 N N . GLY A 1 518 ? 13.584 -13.175 -3.160 1.00 98.19 518 GLY A N 1
ATOM 3967 C CA . GLY A 1 518 ? 13.934 -12.653 -1.850 1.00 98.19 518 GLY A CA 1
ATOM 3968 C C . GLY A 1 518 ? 14.568 -11.275 -1.943 1.00 98.19 518 GLY A C 1
ATOM 3969 O O . GLY A 1 518 ? 15.361 -10.997 -2.843 1.00 98.19 518 GLY A O 1
ATOM 3970 N N . ARG A 1 519 ? 14.245 -10.422 -0.974 1.00 97.94 519 ARG A N 1
ATOM 3971 C CA . ARG A 1 519 ? 14.799 -9.080 -0.826 1.00 97.94 519 ARG A CA 1
ATOM 3972 C C . ARG A 1 519 ? 15.243 -8.834 0.607 1.00 97.94 519 ARG A C 1
ATOM 3974 O O . ARG A 1 519 ? 14.578 -9.230 1.562 1.00 97.94 519 ARG A O 1
ATOM 3981 N N . SER A 1 520 ? 16.333 -8.092 0.748 1.00 97.94 520 SER A N 1
ATOM 3982 C CA . SER A 1 520 ? 16.737 -7.474 2.005 1.00 97.94 520 SER A CA 1
ATOM 3983 C C . SER A 1 520 ? 17.060 -6.002 1.802 1.00 97.94 520 SER A C 1
ATOM 3985 O O . SER A 1 520 ? 17.697 -5.633 0.817 1.00 97.94 520 SER A O 1
ATOM 3987 N N . ALA A 1 521 ? 16.669 -5.168 2.760 1.00 97.19 521 ALA A N 1
ATOM 3988 C CA . ALA A 1 521 ? 17.239 -3.844 2.944 1.00 97.19 521 ALA A CA 1
ATOM 3989 C C . ALA A 1 521 ? 17.757 -3.689 4.377 1.00 97.19 521 ALA A C 1
ATOM 3991 O O . ALA A 1 521 ? 17.141 -4.148 5.337 1.00 97.19 521 ALA A O 1
ATOM 3992 N N . TRP A 1 522 ? 18.894 -3.022 4.531 1.00 97.50 522 TRP A N 1
ATOM 3993 C CA . TRP A 1 522 ? 19.555 -2.796 5.807 1.00 97.50 522 TRP A CA 1
ATOM 3994 C C . TRP A 1 522 ? 20.134 -1.384 5.864 1.00 97.50 522 TRP A C 1
ATOM 3996 O O . TRP A 1 522 ? 20.754 -0.905 4.914 1.00 97.50 522 TRP A O 1
ATOM 4006 N N . LYS A 1 523 ? 19.940 -0.716 6.997 1.00 97.00 523 LYS A N 1
ATOM 4007 C CA . LYS A 1 523 ? 20.538 0.573 7.345 1.00 97.00 523 LYS A CA 1
ATOM 4008 C C . LYS A 1 523 ? 21.515 0.372 8.504 1.00 97.00 523 LYS A C 1
ATOM 4010 O O . LYS A 1 523 ? 21.105 0.491 9.659 1.00 97.00 523 LYS A O 1
ATOM 4015 N N . PRO A 1 524 ? 22.780 -0.001 8.233 1.00 94.75 524 PRO A N 1
ATOM 4016 C CA . PRO A 1 524 ? 23.794 -0.157 9.278 1.00 94.75 524 PRO A CA 1
ATOM 4017 C C . PRO A 1 524 ? 24.088 1.151 10.021 1.00 94.75 524 PRO A C 1
ATOM 4019 O O . PRO A 1 524 ? 24.404 1.121 11.206 1.00 94.75 524 PRO A O 1
ATOM 4022 N N . PHE A 1 525 ? 23.969 2.282 9.323 1.00 93.75 525 PHE A N 1
ATOM 4023 C CA . PHE A 1 525 ? 24.195 3.630 9.836 1.00 93.75 525 PHE A CA 1
ATOM 4024 C C . PHE A 1 525 ? 23.108 4.570 9.288 1.00 93.75 525 PHE A C 1
ATOM 4026 O O . PHE A 1 525 ? 22.511 4.248 8.257 1.00 93.75 525 PHE A O 1
ATOM 4033 N N . PRO A 1 526 ? 22.849 5.732 9.914 1.00 91.31 526 PRO A N 1
ATOM 4034 C CA . PRO A 1 526 ? 21.845 6.683 9.430 1.00 91.31 526 PRO A CA 1
ATOM 4035 C C . PRO A 1 526 ? 22.055 7.136 7.976 1.00 91.31 526 PRO A C 1
ATOM 4037 O O . PRO A 1 526 ? 21.085 7.376 7.259 1.00 91.31 526 PRO A O 1
ATOM 4040 N N . GLU A 1 527 ? 23.309 7.234 7.533 1.00 93.75 527 GLU A N 1
ATOM 4041 C CA . GLU A 1 527 ? 23.694 7.728 6.212 1.00 93.75 527 GLU A CA 1
ATOM 4042 C C . GLU A 1 527 ? 23.892 6.618 5.175 1.00 93.75 527 GLU A C 1
ATOM 4044 O O . GLU A 1 527 ? 24.074 6.924 4.000 1.00 93.75 527 GLU A O 1
ATOM 4049 N N . VAL A 1 528 ? 23.902 5.342 5.575 1.00 96.31 528 VAL A N 1
ATOM 4050 C CA . VAL A 1 528 ? 24.250 4.220 4.691 1.00 96.31 528 VAL A CA 1
ATOM 4051 C C . VAL A 1 528 ? 23.108 3.221 4.627 1.00 96.31 528 VAL A C 1
ATOM 4053 O O . VAL A 1 528 ? 22.616 2.756 5.652 1.00 96.31 528 VAL A O 1
ATOM 4056 N N . SER A 1 529 ? 22.724 2.833 3.413 1.00 97.38 529 SER A N 1
ATOM 4057 C CA . SER A 1 529 ? 21.745 1.774 3.179 1.00 97.38 529 SER A CA 1
ATOM 4058 C C . SER A 1 529 ? 22.262 0.772 2.155 1.00 97.38 529 SER A C 1
ATOM 4060 O O . SER A 1 529 ? 22.762 1.155 1.104 1.00 97.38 529 SER A O 1
ATOM 4062 N N . LEU A 1 530 ? 22.122 -0.512 2.465 1.00 98.06 530 LEU A N 1
ATOM 4063 C CA . LEU A 1 530 ? 22.382 -1.629 1.567 1.00 98.06 530 LEU A CA 1
ATOM 4064 C C . LEU A 1 530 ? 21.049 -2.308 1.253 1.00 98.06 530 LEU A C 1
ATOM 4066 O O . LEU A 1 530 ? 20.324 -2.663 2.180 1.00 98.06 530 LEU A O 1
ATOM 4070 N N . SER A 1 531 ? 20.730 -2.513 -0.020 1.00 97.75 531 SER A N 1
ATOM 4071 C CA . SER A 1 531 ? 19.602 -3.346 -0.438 1.00 97.75 531 SER A CA 1
ATOM 4072 C C . SER A 1 531 ? 20.023 -4.361 -1.490 1.00 97.75 531 SER A C 1
ATOM 4074 O O . SER A 1 531 ? 20.964 -4.143 -2.252 1.00 97.75 531 SER A O 1
ATOM 4076 N N . GLY A 1 532 ? 19.334 -5.493 -1.519 1.00 98.06 532 GLY A N 1
ATOM 4077 C CA . GLY A 1 532 ? 19.514 -6.512 -2.537 1.00 98.06 532 GLY A CA 1
ATOM 4078 C C . GLY A 1 532 ? 18.228 -7.286 -2.760 1.00 98.06 532 GLY A C 1
ATOM 4079 O O . GLY A 1 532 ? 17.470 -7.511 -1.820 1.00 98.06 532 GLY A O 1
ATOM 4080 N N . GLU A 1 533 ? 17.984 -7.675 -4.002 1.00 97.94 533 GLU A N 1
ATOM 4081 C CA . GLU A 1 533 ? 16.836 -8.473 -4.415 1.00 97.94 533 GLU A CA 1
ATOM 4082 C C . GLU A 1 533 ? 17.290 -9.486 -5.464 1.00 97.94 533 GLU A C 1
ATOM 4084 O O . GLU A 1 533 ? 18.015 -9.137 -6.396 1.00 97.94 533 GLU A O 1
ATOM 4089 N N . ALA A 1 534 ? 16.912 -10.745 -5.283 1.00 98.50 534 ALA A N 1
ATOM 4090 C CA . ALA A 1 534 ? 17.300 -11.844 -6.152 1.00 98.50 534 ALA A CA 1
ATOM 4091 C C . ALA A 1 534 ? 16.155 -12.837 -6.303 1.00 98.50 534 ALA A C 1
ATOM 4093 O O . ALA A 1 534 ? 15.306 -12.952 -5.418 1.00 98.50 534 ALA A O 1
ATOM 4094 N N . ALA A 1 535 ? 16.149 -13.573 -7.408 1.00 98.69 535 ALA A N 1
ATOM 4095 C CA . ALA A 1 535 ? 15.211 -14.659 -7.600 1.00 98.69 535 ALA A CA 1
ATOM 4096 C C . ALA A 1 535 ? 15.800 -15.789 -8.436 1.00 98.69 535 ALA A C 1
ATOM 4098 O O . ALA A 1 535 ? 16.709 -15.594 -9.246 1.00 98.69 535 ALA A O 1
ATOM 4099 N N . PHE A 1 536 ? 15.222 -16.963 -8.238 1.00 98.69 536 PHE A N 1
ATOM 4100 C CA . PHE A 1 536 ? 15.450 -18.168 -9.014 1.00 98.69 536 PHE A CA 1
ATOM 4101 C C . PHE A 1 536 ? 14.118 -18.608 -9.618 1.00 98.69 536 PHE A C 1
ATOM 4103 O O . PHE A 1 536 ? 13.098 -18.596 -8.926 1.00 98.69 536 PHE A O 1
ATOM 4110 N N . GLN A 1 537 ? 14.123 -18.991 -10.890 1.00 98.62 537 GLN A N 1
ATOM 4111 C CA . GLN A 1 537 ? 12.936 -19.429 -11.614 1.00 98.62 537 GLN A CA 1
ATOM 4112 C C . GLN A 1 537 ? 13.174 -20.830 -12.174 1.00 98.62 537 GLN A C 1
ATOM 4114 O O . GLN A 1 537 ? 14.247 -21.124 -12.705 1.00 98.62 537 GLN A O 1
ATOM 4119 N N . ALA A 1 538 ? 12.169 -21.689 -12.051 1.00 98.44 538 ALA A N 1
ATOM 4120 C CA . ALA A 1 538 ? 12.173 -23.033 -12.604 1.00 98.44 538 ALA A CA 1
ATOM 4121 C C . ALA A 1 538 ? 10.817 -23.361 -13.229 1.00 98.44 538 ALA A C 1
ATOM 4123 O O . ALA A 1 538 ? 9.785 -22.883 -12.756 1.00 98.44 538 ALA A O 1
ATOM 4124 N N . GLY A 1 539 ? 10.819 -24.196 -14.263 1.00 97.62 539 GLY A N 1
ATOM 4125 C CA . GLY A 1 539 ? 9.595 -24.607 -14.939 1.00 97.62 539 GLY A CA 1
ATOM 4126 C C . GLY A 1 539 ? 9.857 -25.057 -16.366 1.00 97.62 539 GLY A C 1
ATOM 4127 O O . GLY A 1 539 ? 10.847 -25.748 -16.606 1.00 97.62 539 GLY A O 1
ATOM 4128 N N . GLU A 1 540 ? 9.005 -24.660 -17.305 1.00 96.62 540 GLU A N 1
ATOM 4129 C CA . GLU A 1 540 ? 9.112 -25.036 -18.716 1.00 96.62 540 GLU A CA 1
ATOM 4130 C C . GLU A 1 540 ? 8.780 -23.863 -19.650 1.00 96.62 540 GLU A C 1
ATOM 4132 O O . GLU A 1 540 ? 7.937 -23.023 -19.338 1.00 96.62 540 GLU A O 1
ATOM 4137 N N . LEU A 1 541 ? 9.440 -23.823 -20.812 1.00 93.19 541 LEU A N 1
ATOM 4138 C CA . LEU A 1 541 ? 9.155 -22.902 -21.915 1.00 93.19 541 LEU A CA 1
ATOM 4139 C C . LEU A 1 541 ? 9.093 -23.685 -23.233 1.00 93.19 541 LEU A C 1
ATOM 4141 O O . LEU A 1 541 ? 10.105 -24.174 -23.740 1.00 93.19 541 LEU A O 1
ATOM 4145 N N . GLY A 1 542 ? 7.899 -23.815 -23.811 1.00 89.38 542 GLY A N 1
ATOM 4146 C CA . GLY A 1 542 ? 7.656 -24.581 -25.038 1.00 89.38 542 GLY A CA 1
ATOM 4147 C C . GLY A 1 542 ? 8.116 -26.039 -24.943 1.00 89.38 542 GLY A C 1
ATOM 4148 O O . GLY A 1 542 ? 8.665 -26.565 -25.910 1.00 89.38 542 GLY A O 1
ATOM 4149 N N . GLY A 1 543 ? 7.958 -26.652 -23.765 1.00 88.81 543 GLY A N 1
ATOM 4150 C CA . GLY A 1 543 ? 8.370 -28.025 -23.454 1.00 88.81 543 GLY A CA 1
ATOM 4151 C C . GLY A 1 543 ? 9.857 -28.214 -23.121 1.00 88.81 543 GLY A C 1
ATOM 4152 O O . GLY A 1 543 ? 10.266 -29.329 -22.803 1.00 88.81 543 GLY A O 1
ATOM 4153 N N . ALA A 1 544 ? 10.684 -27.163 -23.185 1.00 92.44 544 ALA A N 1
ATOM 4154 C CA . ALA A 1 544 ? 12.063 -27.209 -22.700 1.00 92.44 544 ALA A CA 1
ATOM 4155 C C . ALA A 1 544 ? 12.116 -26.826 -21.216 1.00 92.44 544 ALA A C 1
ATOM 4157 O O . ALA A 1 544 ? 11.479 -25.858 -20.803 1.00 92.44 544 ALA A O 1
ATOM 4158 N N . GLY A 1 545 ? 12.901 -27.554 -20.418 1.00 96.88 545 GLY A N 1
ATOM 4159 C CA . GLY A 1 545 ? 13.082 -27.235 -19.001 1.00 96.88 545 GLY A CA 1
ATOM 4160 C C . GLY A 1 545 ? 13.745 -25.868 -18.812 1.00 96.88 545 GLY A C 1
ATOM 4161 O O . GLY A 1 545 ? 14.816 -25.616 -19.365 1.00 96.88 545 GLY A O 1
ATOM 4162 N N . LEU A 1 546 ? 13.124 -25.012 -18.005 1.00 96.44 546 LEU A N 1
ATOM 4163 C CA . LEU A 1 546 ? 13.566 -23.661 -17.677 1.00 96.44 546 LEU A CA 1
ATOM 4164 C C . LEU A 1 546 ? 14.215 -23.641 -16.289 1.00 96.44 546 LEU A C 1
ATOM 4166 O O . LEU A 1 546 ? 13.672 -24.172 -15.318 1.00 96.44 546 LEU A O 1
ATOM 4170 N N . THR A 1 547 ? 15.407 -23.057 -16.182 1.00 97.25 547 THR A N 1
ATOM 4171 C CA . THR A 1 547 ? 16.114 -22.847 -14.912 1.00 97.25 547 THR A CA 1
ATOM 4172 C C . THR A 1 547 ? 16.993 -21.612 -15.018 1.00 97.25 547 THR A C 1
ATOM 4174 O O . THR A 1 547 ? 18.006 -21.620 -15.707 1.00 97.25 547 THR A O 1
ATOM 4177 N N . THR A 1 548 ? 16.618 -20.550 -14.319 1.00 97.38 548 THR A N 1
ATOM 4178 C CA . THR A 1 548 ? 17.185 -19.219 -14.542 1.00 97.38 548 THR A CA 1
ATOM 4179 C C . THR A 1 548 ? 17.219 -18.406 -13.250 1.00 97.38 548 THR A C 1
ATOM 4181 O O . THR A 1 548 ? 16.560 -18.756 -12.268 1.00 97.38 548 THR A O 1
ATOM 4184 N N . TRP A 1 549 ? 18.036 -17.355 -13.195 1.00 98.38 549 TRP A N 1
ATOM 4185 C CA . TRP A 1 549 ? 18.178 -16.542 -11.990 1.00 98.38 549 TRP A CA 1
ATOM 4186 C C . TRP A 1 549 ? 18.648 -15.120 -12.284 1.00 98.38 549 TRP A C 1
ATOM 4188 O O . TRP A 1 549 ? 19.292 -14.822 -13.292 1.00 98.38 549 TRP A O 1
ATOM 4198 N N . GLY A 1 550 ? 18.341 -14.227 -11.351 1.00 98.56 550 GLY A N 1
ATOM 4199 C CA . GLY A 1 550 ? 18.695 -12.824 -11.449 1.00 98.56 550 GLY A CA 1
ATOM 4200 C C . GLY A 1 550 ? 18.864 -12.200 -10.075 1.00 98.56 550 GLY A C 1
ATOM 4201 O O . GLY A 1 550 ? 18.244 -12.627 -9.102 1.00 98.56 550 GLY A O 1
ATOM 4202 N N . ALA A 1 551 ? 19.721 -11.189 -9.985 1.00 98.31 551 ALA A N 1
ATOM 4203 C CA . ALA A 1 551 ? 19.989 -10.466 -8.754 1.00 98.31 551 ALA A CA 1
ATOM 4204 C C . ALA A 1 551 ? 20.367 -9.009 -9.024 1.00 98.31 551 ALA A C 1
ATOM 4206 O O . ALA A 1 551 ? 21.047 -8.687 -9.999 1.00 98.31 551 ALA A O 1
ATOM 4207 N N . ASN A 1 552 ? 19.970 -8.123 -8.115 1.00 97.25 552 ASN A N 1
ATOM 4208 C CA . ASN A 1 552 ? 20.406 -6.737 -8.075 1.00 97.25 552 ASN A CA 1
ATOM 4209 C C . ASN A 1 552 ? 20.770 -6.333 -6.642 1.00 97.25 552 ASN A C 1
ATOM 4211 O O . ASN A 1 552 ? 20.083 -6.709 -5.698 1.00 97.25 552 ASN A O 1
ATOM 4215 N N . VAL A 1 553 ? 21.860 -5.582 -6.481 1.00 98.06 553 VAL A N 1
ATOM 4216 C CA . VAL A 1 553 ? 22.365 -5.114 -5.179 1.00 98.06 553 VAL A CA 1
ATOM 4217 C C . VAL A 1 553 ? 22.752 -3.646 -5.287 1.00 98.06 553 VAL A C 1
ATOM 4219 O O . VAL A 1 553 ? 23.300 -3.218 -6.304 1.00 98.06 553 VAL A O 1
ATOM 4222 N N . ARG A 1 554 ? 22.462 -2.868 -4.244 1.00 97.75 554 ARG A N 1
ATOM 4223 C CA . ARG A 1 554 ? 22.641 -1.416 -4.196 1.00 97.75 554 ARG A CA 1
ATOM 4224 C C . ARG A 1 554 ? 23.190 -0.992 -2.840 1.00 97.75 554 ARG A C 1
ATOM 4226 O O . ARG A 1 554 ? 22.628 -1.335 -1.805 1.00 97.75 554 ARG A O 1
ATOM 4233 N N . LEU A 1 555 ? 24.247 -0.191 -2.849 1.00 98.38 555 LEU A N 1
ATOM 4234 C CA . LEU A 1 555 ? 24.762 0.529 -1.691 1.00 98.38 555 LEU A CA 1
ATOM 4235 C C . LEU A 1 555 ? 24.520 2.020 -1.907 1.00 98.38 555 LEU A C 1
ATOM 4237 O O . LEU A 1 555 ? 24.964 2.589 -2.899 1.00 98.38 555 LEU A O 1
ATOM 4241 N N . THR A 1 556 ? 23.832 2.648 -0.963 1.00 97.81 556 THR A N 1
ATOM 4242 C CA . THR A 1 556 ? 23.508 4.073 -0.964 1.00 97.81 556 THR A CA 1
ATOM 4243 C C . THR A 1 556 ? 24.193 4.762 0.207 1.00 97.81 556 THR A C 1
ATOM 4245 O O . THR A 1 556 ? 24.137 4.265 1.331 1.00 97.81 556 THR A O 1
ATOM 4248 N N . TRP A 1 557 ? 24.790 5.925 -0.047 1.00 96.81 557 TRP A N 1
ATOM 4249 C CA . TRP A 1 557 ? 25.419 6.785 0.949 1.00 96.81 557 TRP A CA 1
ATOM 4250 C C . TRP A 1 557 ? 24.920 8.234 0.827 1.00 96.81 557 TRP A C 1
ATOM 4252 O O . TRP A 1 557 ? 25.109 8.891 -0.199 1.00 96.81 557 TRP A O 1
ATOM 4262 N N . ASP A 1 558 ? 24.289 8.743 1.885 1.00 94.94 558 ASP A N 1
ATOM 4263 C CA . ASP A 1 558 ? 23.868 10.138 2.039 1.00 94.94 558 ASP A CA 1
ATOM 4264 C C . ASP A 1 558 ? 25.080 11.005 2.457 1.00 94.94 558 ASP A C 1
ATOM 4266 O O . ASP A 1 558 ? 25.316 11.285 3.634 1.00 94.94 558 ASP A O 1
ATOM 4270 N N . ALA A 1 559 ? 25.850 11.477 1.476 1.00 90.00 559 ALA A N 1
ATOM 4271 C CA . ALA A 1 559 ? 27.066 12.277 1.645 1.00 90.00 559 ALA A CA 1
ATOM 4272 C C . ALA A 1 559 ? 26.786 13.766 1.953 1.00 90.00 559 ALA A C 1
ATOM 4274 O O . ALA A 1 559 ? 27.333 14.667 1.311 1.00 90.00 559 ALA A O 1
ATOM 4275 N N . ARG A 1 560 ? 25.938 14.050 2.952 1.00 78.38 560 ARG A N 1
ATOM 4276 C CA . ARG A 1 560 ? 25.410 15.405 3.242 1.00 78.38 560 ARG A CA 1
ATOM 4277 C C . ARG A 1 560 ? 26.475 16.468 3.537 1.00 78.38 560 ARG A C 1
ATOM 4279 O O . ARG A 1 560 ? 26.197 17.647 3.359 1.00 78.38 560 ARG A O 1
ATOM 4286 N N . ASN A 1 561 ? 27.670 16.054 3.960 1.00 69.44 561 ASN A N 1
ATOM 4287 C CA . ASN A 1 561 ? 28.762 16.947 4.360 1.00 69.44 561 ASN A CA 1
ATOM 4288 C C . ASN A 1 561 ? 29.893 17.053 3.321 1.00 69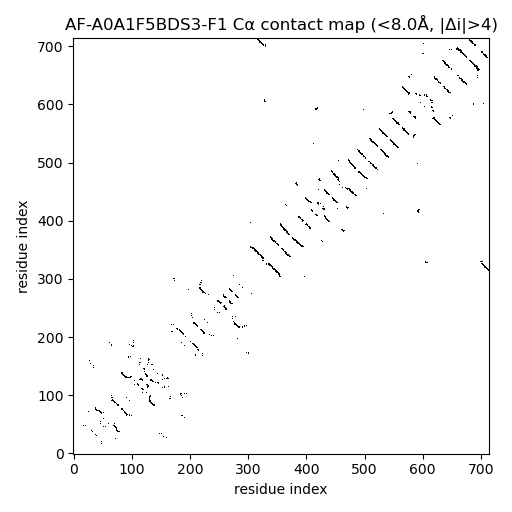.44 561 ASN A C 1
ATOM 4290 O O . ASN A 1 561 ? 30.844 17.798 3.542 1.00 69.44 561 ASN A O 1
ATOM 4294 N N . LEU A 1 562 ? 29.835 16.296 2.216 1.00 71.38 562 LEU A N 1
ATOM 4295 C CA . LEU A 1 562 ? 30.925 16.254 1.232 1.00 71.38 562 LEU A CA 1
ATOM 4296 C C . LEU A 1 562 ? 30.902 17.462 0.283 1.00 71.38 562 LEU A C 1
ATOM 4298 O O . LEU A 1 562 ? 31.947 17.949 -0.141 1.00 71.38 562 LEU A O 1
ATOM 4302 N N . LEU A 1 563 ? 29.707 17.956 -0.039 1.00 72.19 563 LEU A N 1
ATOM 4303 C CA . LEU A 1 563 ? 29.482 19.134 -0.873 1.00 72.19 563 LEU A CA 1
ATOM 4304 C C . LEU A 1 563 ? 28.608 20.142 -0.119 1.00 72.19 563 LEU A C 1
ATOM 4306 O O . LEU A 1 563 ? 27.913 19.794 0.830 1.00 72.19 563 LEU A O 1
ATOM 4310 N N . ARG A 1 564 ? 28.571 21.398 -0.584 1.00 82.19 564 ARG A N 1
ATOM 4311 C CA . ARG A 1 564 ? 27.647 22.434 -0.066 1.00 82.19 564 ARG A CA 1
ATOM 4312 C C . ARG A 1 564 ? 26.164 22.156 -0.378 1.00 82.19 564 ARG A C 1
ATOM 4314 O O . ARG A 1 564 ? 25.315 22.990 -0.080 1.00 82.19 564 ARG A O 1
ATOM 4321 N N . LEU A 1 565 ? 25.862 21.028 -1.015 1.00 86.31 565 LEU A N 1
ATOM 4322 C CA . LEU A 1 565 ? 24.533 20.614 -1.451 1.00 86.31 565 LEU A CA 1
ATOM 4323 C C . LEU A 1 565 ? 24.268 19.185 -0.959 1.00 86.31 565 LEU A C 1
ATOM 4325 O O . LEU A 1 565 ? 25.210 18.388 -0.929 1.00 86.31 565 LEU A O 1
ATOM 4329 N N . PRO A 1 566 ? 23.014 18.826 -0.624 1.00 90.19 566 PRO A N 1
ATOM 4330 C CA . PRO A 1 566 ? 22.671 17.447 -0.310 1.00 90.19 566 PRO A CA 1
ATOM 4331 C C . PRO A 1 566 ? 22.971 16.538 -1.508 1.00 90.19 566 PRO A C 1
ATOM 4333 O O . PRO A 1 566 ? 22.381 16.698 -2.580 1.00 90.19 566 PRO A O 1
ATOM 4336 N N . LEU A 1 567 ? 23.890 15.598 -1.298 1.00 94.31 567 LEU A N 1
ATOM 4337 C CA . LEU A 1 567 ? 24.325 14.599 -2.266 1.00 94.31 567 LEU A CA 1
ATOM 4338 C C . LEU A 1 567 ? 24.031 13.205 -1.714 1.00 94.31 567 LEU A C 1
ATOM 4340 O O . LEU A 1 567 ? 24.359 12.904 -0.565 1.00 94.31 567 LEU A O 1
ATOM 4344 N N . ARG A 1 568 ? 23.486 12.342 -2.564 1.00 96.44 568 ARG A N 1
ATOM 4345 C CA . ARG A 1 568 ? 23.416 10.901 -2.346 1.00 96.44 568 ARG A CA 1
ATOM 4346 C C . ARG A 1 568 ? 24.178 10.189 -3.454 1.00 96.44 568 ARG A C 1
ATOM 4348 O O . ARG A 1 568 ? 23.969 10.468 -4.631 1.00 96.44 568 ARG A O 1
ATOM 4355 N N . VAL A 1 569 ? 25.047 9.267 -3.060 1.00 97.56 569 VAL A N 1
ATOM 4356 C CA . VAL A 1 569 ? 25.810 8.406 -3.965 1.00 97.56 569 VAL A CA 1
ATOM 4357 C C . VAL A 1 569 ? 25.229 7.004 -3.890 1.00 97.56 569 VAL A C 1
ATOM 4359 O O . VAL A 1 569 ? 25.048 6.474 -2.794 1.00 97.56 569 VAL A O 1
ATOM 4362 N N . LEU A 1 570 ? 24.949 6.401 -5.038 1.00 98.00 570 LEU A N 1
ATOM 4363 C CA . LEU A 1 570 ? 24.554 5.005 -5.154 1.00 98.00 570 LEU A CA 1
ATOM 4364 C C . LEU A 1 570 ? 25.583 4.270 -6.006 1.00 98.00 570 LEU A C 1
ATOM 4366 O O . LEU A 1 570 ? 26.017 4.781 -7.033 1.00 98.00 570 LEU A O 1
ATOM 4370 N N . VAL A 1 571 ? 25.951 3.060 -5.599 1.00 98.62 571 VAL A N 1
ATOM 4371 C CA . VAL A 1 571 ? 26.682 2.104 -6.438 1.00 98.62 571 VAL A CA 1
ATOM 4372 C C . VAL A 1 571 ? 25.989 0.753 -6.382 1.00 98.62 571 VAL A C 1
ATOM 4374 O O . VAL A 1 571 ? 25.431 0.381 -5.348 1.00 98.62 571 VAL A O 1
ATOM 4377 N N . GLY A 1 572 ? 26.000 0.012 -7.482 1.00 98.25 572 GLY A N 1
ATOM 4378 C CA . GLY A 1 572 ? 25.270 -1.243 -7.546 1.00 98.25 572 GLY A CA 1
ATOM 4379 C C . GLY A 1 572 ? 25.743 -2.206 -8.620 1.00 98.25 572 GLY A C 1
ATOM 4380 O O . GLY A 1 572 ? 26.558 -1.882 -9.489 1.00 98.25 572 GLY A O 1
ATOM 4381 N N . GLY A 1 573 ? 25.204 -3.416 -8.517 1.00 98.44 573 GLY A N 1
ATOM 4382 C CA . GLY A 1 573 ? 25.403 -4.513 -9.451 1.00 98.44 573 GLY A CA 1
ATOM 4383 C C . GLY A 1 573 ? 24.067 -5.112 -9.882 1.00 98.44 573 GLY A C 1
ATOM 4384 O O . GLY A 1 573 ? 23.126 -5.171 -9.090 1.00 98.44 573 GLY A O 1
ATOM 4385 N N . LEU A 1 574 ? 23.994 -5.549 -11.134 1.00 98.25 574 LEU A N 1
ATOM 4386 C CA . LEU A 1 574 ? 22.882 -6.291 -11.724 1.00 98.25 574 LEU A CA 1
ATOM 4387 C C . LEU A 1 574 ? 23.440 -7.520 -12.436 1.00 98.25 574 LEU A C 1
ATOM 4389 O O . LEU A 1 574 ? 24.458 -7.423 -13.123 1.00 98.25 574 LEU A O 1
ATOM 4393 N N . TYR A 1 575 ? 22.744 -8.642 -12.319 1.00 98.62 575 TYR A N 1
ATOM 4394 C CA . TYR A 1 575 ? 22.979 -9.835 -13.115 1.00 98.62 575 TYR A CA 1
ATOM 4395 C C . TYR A 1 575 ? 21.642 -10.504 -13.431 1.00 98.62 575 TYR A C 1
ATOM 4397 O O . TYR A 1 575 ? 20.875 -10.780 -12.516 1.00 98.62 575 TYR A O 1
ATOM 4405 N N . LEU A 1 576 ? 21.385 -10.767 -14.706 1.00 98.38 576 LEU A N 1
ATOM 4406 C CA . LEU A 1 576 ? 20.242 -11.495 -15.249 1.00 98.38 576 LEU A CA 1
ATOM 4407 C C . LEU A 1 576 ? 20.816 -12.557 -16.184 1.00 98.38 576 LEU A C 1
ATOM 4409 O O . LEU A 1 576 ? 21.502 -12.189 -17.145 1.00 98.38 576 LEU A O 1
ATOM 4413 N N . SER A 1 577 ? 20.598 -13.841 -15.896 1.00 97.94 577 SER A N 1
ATOM 4414 C CA . SER A 1 577 ? 21.196 -14.925 -16.681 1.00 97.94 577 SER A CA 1
ATOM 4415 C C . SER A 1 577 ? 20.808 -14.857 -18.163 1.00 97.94 577 SER A C 1
ATOM 4417 O O . SER A 1 577 ? 19.779 -14.297 -18.552 1.00 97.94 577 SER A O 1
ATOM 4419 N N . GLY A 1 578 ? 21.698 -15.375 -19.005 1.00 94.75 578 GLY A N 1
ATOM 4420 C CA . GLY A 1 578 ? 21.489 -15.511 -20.441 1.00 94.75 578 GLY A CA 1
ATOM 4421 C C . GLY A 1 578 ? 21.290 -16.970 -20.822 1.00 94.75 578 GLY A C 1
ATOM 4422 O O . GLY A 1 578 ? 21.727 -17.861 -20.098 1.00 94.75 578 GLY A O 1
ATOM 4423 N N . ASP A 1 579 ? 20.656 -17.185 -21.967 1.00 91.88 579 ASP A N 1
ATOM 4424 C CA . ASP A 1 579 ? 20.396 -18.513 -22.517 1.00 91.88 579 ASP A CA 1
ATOM 4425 C C . ASP A 1 579 ? 21.671 -19.095 -23.146 1.00 91.88 579 ASP A C 1
ATOM 4427 O O . ASP A 1 579 ? 22.293 -18.427 -23.979 1.00 91.88 579 ASP A O 1
ATOM 4431 N N . ASP A 1 580 ? 22.096 -20.292 -22.727 1.00 90.31 580 ASP A N 1
ATOM 4432 C CA . ASP A 1 580 ? 23.288 -20.943 -23.272 1.00 90.31 580 ASP A CA 1
ATOM 4433 C C . ASP A 1 580 ? 22.892 -21.835 -24.462 1.00 90.31 580 ASP A C 1
ATOM 4435 O O . ASP A 1 580 ? 22.285 -22.892 -24.279 1.00 90.31 580 ASP A O 1
ATOM 4439 N N . PRO A 1 581 ? 23.265 -21.471 -25.704 1.00 83.19 581 PRO A N 1
ATOM 4440 C CA . PRO A 1 581 ? 22.850 -22.214 -26.893 1.00 83.19 581 PRO A CA 1
ATOM 4441 C C . PRO A 1 581 ? 23.454 -23.625 -26.978 1.00 83.19 581 PRO A C 1
ATOM 4443 O O . PRO A 1 581 ? 23.089 -24.389 -27.872 1.00 83.19 581 PRO A O 1
ATOM 4446 N N . SER A 1 582 ? 24.410 -23.970 -26.108 1.00 87.19 582 SER A N 1
ATOM 4447 C CA . SER A 1 582 ? 24.994 -25.310 -26.036 1.00 87.19 582 SER A CA 1
ATOM 4448 C C . SER A 1 582 ? 24.153 -26.303 -25.227 1.00 87.19 582 SER A C 1
ATOM 4450 O O . SER A 1 582 ? 24.442 -27.504 -25.253 1.00 87.19 582 SER A O 1
ATOM 4452 N N . THR A 1 583 ? 23.108 -25.839 -24.535 1.00 88.44 583 THR A N 1
ATOM 4453 C CA . THR A 1 583 ? 22.219 -26.688 -23.740 1.00 88.44 583 THR A CA 1
ATOM 4454 C C . THR A 1 583 ? 20.858 -26.866 -24.422 1.00 88.44 583 THR A C 1
ATOM 4456 O O . THR A 1 583 ? 20.466 -26.118 -25.313 1.00 88.44 583 THR A O 1
ATOM 4459 N N . GLY A 1 584 ? 20.126 -27.914 -24.031 1.00 86.62 584 GLY A N 1
ATOM 4460 C CA . GLY A 1 584 ? 18.727 -28.110 -24.435 1.00 86.62 584 GLY A CA 1
ATOM 4461 C C . GLY A 1 584 ? 17.720 -27.458 -23.480 1.00 86.62 584 GLY A C 1
ATOM 4462 O O . GLY A 1 584 ? 16.545 -27.820 -23.517 1.00 86.62 584 GLY A O 1
ATOM 4463 N N . LYS A 1 585 ? 18.183 -26.599 -22.566 1.00 91.94 585 LYS A N 1
ATOM 4464 C CA . LYS A 1 585 ? 17.374 -25.945 -21.530 1.00 91.94 585 LYS A CA 1
ATOM 4465 C C . LYS A 1 585 ? 17.122 -24.485 -21.896 1.00 91.94 585 LYS A C 1
ATOM 4467 O O . LYS A 1 585 ? 17.694 -23.975 -22.849 1.00 91.94 585 LYS A O 1
ATOM 4472 N N . THR A 1 586 ? 16.258 -23.829 -21.128 1.00 93.38 586 THR A N 1
ATOM 4473 C CA . THR A 1 586 ? 16.116 -22.371 -21.141 1.00 93.38 586 THR A CA 1
ATOM 4474 C C . THR A 1 586 ? 16.722 -21.785 -19.871 1.00 93.38 586 THR A C 1
ATOM 4476 O O . THR A 1 586 ? 16.265 -22.070 -18.763 1.00 93.38 586 THR A O 1
ATOM 4479 N N . GLU A 1 587 ? 17.761 -20.971 -20.028 1.00 95.62 587 GLU A N 1
ATOM 4480 C CA . GLU A 1 587 ? 18.569 -20.420 -18.924 1.00 95.62 587 GLU A CA 1
ATOM 4481 C C . GLU A 1 587 ? 18.555 -18.886 -18.880 1.00 95.62 587 GLU A C 1
ATOM 4483 O O . GLU A 1 587 ? 18.988 -18.272 -17.898 1.00 95.62 587 GLU A O 1
ATOM 4488 N N . GLY A 1 588 ? 18.015 -18.256 -19.927 1.00 94.56 588 GLY A N 1
ATOM 4489 C CA . GLY A 1 588 ? 17.769 -16.819 -19.973 1.00 94.56 588 GLY A CA 1
ATOM 4490 C C . GLY A 1 588 ? 16.801 -16.366 -18.881 1.00 94.56 588 GLY A C 1
ATOM 4491 O O . GLY A 1 588 ? 15.843 -17.056 -18.544 1.00 94.56 588 GLY A O 1
ATOM 4492 N N . TRP A 1 589 ? 17.068 -15.210 -18.279 1.00 96.50 589 TRP A N 1
ATOM 4493 C CA . TRP A 1 589 ? 16.159 -14.584 -17.319 1.00 96.50 589 TRP A CA 1
ATOM 4494 C C . TRP A 1 589 ? 14.824 -14.229 -17.969 1.00 96.50 589 TRP A C 1
ATOM 4496 O O . TRP A 1 589 ? 14.806 -13.587 -19.022 1.00 96.50 589 TRP A O 1
ATOM 4506 N N . GLU A 1 590 ? 13.724 -14.600 -17.316 1.00 94.88 590 GLU A N 1
ATOM 4507 C CA . GLU A 1 590 ? 12.371 -14.246 -17.732 1.00 94.88 590 GLU A CA 1
ATOM 4508 C C . GLU A 1 590 ? 11.862 -13.061 -16.890 1.00 94.88 590 GLU A C 1
ATOM 4510 O O . GLU A 1 590 ? 11.703 -13.200 -15.669 1.00 94.88 590 GLU A O 1
ATOM 4515 N N . PRO A 1 591 ? 11.588 -11.886 -17.497 1.00 93.94 591 PRO A N 1
ATOM 4516 C CA . PRO A 1 591 ? 11.140 -10.680 -16.792 1.00 93.94 591 PRO A CA 1
ATOM 4517 C C . PRO A 1 591 ? 9.654 -10.759 -16.375 1.00 93.94 591 PRO A C 1
ATOM 4519 O O . PRO A 1 591 ? 8.839 -9.933 -16.777 1.00 93.94 591 PRO A O 1
ATOM 4522 N N . LEU A 1 592 ? 9.331 -11.760 -15.545 1.00 94.50 592 LEU A N 1
ATOM 4523 C CA . LEU A 1 592 ? 8.019 -12.207 -15.048 1.00 94.50 592 LEU A CA 1
ATOM 4524 C C . LEU A 1 592 ? 6.847 -11.224 -15.272 1.00 94.50 592 LEU A C 1
ATOM 4526 O O . LEU A 1 592 ? 6.188 -11.309 -16.303 1.00 94.50 592 LEU A O 1
ATOM 4530 N N . PHE A 1 593 ? 6.588 -10.310 -14.333 1.00 96.06 593 PHE A N 1
ATOM 4531 C CA . PHE A 1 593 ? 5.663 -9.175 -14.471 1.00 96.06 593 PHE A CA 1
ATOM 4532 C C . PHE A 1 593 ? 6.436 -7.858 -14.255 1.00 96.06 593 PHE A C 1
ATOM 4534 O O . PHE A 1 593 ? 6.036 -6.991 -13.477 1.00 96.06 593 PHE A O 1
ATOM 4541 N N . SER A 1 594 ? 7.634 -7.757 -14.846 1.00 94.75 594 SER A N 1
ATOM 4542 C CA . SER A 1 594 ? 8.618 -6.696 -14.568 1.00 94.75 594 SER A CA 1
ATOM 4543 C C . SER A 1 594 ? 9.246 -6.145 -15.855 1.00 94.75 594 SER A C 1
ATOM 4545 O O . SER A 1 594 ? 10.465 -6.081 -16.020 1.00 94.75 594 SER A O 1
ATOM 4547 N N . ARG A 1 595 ? 8.399 -5.740 -16.804 1.00 93.38 595 ARG A N 1
ATOM 4548 C CA . ARG A 1 595 ? 8.825 -5.188 -18.102 1.00 93.38 595 ARG A CA 1
ATOM 4549 C C . ARG A 1 595 ? 8.789 -3.658 -18.160 1.00 93.38 595 ARG A C 1
ATOM 4551 O O . ARG A 1 595 ? 8.817 -3.063 -19.230 1.00 93.38 595 ARG A O 1
ATOM 4558 N N . TRP A 1 596 ? 8.868 -3.008 -17.006 1.00 92.12 596 TRP A N 1
ATOM 4559 C CA . TRP A 1 596 ? 8.927 -1.554 -16.935 1.00 92.12 596 TRP A CA 1
ATOM 4560 C C . TRP A 1 596 ? 10.355 -1.043 -17.224 1.00 92.12 596 TRP A C 1
ATOM 4562 O O . TRP A 1 596 ? 11.335 -1.782 -17.036 1.00 92.12 596 TRP A O 1
ATOM 4572 N N . PRO A 1 597 ? 10.536 0.219 -17.659 1.00 93.00 597 PRO A N 1
ATOM 4573 C CA . PRO A 1 597 ? 11.844 0.797 -17.993 1.00 93.00 597 PRO A CA 1
ATOM 4574 C C . PRO A 1 597 ? 12.705 1.125 -16.752 1.00 93.00 597 PRO A C 1
ATOM 4576 O O . PRO A 1 597 ? 13.119 2.261 -16.531 1.00 93.00 597 PRO A O 1
ATOM 4579 N N . ARG A 1 598 ? 13.003 0.119 -15.915 1.00 90.81 598 ARG A N 1
ATOM 4580 C CA . ARG A 1 598 ? 13.664 0.281 -14.605 1.00 90.81 598 ARG A CA 1
ATOM 4581 C C . ARG A 1 598 ? 15.034 0.955 -14.675 1.00 90.81 598 ARG A C 1
ATOM 4583 O O . ARG A 1 598 ? 15.360 1.756 -13.799 1.00 90.81 598 ARG A O 1
ATOM 4590 N N . TRP A 1 599 ? 15.862 0.569 -15.647 1.00 92.75 599 TRP A N 1
ATOM 4591 C CA . TRP A 1 599 ? 17.263 1.012 -15.742 1.00 92.75 599 TRP A CA 1
ATOM 4592 C C . TRP A 1 599 ? 17.515 2.031 -16.852 1.00 92.75 599 TRP A C 1
ATOM 4594 O O . TRP A 1 599 ? 18.533 2.716 -16.825 1.00 92.75 599 TRP A O 1
ATOM 4604 N N . SER A 1 600 ? 16.623 2.111 -17.836 1.00 96.19 600 SER A N 1
ATOM 4605 C CA . SER A 1 600 ? 16.739 3.020 -18.972 1.00 96.19 600 SER A CA 1
ATOM 4606 C C . SER A 1 600 ? 15.397 3.143 -19.670 1.00 96.19 600 SER A C 1
ATOM 4608 O O . SER A 1 600 ? 14.717 2.139 -19.865 1.00 96.19 600 SER A O 1
ATOM 4610 N N . GLU A 1 601 ? 15.057 4.356 -20.092 1.00 94.00 601 GLU A N 1
ATOM 4611 C CA . GLU A 1 601 ? 13.877 4.632 -20.922 1.00 94.00 601 GLU A CA 1
ATOM 4612 C C . GLU A 1 601 ? 14.182 4.490 -22.420 1.00 94.00 601 GLU A C 1
ATOM 4614 O O . GLU A 1 601 ? 13.270 4.365 -23.230 1.00 94.00 601 GLU A O 1
ATOM 4619 N N . SER A 1 602 ? 15.463 4.512 -22.800 1.00 95.25 602 SER A N 1
ATOM 4620 C CA . SER A 1 602 ? 15.912 4.392 -24.189 1.00 95.25 602 SER A CA 1
ATOM 4621 C C . SER A 1 602 ? 16.353 2.975 -24.560 1.00 95.25 602 SER A C 1
ATOM 4623 O O . SER A 1 602 ? 15.999 2.474 -25.623 1.00 95.25 602 SER A O 1
ATOM 4625 N N . TYR A 1 603 ? 17.084 2.280 -23.686 1.00 95.88 603 TYR A N 1
ATOM 4626 C CA . TYR A 1 603 ? 17.680 0.983 -24.025 1.00 95.88 603 TYR A CA 1
ATOM 4627 C C . TYR A 1 603 ? 16.635 -0.123 -24.242 1.00 95.88 603 TYR A C 1
ATOM 4629 O O . TYR A 1 603 ? 16.901 -1.109 -24.926 1.00 95.88 603 TYR A O 1
ATOM 4637 N N . ILE A 1 604 ? 15.412 0.068 -23.735 1.00 93.88 604 ILE A N 1
ATOM 4638 C CA . ILE A 1 604 ? 14.265 -0.818 -23.981 1.00 93.88 604 ILE A CA 1
ATOM 4639 C C . ILE A 1 604 ? 13.942 -0.973 -25.472 1.00 93.88 604 ILE A C 1
ATOM 4641 O O . ILE A 1 604 ? 13.471 -2.033 -25.880 1.00 93.88 604 ILE A O 1
ATOM 4645 N N . TYR A 1 605 ? 14.227 0.047 -26.287 1.00 91.56 605 TYR A N 1
ATOM 4646 C CA . TYR A 1 605 ? 14.005 0.012 -27.729 1.00 91.56 605 TYR A CA 1
ATOM 4647 C C . TYR A 1 605 ? 15.071 -0.825 -28.442 1.00 91.56 605 TYR A C 1
ATOM 4649 O O . TYR A 1 605 ? 14.747 -1.555 -29.376 1.00 91.56 605 TYR A O 1
ATOM 4657 N N . THR A 1 606 ? 16.324 -0.784 -27.972 1.00 92.25 606 THR A N 1
ATOM 4658 C CA . THR A 1 606 ? 17.375 -1.707 -28.431 1.00 92.25 606 THR A CA 1
ATOM 4659 C C . THR A 1 606 ? 17.014 -3.145 -28.054 1.00 92.25 606 THR A C 1
ATOM 4661 O O . THR A 1 606 ? 17.111 -4.051 -28.877 1.00 92.25 606 THR A O 1
ATOM 4664 N N . LEU A 1 607 ? 16.512 -3.362 -26.831 1.00 92.06 607 LEU A N 1
ATOM 4665 C CA . LEU A 1 607 ? 16.044 -4.681 -26.396 1.00 92.06 607 LEU A CA 1
ATOM 4666 C C . LEU A 1 607 ? 14.856 -5.186 -27.220 1.00 92.06 607 LEU A C 1
ATOM 4668 O O . LEU A 1 607 ? 14.776 -6.386 -27.470 1.00 92.06 607 LEU A O 1
ATOM 4672 N N . ALA A 1 608 ? 13.964 -4.301 -27.669 1.00 89.25 608 ALA A N 1
ATOM 4673 C CA . ALA A 1 608 ? 12.871 -4.676 -28.561 1.00 89.25 608 ALA A CA 1
ATOM 4674 C C . ALA A 1 608 ? 13.396 -5.257 -29.883 1.00 89.25 608 ALA A C 1
ATOM 4676 O O . ALA A 1 608 ? 12.896 -6.288 -30.331 1.00 89.25 608 ALA A O 1
ATOM 4677 N N . GLU A 1 609 ? 14.438 -4.661 -30.474 1.00 87.06 609 GLU A N 1
ATOM 4678 C CA . GLU A 1 609 ? 15.097 -5.229 -31.660 1.00 87.06 609 GLU A CA 1
ATOM 4679 C C . GLU A 1 609 ? 15.738 -6.594 -31.369 1.00 87.06 609 GLU A C 1
ATOM 4681 O O . GLU A 1 609 ? 15.644 -7.508 -32.186 1.00 87.06 609 GLU A O 1
ATOM 4686 N N . GLU A 1 610 ? 16.340 -6.772 -30.189 1.00 87.25 610 GLU A N 1
ATOM 4687 C CA . GLU A 1 610 ? 16.940 -8.050 -29.777 1.00 87.25 610 GLU A CA 1
ATOM 4688 C C . GLU A 1 610 ? 15.888 -9.157 -29.549 1.00 87.25 610 GLU A C 1
ATOM 4690 O O . GLU A 1 610 ? 16.180 -10.339 -29.736 1.00 87.25 610 GLU A O 1
ATOM 4695 N N . ASN A 1 611 ? 14.657 -8.793 -29.168 1.00 86.12 611 ASN A N 1
ATOM 4696 C CA . ASN A 1 611 ? 13.656 -9.718 -28.627 1.00 86.12 611 ASN A CA 1
ATOM 4697 C C . ASN A 1 611 ? 12.361 -9.796 -29.448 1.00 86.12 611 ASN A C 1
ATOM 4699 O O . ASN A 1 611 ? 11.292 -10.031 -28.883 1.00 86.12 611 ASN A O 1
ATOM 4703 N N . GLN A 1 612 ? 12.452 -9.669 -30.776 1.00 83.38 612 GLN A N 1
ATOM 4704 C CA . GLN A 1 612 ? 11.312 -9.815 -31.702 1.00 83.38 612 GLN A CA 1
ATOM 4705 C C . GLN A 1 612 ? 10.188 -8.792 -31.442 1.00 83.38 612 GLN A C 1
ATOM 4707 O O . GLN A 1 612 ? 9.008 -9.124 -31.457 1.00 83.38 612 GLN A O 1
ATOM 4712 N N . GLY A 1 613 ? 10.557 -7.539 -31.172 1.00 83.19 613 GLY A N 1
ATOM 4713 C CA . GLY A 1 613 ? 9.628 -6.439 -30.900 1.00 83.19 613 GLY A CA 1
ATOM 4714 C C . GLY A 1 613 ? 9.186 -6.325 -29.440 1.00 83.19 613 GLY A C 1
ATOM 4715 O O . GLY A 1 613 ? 8.553 -5.336 -29.081 1.00 83.19 613 GLY A O 1
ATOM 4716 N N . ARG A 1 614 ? 9.554 -7.281 -28.578 1.00 87.62 614 ARG A N 1
ATOM 4717 C CA . ARG A 1 614 ? 9.192 -7.269 -27.155 1.00 87.62 614 ARG A CA 1
ATOM 4718 C C . ARG A 1 614 ? 10.003 -6.218 -26.403 1.00 87.62 614 ARG A C 1
ATOM 4720 O O . ARG A 1 614 ? 11.166 -6.434 -26.059 1.00 87.62 614 ARG A O 1
ATOM 4727 N N . MET A 1 615 ? 9.382 -5.067 -26.156 1.00 88.06 615 MET A N 1
ATOM 4728 C CA . MET A 1 615 ? 10.004 -3.967 -25.419 1.00 88.06 615 MET A CA 1
ATOM 4729 C C . MET A 1 615 ? 10.322 -4.370 -23.978 1.00 88.06 615 MET A C 1
ATOM 4731 O O . MET A 1 615 ? 9.628 -5.202 -23.384 1.00 88.06 615 MET A O 1
ATOM 4735 N N . SER A 1 616 ? 11.389 -3.778 -23.434 1.00 92.75 616 SER A N 1
ATOM 4736 C CA . SER A 1 616 ? 11.809 -3.962 -22.038 1.00 92.75 616 SER A CA 1
ATOM 4737 C C . SER A 1 616 ? 12.002 -5.427 -21.626 1.00 92.75 616 SER A C 1
ATOM 4739 O O . SER A 1 616 ? 11.798 -5.799 -20.469 1.00 92.75 616 SER A O 1
ATOM 4741 N N . TRP A 1 617 ? 12.391 -6.285 -22.572 1.00 93.19 617 TRP A N 1
ATOM 4742 C CA . TRP A 1 617 ? 12.714 -7.679 -22.292 1.00 93.19 617 TRP A CA 1
ATOM 4743 C C . TRP A 1 617 ? 14.105 -7.787 -21.659 1.00 93.19 617 TRP A C 1
ATOM 4745 O O . TRP A 1 617 ? 15.105 -8.105 -22.306 1.00 93.19 617 TRP A O 1
ATOM 4755 N N . TRP A 1 618 ? 14.186 -7.428 -20.381 1.00 94.81 618 TRP A N 1
ATOM 4756 C CA . TRP A 1 618 ? 15.430 -7.372 -19.630 1.00 94.81 618 TRP A CA 1
ATOM 4757 C C . TRP A 1 618 ? 15.973 -8.773 -19.354 1.00 94.81 618 TRP A C 1
ATOM 4759 O O . TRP A 1 618 ? 15.641 -9.362 -18.339 1.00 94.81 618 TRP A O 1
ATOM 4769 N N . SER A 1 619 ? 16.816 -9.305 -20.233 1.00 94.69 619 SER A N 1
ATOM 4770 C CA . SER A 1 619 ? 17.424 -10.632 -20.086 1.00 94.69 619 SER A CA 1
ATOM 4771 C C . SER A 1 619 ? 18.854 -10.638 -20.617 1.00 94.69 619 SER A C 1
ATOM 4773 O O . SER A 1 619 ? 19.244 -9.740 -21.369 1.00 94.69 619 SER A O 1
ATOM 4775 N N . ASN A 1 620 ? 19.655 -11.634 -20.223 1.00 95.44 620 ASN A N 1
ATOM 4776 C CA . ASN A 1 620 ? 21.055 -11.749 -20.631 1.00 95.44 620 ASN A CA 1
ATOM 4777 C C . ASN A 1 620 ? 21.831 -10.430 -20.416 1.00 95.44 620 ASN A C 1
ATOM 4779 O O . ASN A 1 620 ? 22.457 -9.881 -21.334 1.00 95.44 620 ASN A O 1
ATOM 4783 N N . LEU A 1 621 ? 21.741 -9.880 -19.204 1.00 97.06 621 LEU A N 1
ATOM 4784 C CA . LEU A 1 621 ? 22.228 -8.543 -18.874 1.00 97.06 621 LEU A CA 1
ATOM 4785 C C . LEU A 1 621 ? 22.932 -8.539 -17.523 1.00 97.06 621 LEU A C 1
ATOM 4787 O O . LEU A 1 621 ? 22.374 -8.944 -16.509 1.00 97.06 621 LEU A O 1
ATOM 4791 N N . SER A 1 622 ? 24.140 -7.997 -17.484 1.00 98.38 622 SER A N 1
ATOM 4792 C CA . SER A 1 622 ? 24.814 -7.626 -16.248 1.00 98.38 622 SER A CA 1
ATOM 4793 C C . SER A 1 622 ? 25.260 -6.170 -16.296 1.00 98.38 622 SER A C 1
ATOM 4795 O O . SER A 1 622 ? 25.510 -5.604 -17.361 1.00 98.38 622 SER A O 1
ATOM 4797 N N . SER A 1 623 ? 25.322 -5.532 -15.131 1.00 98.56 623 SER A N 1
ATOM 4798 C CA . SER A 1 623 ? 25.738 -4.138 -15.013 1.00 98.56 623 SER A CA 1
ATOM 4799 C C . SER A 1 623 ? 26.508 -3.913 -13.727 1.00 98.56 623 SER A C 1
ATOM 4801 O O . SER A 1 623 ? 26.086 -4.363 -12.667 1.00 98.56 623 SER A O 1
ATOM 4803 N N . VAL A 1 624 ? 27.567 -3.111 -13.807 1.00 98.62 624 VAL A N 1
ATOM 4804 C CA . VAL A 1 624 ? 28.062 -2.336 -12.660 1.00 98.62 624 VAL A CA 1
ATOM 4805 C C . VAL A 1 624 ? 27.663 -0.892 -12.903 1.00 98.62 624 VAL A C 1
ATOM 4807 O O . VAL A 1 624 ? 27.832 -0.395 -14.020 1.00 98.62 624 VAL A O 1
ATOM 4810 N N . PH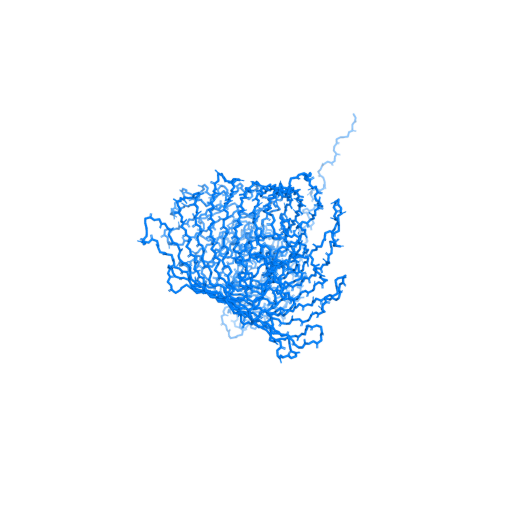E A 1 625 ? 27.079 -0.238 -11.907 1.00 98.62 625 PHE A N 1
ATOM 4811 C CA . PHE A 1 625 ? 26.532 1.100 -12.087 1.00 98.62 625 PHE A CA 1
ATOM 4812 C C . PHE A 1 625 ? 26.733 1.993 -10.874 1.00 98.62 625 PHE A C 1
ATOM 4814 O O . PHE A 1 625 ? 26.929 1.521 -9.752 1.00 98.62 625 PHE A O 1
ATOM 4821 N N . GLY A 1 626 ? 26.690 3.295 -11.127 1.00 98.62 626 GLY A N 1
ATOM 4822 C CA . GLY A 1 626 ? 26.711 4.319 -10.099 1.00 98.62 626 GLY A CA 1
ATOM 4823 C C . GLY A 1 626 ? 25.760 5.457 -10.436 1.00 98.62 626 GLY A C 1
ATOM 4824 O O . GLY A 1 626 ? 25.599 5.808 -11.606 1.00 98.62 626 GLY A O 1
ATOM 4825 N N . GLU A 1 627 ? 25.156 6.035 -9.404 1.00 98.19 627 GLU A N 1
ATOM 4826 C CA . GLU A 1 627 ? 24.263 7.184 -9.510 1.00 98.19 627 GLU A CA 1
ATOM 4827 C C . GLU A 1 627 ? 24.652 8.274 -8.509 1.00 98.19 627 GLU A C 1
ATOM 4829 O O . GLU A 1 627 ? 25.096 8.002 -7.390 1.00 98.19 627 GLU A O 1
ATOM 4834 N N . LEU A 1 628 ? 24.445 9.522 -8.911 1.00 97.62 628 LEU A N 1
ATOM 4835 C CA . LEU A 1 628 ? 24.547 10.704 -8.068 1.00 97.62 628 LEU A CA 1
ATOM 4836 C C . LEU A 1 628 ? 23.188 11.398 -8.068 1.00 97.62 628 LEU A C 1
ATOM 4838 O O . LEU A 1 628 ? 22.727 11.826 -9.123 1.00 97.62 628 LEU A O 1
ATOM 4842 N N . ASP A 1 629 ? 22.566 11.533 -6.902 1.00 96.62 629 ASP A N 1
ATOM 4843 C CA . ASP A 1 629 ? 21.339 12.308 -6.701 1.00 96.62 629 ASP A CA 1
ATOM 4844 C C . ASP A 1 629 ? 21.691 13.586 -5.928 1.00 96.62 629 ASP A C 1
ATOM 4846 O O . ASP A 1 629 ? 22.167 13.544 -4.788 1.00 96.62 629 ASP A O 1
ATOM 4850 N N . ILE A 1 630 ? 21.539 14.727 -6.596 1.00 95.56 630 ILE A N 1
ATOM 4851 C CA . ILE A 1 630 ? 21.977 16.042 -6.137 1.00 95.56 630 ILE A CA 1
ATOM 4852 C C . ILE A 1 630 ? 20.749 16.936 -5.989 1.00 95.56 630 ILE A C 1
ATOM 4854 O O . ILE A 1 630 ? 20.069 17.256 -6.967 1.00 95.56 630 ILE A O 1
ATOM 4858 N N . ARG A 1 631 ? 20.498 17.433 -4.775 1.00 94.25 631 ARG A N 1
ATOM 4859 C CA . ARG A 1 631 ? 19.453 18.441 -4.553 1.00 94.25 631 ARG A CA 1
ATOM 4860 C C . ARG A 1 631 ? 20.008 19.847 -4.731 1.00 94.25 631 ARG A C 1
ATOM 4862 O O . ARG A 1 631 ? 20.661 20.383 -3.841 1.00 94.25 631 ARG A O 1
ATOM 4869 N N . LEU A 1 632 ? 19.702 20.453 -5.876 1.00 93.25 632 LEU A N 1
ATOM 4870 C CA . LEU A 1 632 ? 20.103 21.822 -6.213 1.00 93.25 632 LEU A CA 1
ATOM 4871 C C . LEU A 1 632 ? 19.265 22.865 -5.452 1.00 93.25 632 LEU A C 1
ATOM 4873 O O . LEU A 1 632 ? 19.766 23.926 -5.094 1.00 93.25 632 LEU A O 1
ATOM 4877 N N . SER A 1 633 ? 17.987 22.568 -5.190 1.00 91.31 633 SER A N 1
ATOM 4878 C CA . SER A 1 633 ? 17.103 23.352 -4.316 1.00 91.31 633 SER A CA 1
ATOM 4879 C C . SER A 1 633 ? 15.945 22.492 -3.783 1.00 91.31 633 SER A C 1
ATOM 4881 O O . SER A 1 633 ? 15.862 21.300 -4.070 1.00 91.31 633 SER A O 1
ATOM 4883 N N . GLN A 1 634 ? 14.997 23.088 -3.049 1.00 88.88 634 GLN A N 1
ATOM 4884 C CA . GLN A 1 634 ? 13.757 22.398 -2.655 1.00 88.88 634 GLN A CA 1
ATOM 4885 C C . GLN A 1 634 ? 12.859 22.010 -3.843 1.00 88.88 634 GLN A C 1
ATOM 4887 O O . GLN A 1 634 ? 12.012 21.133 -3.698 1.00 88.88 634 GLN A O 1
ATOM 4892 N N . LYS A 1 635 ? 13.026 22.661 -5.001 1.00 93.88 635 LYS A N 1
ATOM 4893 C CA . LYS A 1 635 ? 12.194 22.472 -6.198 1.00 93.88 635 LYS A CA 1
ATOM 4894 C C . LYS A 1 635 ? 12.957 21.901 -7.391 1.00 93.88 635 LYS A C 1
ATOM 4896 O O . LYS A 1 635 ? 12.347 21.741 -8.440 1.00 93.88 635 LYS A O 1
ATOM 4901 N N . LEU A 1 636 ? 14.260 21.653 -7.260 1.00 97.06 636 LEU A N 1
ATOM 4902 C CA . LEU A 1 636 ? 15.128 21.248 -8.364 1.00 97.06 636 LEU A CA 1
ATOM 4903 C C . LEU A 1 636 ? 16.095 20.154 -7.904 1.00 97.06 636 LEU A C 1
ATOM 4905 O O . LEU A 1 636 ? 16.876 20.372 -6.973 1.00 97.06 636 LEU A O 1
ATOM 4909 N N . GLY A 1 637 ? 16.051 19.006 -8.573 1.00 97.44 637 GLY A N 1
ATOM 4910 C CA . GLY A 1 637 ? 16.944 17.871 -8.352 1.00 97.44 637 GLY A CA 1
ATOM 4911 C C . GLY A 1 637 ? 17.629 17.452 -9.647 1.00 97.44 637 GLY A C 1
ATOM 4912 O O . GLY A 1 637 ? 17.050 17.580 -10.723 1.00 97.44 637 GLY A O 1
ATOM 4913 N N . LEU A 1 638 ? 18.861 16.965 -9.547 1.00 98.06 638 LEU A N 1
ATOM 4914 C CA . LEU A 1 638 ? 19.623 16.415 -10.661 1.00 98.06 638 LEU A CA 1
ATOM 4915 C C . LEU A 1 638 ? 20.074 15.002 -10.300 1.00 98.06 638 LEU A C 1
ATOM 4917 O O . LEU A 1 638 ? 20.780 14.821 -9.310 1.00 98.06 638 LEU A O 1
ATOM 4921 N N . ARG A 1 639 ? 19.716 14.023 -11.130 1.00 98.31 639 ARG A N 1
ATOM 4922 C CA . ARG A 1 639 ? 20.261 12.668 -11.075 1.00 98.31 639 ARG A CA 1
ATOM 4923 C C . ARG A 1 639 ? 21.188 12.432 -12.256 1.00 98.31 639 ARG A C 1
ATOM 4925 O O . ARG A 1 639 ? 20.809 12.699 -13.392 1.00 98.31 639 ARG A O 1
ATOM 4932 N N . LEU A 1 640 ? 22.377 11.914 -11.987 1.00 98.56 640 LEU A N 1
ATOM 4933 C CA . LEU A 1 640 ? 23.319 11.440 -12.997 1.00 98.56 640 LEU A CA 1
ATOM 4934 C C . LEU A 1 640 ? 23.539 9.948 -12.775 1.00 98.56 640 LEU A C 1
ATOM 4936 O O . LEU A 1 640 ? 23.786 9.558 -11.637 1.00 98.56 640 LEU A O 1
ATOM 4940 N N . ALA A 1 641 ? 23.485 9.131 -13.821 1.00 98.50 641 ALA A N 1
ATOM 4941 C CA . ALA A 1 641 ? 23.800 7.709 -13.724 1.00 98.50 641 ALA A CA 1
ATOM 4942 C C . ALA A 1 641 ? 24.754 7.265 -14.832 1.00 98.50 641 ALA A C 1
ATOM 4944 O O . ALA A 1 641 ? 24.755 7.805 -15.941 1.00 98.50 641 ALA A O 1
ATOM 4945 N N . ALA A 1 642 ? 25.565 6.260 -14.520 1.00 98.75 642 ALA A N 1
ATOM 4946 C CA . ALA A 1 642 ? 26.428 5.585 -15.473 1.00 98.75 642 ALA A CA 1
ATOM 4947 C C . ALA A 1 642 ? 26.377 4.076 -15.236 1.00 98.75 642 ALA A C 1
ATOM 4949 O O . ALA A 1 642 ? 26.590 3.606 -14.117 1.00 98.75 642 ALA A O 1
ATOM 4950 N N . HIS A 1 643 ? 26.145 3.322 -16.304 1.00 98.75 643 HIS A N 1
ATOM 4951 C CA . HIS A 1 643 ? 26.134 1.867 -16.313 1.00 98.75 643 HIS A CA 1
ATOM 4952 C C . HIS A 1 643 ? 27.207 1.344 -17.261 1.00 98.75 643 HIS A C 1
ATOM 4954 O O . HIS A 1 643 ? 27.281 1.754 -18.421 1.00 98.75 643 HIS A O 1
ATOM 4960 N N . ARG A 1 644 ? 27.999 0.380 -16.791 1.00 98.62 644 ARG A N 1
ATOM 4961 C CA . ARG A 1 644 ? 28.808 -0.495 -17.640 1.00 98.62 644 ARG A CA 1
ATOM 4962 C C . ARG A 1 644 ? 28.023 -1.780 -17.870 1.00 98.62 644 ARG A C 1
ATOM 4964 O O . ARG A 1 644 ? 27.945 -2.602 -16.960 1.00 98.62 644 ARG A O 1
ATOM 4971 N N . LEU A 1 645 ? 27.460 -1.933 -19.064 1.00 98.56 645 LEU A N 1
ATOM 4972 C CA . LEU A 1 645 ? 26.585 -3.044 -19.431 1.00 98.56 645 LEU A CA 1
ATOM 4973 C C . LEU A 1 645 ? 27.382 -4.174 -20.098 1.00 98.56 645 LEU A C 1
ATOM 4975 O O . LEU A 1 645 ? 28.224 -3.937 -20.972 1.00 98.56 645 LEU A O 1
ATOM 4979 N N . ALA A 1 646 ? 27.074 -5.407 -19.718 1.00 98.31 646 ALA A N 1
ATOM 4980 C CA . ALA A 1 646 ? 27.617 -6.640 -20.272 1.00 98.31 646 ALA A CA 1
ATOM 4981 C C . ALA A 1 646 ? 26.511 -7.700 -20.419 1.00 98.31 646 ALA A C 1
ATOM 4983 O O . ALA A 1 646 ? 25.388 -7.506 -19.959 1.00 98.31 646 ALA A O 1
ATOM 4984 N N . ALA A 1 647 ? 26.813 -8.801 -21.095 1.00 96.62 647 ALA A N 1
ATOM 4985 C CA . ALA A 1 647 ? 25.908 -9.919 -21.320 1.00 96.62 647 ALA A CA 1
ATOM 4986 C C . ALA A 1 647 ? 26.565 -11.214 -20.817 1.00 96.62 647 ALA A C 1
ATOM 4988 O O . ALA A 1 647 ? 27.680 -11.524 -21.251 1.00 96.62 647 ALA A O 1
ATOM 4989 N N . PRO A 1 648 ? 25.927 -11.967 -19.903 1.00 96.25 648 PRO A N 1
ATOM 4990 C CA . PRO A 1 648 ? 26.422 -13.276 -19.481 1.00 96.25 648 PRO A CA 1
ATOM 4991 C C . PRO A 1 648 ? 26.682 -14.245 -20.637 1.00 96.25 648 PRO A C 1
ATOM 4993 O O . PRO A 1 648 ? 27.686 -14.947 -20.616 1.00 96.25 648 PRO A O 1
ATOM 4996 N N . GLN A 1 649 ? 25.834 -14.222 -21.662 1.00 94.00 649 GLN A N 1
ATOM 4997 C CA . GLN A 1 649 ? 25.964 -15.005 -22.886 1.00 94.00 649 GLN A CA 1
ATOM 4998 C C . GLN A 1 649 ? 26.132 -14.087 -24.094 1.00 94.00 649 GLN A C 1
ATOM 5000 O O . GLN A 1 649 ? 25.614 -12.967 -24.114 1.00 94.00 649 GLN A O 1
ATOM 5005 N N . ALA A 1 650 ? 26.857 -14.555 -25.111 1.00 89.69 650 ALA A N 1
ATOM 5006 C CA . ALA A 1 650 ? 26.934 -13.851 -26.387 1.00 89.69 650 ALA A CA 1
ATOM 5007 C C . ALA A 1 650 ? 25.538 -13.762 -27.024 1.00 89.69 650 ALA A C 1
ATOM 5009 O O . ALA A 1 650 ? 24.614 -14.485 -26.647 1.00 89.69 650 ALA A O 1
ATOM 5010 N N . ALA A 1 651 ? 25.367 -12.849 -27.975 1.00 81.88 651 ALA A N 1
ATOM 5011 C CA . ALA A 1 651 ? 24.091 -12.703 -28.654 1.00 81.88 651 ALA A CA 1
ATOM 5012 C C . ALA A 1 651 ? 23.675 -14.031 -29.306 1.00 81.88 651 ALA A C 1
ATOM 5014 O O . ALA A 1 651 ? 24.442 -14.637 -30.061 1.00 81.88 651 ALA A O 1
ATOM 5015 N N . SER A 1 652 ? 22.450 -14.476 -29.029 1.00 67.50 652 SER A N 1
ATOM 5016 C CA . SER A 1 652 ? 21.861 -15.582 -29.772 1.00 67.50 652 SER A CA 1
ATOM 5017 C C . SER A 1 652 ? 21.690 -15.140 -31.229 1.00 67.50 652 SER A C 1
ATOM 5019 O O . SER A 1 652 ? 21.337 -13.993 -31.509 1.00 67.50 652 SER A O 1
ATOM 5021 N N . GLY A 1 653 ? 21.955 -16.037 -32.183 1.00 57.31 653 GLY A N 1
ATOM 5022 C CA . GLY A 1 653 ? 21.934 -15.735 -33.625 1.00 57.31 653 GLY A CA 1
ATOM 5023 C C . GLY A 1 653 ? 20.583 -15.257 -34.184 1.00 57.31 653 GLY A C 1
ATOM 5024 O O . GLY A 1 653 ? 20.486 -14.995 -35.380 1.00 57.31 653 GLY A O 1
ATOM 5025 N N . SER A 1 654 ? 19.568 -15.125 -33.325 1.00 56.12 654 SER A N 1
ATOM 5026 C CA . SER A 1 654 ? 18.223 -14.598 -33.562 1.00 56.12 654 SER A CA 1
ATOM 5027 C C . SER A 1 654 ? 18.208 -13.330 -34.422 1.00 56.12 654 SER A C 1
ATOM 5029 O O . SER A 1 654 ? 17.316 -13.192 -35.252 1.00 56.12 654 SER A O 1
ATOM 5031 N N . TRP A 1 655 ? 19.205 -12.440 -34.277 1.00 63.38 655 TRP A N 1
ATOM 5032 C CA . TRP A 1 655 ? 19.327 -11.210 -35.075 1.00 63.38 655 TRP A CA 1
ATOM 5033 C C . TRP A 1 655 ? 20.786 -10.828 -35.394 1.00 63.38 655 TRP A C 1
ATOM 5035 O O . TRP A 1 655 ? 21.332 -9.848 -34.893 1.00 63.38 655 TRP A O 1
ATOM 5045 N N . SER A 1 656 ? 21.415 -11.546 -36.331 1.00 62.09 656 SER A N 1
ATOM 5046 C CA . SER A 1 656 ? 22.828 -11.361 -36.730 1.00 62.09 656 SER A CA 1
ATOM 5047 C C . SER A 1 656 ? 23.216 -9.981 -37.302 1.00 62.09 656 SER A C 1
ATOM 5049 O O . SER A 1 656 ? 24.379 -9.768 -37.634 1.00 62.09 656 SER A O 1
ATOM 5051 N N . ARG A 1 657 ? 22.267 -9.055 -37.505 1.00 75.25 657 ARG A N 1
ATOM 5052 C CA . ARG A 1 657 ? 22.527 -7.757 -38.159 1.00 75.25 657 ARG A CA 1
ATOM 5053 C C . ARG A 1 657 ? 23.127 -6.708 -37.227 1.00 75.25 657 ARG A C 1
ATOM 5055 O O . ARG A 1 657 ? 23.880 -5.872 -37.713 1.00 75.25 657 ARG A O 1
ATOM 5062 N N . ILE A 1 658 ? 22.773 -6.739 -35.941 1.00 83.00 658 ILE A N 1
ATOM 5063 C CA . ILE A 1 658 ? 23.295 -5.805 -34.928 1.00 83.00 658 ILE A CA 1
ATOM 5064 C C . ILE A 1 658 ? 24.154 -6.518 -33.881 1.00 83.00 658 ILE A C 1
ATOM 5066 O O . ILE A 1 658 ? 24.920 -5.869 -33.180 1.00 83.00 658 ILE A O 1
ATOM 5070 N N . SER A 1 659 ? 24.071 -7.848 -33.805 1.00 87.38 659 SER A N 1
ATOM 5071 C CA . SER A 1 659 ? 24.797 -8.686 -32.854 1.00 87.38 659 SER A CA 1
ATOM 5072 C C . SER A 1 659 ? 26.258 -8.924 -33.244 1.00 87.38 659 SER A C 1
ATOM 5074 O O . SER A 1 659 ? 26.567 -9.372 -34.346 1.00 87.38 659 SER A O 1
ATOM 5076 N N . GLY A 1 660 ? 27.157 -8.659 -32.303 1.00 88.81 660 GLY A N 1
ATOM 5077 C CA . GLY A 1 660 ? 28.561 -9.052 -32.330 1.00 88.81 660 GLY A CA 1
ATOM 5078 C C . GLY A 1 660 ? 28.801 -10.373 -31.593 1.00 88.81 660 GLY A C 1
ATOM 5079 O O . GLY A 1 660 ? 27.870 -11.088 -31.233 1.00 88.81 660 GLY A O 1
ATOM 5080 N N . LEU A 1 661 ? 30.077 -10.694 -31.364 1.00 87.94 661 LEU A N 1
ATOM 5081 C CA . LEU A 1 661 ? 30.508 -11.934 -30.697 1.00 87.94 661 LEU A CA 1
ATOM 5082 C C . LEU A 1 661 ? 31.004 -11.715 -29.259 1.00 87.94 661 LEU A C 1
ATOM 5084 O O . LEU A 1 661 ? 31.407 -12.662 -28.590 1.00 87.94 661 LEU A O 1
ATOM 5088 N N . GLY A 1 662 ? 31.062 -10.467 -28.796 1.00 93.50 662 GLY A N 1
ATOM 5089 C CA . GLY A 1 662 ? 31.562 -10.128 -27.471 1.00 93.50 662 GLY A CA 1
ATOM 5090 C C . GLY A 1 662 ? 30.490 -10.171 -26.384 1.00 93.50 662 GLY A C 1
ATOM 5091 O O . GLY A 1 6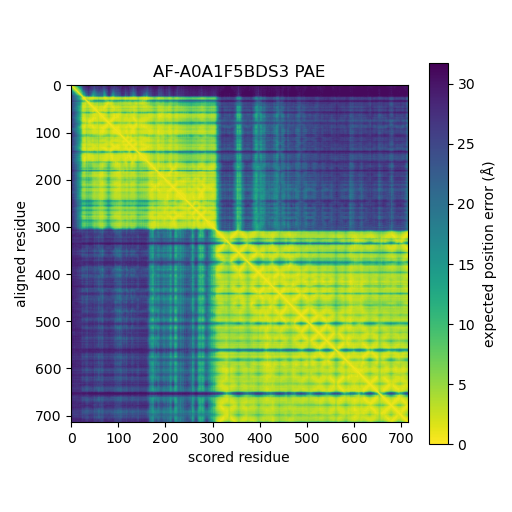62 ? 29.305 -10.331 -26.642 1.00 93.50 662 GLY A O 1
ATOM 5092 N N . HIS A 1 663 ? 30.930 -9.947 -25.148 1.00 95.75 663 HIS A N 1
ATOM 5093 C CA . HIS A 1 663 ? 30.069 -9.901 -23.960 1.00 95.75 663 HIS A CA 1
ATOM 5094 C C . HIS A 1 663 ? 29.880 -8.483 -23.407 1.00 95.75 663 HIS A C 1
ATOM 5096 O O . HIS A 1 663 ? 29.218 -8.292 -22.394 1.00 95.75 663 HIS A O 1
ATOM 5102 N N . VAL A 1 664 ? 30.482 -7.461 -24.020 1.00 97.75 664 VAL A N 1
ATOM 5103 C CA . VAL A 1 664 ? 30.371 -6.075 -23.543 1.00 97.75 664 VAL A CA 1
ATOM 5104 C C . VAL A 1 664 ? 29.261 -5.380 -24.315 1.00 97.75 664 VAL A C 1
ATOM 5106 O O . VAL A 1 664 ? 29.464 -5.015 -25.470 1.00 97.75 664 VAL A O 1
ATOM 5109 N N . ARG A 1 665 ? 28.109 -5.158 -23.676 1.00 96.62 665 ARG A N 1
ATOM 5110 C CA . ARG A 1 665 ? 26.980 -4.436 -24.281 1.00 96.62 665 ARG A CA 1
ATOM 5111 C C . ARG A 1 665 ? 27.337 -2.982 -24.541 1.00 96.62 665 ARG A C 1
ATOM 5113 O O . ARG A 1 665 ? 27.160 -2.515 -25.657 1.00 96.62 665 ARG A O 1
ATOM 5120 N N . GLY A 1 666 ? 27.918 -2.283 -23.569 1.00 97.94 666 GLY A N 1
ATOM 5121 C CA . GLY A 1 666 ? 28.334 -0.897 -23.774 1.00 97.94 666 GLY A CA 1
ATOM 5122 C C . GLY A 1 666 ? 28.361 -0.067 -22.502 1.00 97.94 666 GLY A C 1
ATOM 5123 O O . GLY A 1 666 ? 28.436 -0.598 -21.393 1.00 97.94 666 GLY A O 1
ATOM 5124 N N . ASN A 1 667 ? 28.311 1.252 -22.668 1.00 98.62 667 ASN A N 1
ATOM 5125 C CA . ASN A 1 667 ? 28.142 2.187 -21.559 1.00 98.62 667 ASN A CA 1
ATOM 5126 C C . ASN A 1 667 ? 26.879 3.017 -21.782 1.00 98.62 667 ASN A C 1
ATOM 5128 O O . ASN A 1 667 ? 26.739 3.627 -22.841 1.00 98.62 667 ASN A O 1
ATOM 5132 N N . LEU A 1 668 ? 26.006 3.055 -20.781 1.00 98.62 668 LEU A N 1
ATOM 5133 C CA . LEU A 1 668 ? 24.809 3.890 -20.764 1.00 98.62 668 LEU A CA 1
ATOM 5134 C C . LEU A 1 668 ? 25.011 5.012 -19.748 1.00 98.62 668 LEU A C 1
ATOM 5136 O O . LEU A 1 668 ? 25.366 4.756 -18.598 1.00 98.62 668 LEU A O 1
ATOM 5140 N N . PHE A 1 669 ? 24.775 6.246 -20.172 1.00 98.62 669 PHE A N 1
ATOM 5141 C CA . PHE A 1 669 ? 24.834 7.432 -19.326 1.00 98.62 669 PHE A CA 1
ATOM 5142 C C . PHE A 1 669 ? 23.473 8.108 -19.315 1.00 98.62 669 PHE A C 1
ATOM 5144 O O . PHE A 1 669 ? 22.877 8.275 -20.378 1.00 98.62 669 PHE A O 1
ATOM 5151 N N . SER A 1 670 ? 23.010 8.544 -18.146 1.00 98.44 670 SER A N 1
ATOM 5152 C CA . SER A 1 670 ? 21.777 9.318 -18.032 1.00 98.44 670 SER A CA 1
ATOM 5153 C C . SER A 1 670 ? 21.947 10.557 -17.162 1.00 98.44 670 SER A C 1
ATOM 5155 O O . SER A 1 670 ? 22.729 10.588 -16.208 1.00 98.44 670 SER A O 1
ATOM 5157 N N . ALA A 1 671 ? 21.208 11.602 -17.519 1.00 98.75 671 ALA A N 1
ATOM 5158 C CA . ALA A 1 671 ? 21.071 12.825 -16.751 1.00 98.75 671 ALA A CA 1
ATOM 5159 C C . ALA A 1 671 ? 19.589 13.199 -16.685 1.00 98.75 671 ALA A C 1
ATOM 5161 O O . ALA A 1 671 ? 18.944 13.409 -17.711 1.00 98.75 671 ALA A O 1
ATOM 5162 N N . ARG A 1 672 ? 19.044 13.286 -15.474 1.00 98.62 672 ARG A N 1
ATOM 5163 C CA . ARG A 1 672 ? 17.640 13.603 -15.222 1.00 98.62 672 ARG A CA 1
ATOM 5164 C C . ARG A 1 672 ? 17.536 14.829 -14.330 1.00 98.62 672 ARG A C 1
ATOM 5166 O O . ARG A 1 672 ? 17.930 14.789 -13.168 1.00 98.62 672 ARG A O 1
ATOM 5173 N N . LEU A 1 673 ? 16.989 15.910 -14.870 1.00 98.69 673 LEU A N 1
ATOM 5174 C CA . LEU A 1 673 ? 16.668 17.126 -14.135 1.00 98.69 673 LEU A CA 1
ATOM 5175 C C . LEU A 1 673 ? 15.187 17.102 -13.761 1.00 98.69 673 LEU A C 1
ATOM 5177 O O . LEU A 1 673 ? 14.331 17.132 -14.640 1.00 98.69 673 LEU A O 1
ATOM 5181 N N . GLU A 1 674 ? 14.879 17.069 -12.472 1.00 98.31 674 GLU A N 1
ATOM 5182 C CA . GLU A 1 674 ? 13.512 17.068 -11.949 1.00 98.31 674 GLU A CA 1
ATOM 5183 C C . GLU A 1 674 ? 13.169 18.436 -11.371 1.00 98.31 674 GLU A C 1
ATOM 5185 O O . GLU A 1 674 ? 13.963 19.014 -10.623 1.00 98.31 674 GLU A O 1
ATOM 5190 N N . PHE A 1 675 ? 11.982 18.955 -11.687 1.00 97.81 675 PHE A N 1
ATOM 5191 C CA . PHE A 1 675 ? 11.557 20.276 -11.236 1.00 97.81 675 PHE A CA 1
ATOM 5192 C C . PHE A 1 675 ? 10.091 20.320 -10.789 1.00 97.81 675 PHE A C 1
ATOM 5194 O O . PHE A 1 675 ? 9.201 19.702 -11.375 1.00 97.81 675 PHE A O 1
ATOM 5201 N N . VAL A 1 676 ? 9.832 21.106 -9.743 1.00 97.19 676 VAL A N 1
ATOM 5202 C CA . VAL A 1 676 ? 8.491 21.375 -9.206 1.00 97.19 676 VAL A CA 1
ATOM 5203 C C . VAL A 1 676 ? 8.154 22.844 -9.436 1.00 97.19 676 VAL A C 1
ATOM 5205 O O . VAL A 1 676 ? 8.718 23.730 -8.792 1.00 97.19 676 VAL A O 1
ATOM 5208 N N . LEU A 1 677 ? 7.220 23.112 -10.347 1.00 93.88 677 LEU A N 1
ATOM 5209 C CA . LEU A 1 677 ? 6.819 24.475 -10.705 1.00 93.88 677 LEU A CA 1
ATOM 5210 C C . LEU A 1 677 ? 5.774 25.014 -9.717 1.00 93.88 677 LEU A C 1
ATOM 5212 O O . LEU A 1 677 ? 5.870 26.154 -9.260 1.00 93.88 677 LEU A O 1
ATOM 5216 N N . SER A 1 678 ? 4.819 24.171 -9.311 1.00 92.62 678 SER A N 1
ATOM 5217 C CA . SER A 1 678 ? 3.819 24.474 -8.279 1.00 92.62 678 SER A CA 1
ATOM 5218 C C . SER A 1 678 ? 3.379 23.206 -7.537 1.00 92.62 678 SER A C 1
ATOM 5220 O O . SER A 1 678 ? 3.799 22.106 -7.885 1.00 92.62 678 SER A O 1
ATOM 5222 N N . GLY A 1 679 ? 2.485 23.336 -6.549 1.00 89.62 679 GLY A N 1
ATOM 5223 C CA . GLY A 1 679 ? 1.882 22.177 -5.873 1.00 89.62 679 GLY A CA 1
ATOM 5224 C C . GLY A 1 679 ? 1.047 21.269 -6.789 1.00 89.62 679 GLY A C 1
ATOM 5225 O O . GLY A 1 679 ? 0.734 20.154 -6.396 1.00 89.62 679 GLY A O 1
ATOM 5226 N N . ARG A 1 680 ? 0.709 21.730 -8.002 1.00 93.19 680 ARG A N 1
ATOM 5227 C CA . ARG A 1 680 ? -0.096 21.000 -8.994 1.00 93.19 680 ARG A CA 1
ATOM 5228 C C . ARG A 1 680 ? 0.634 20.726 -10.303 1.00 93.19 680 ARG A C 1
ATOM 5230 O O . ARG A 1 680 ? 0.065 20.081 -11.165 1.00 93.19 680 ARG A O 1
ATOM 5237 N N . LEU A 1 681 ? 1.849 21.246 -10.487 1.00 96.25 681 LEU A N 1
ATOM 5238 C CA . LEU A 1 681 ? 2.598 21.137 -11.740 1.00 96.25 681 LEU A CA 1
ATOM 5239 C C . LEU A 1 681 ? 4.049 20.771 -11.452 1.00 96.25 681 LEU A C 1
ATOM 5241 O O . LEU A 1 681 ? 4.784 21.541 -10.823 1.00 96.25 681 LEU A O 1
ATOM 5245 N N . LYS A 1 682 ? 4.461 19.617 -11.960 1.00 98.00 682 LYS A N 1
ATOM 5246 C CA . LYS A 1 682 ? 5.821 19.090 -11.847 1.00 98.00 682 LYS A CA 1
ATOM 5247 C C . LYS A 1 682 ? 6.262 18.507 -13.180 1.00 98.00 682 LYS A C 1
ATOM 5249 O O . LYS A 1 682 ? 5.434 18.242 -14.046 1.00 98.00 682 LYS A O 1
ATOM 5254 N N . GLY A 1 683 ? 7.557 18.303 -13.344 1.00 98.19 683 GLY A N 1
ATOM 5255 C CA . GLY A 1 683 ? 8.084 17.746 -14.574 1.00 98.19 683 GLY A CA 1
ATOM 5256 C C . GLY A 1 683 ? 9.533 17.326 -14.465 1.00 98.19 683 GLY A C 1
ATOM 5257 O O . GLY A 1 683 ? 10.151 17.407 -13.399 1.00 98.19 683 GLY A O 1
ATOM 5258 N N . HIS A 1 684 ? 10.058 16.855 -15.586 1.00 98.44 684 HIS A N 1
ATOM 5259 C CA . HIS A 1 684 ? 11.460 16.508 -15.707 1.00 98.44 684 HIS A CA 1
ATOM 5260 C C . HIS A 1 684 ? 11.965 16.616 -17.146 1.00 98.44 684 HIS A C 1
ATOM 5262 O O . HIS A 1 684 ? 11.195 16.575 -18.105 1.00 98.44 684 HIS A O 1
ATOM 5268 N N . LEU A 1 685 ? 13.286 16.708 -17.266 1.00 98.62 685 LEU A N 1
ATOM 5269 C CA . LEU A 1 685 ? 14.041 16.501 -18.493 1.00 98.62 685 LEU A CA 1
ATOM 5270 C C . LEU A 1 685 ? 14.980 15.312 -18.271 1.00 98.62 685 LEU A C 1
ATOM 5272 O O . LEU A 1 685 ? 15.795 15.346 -17.353 1.00 98.62 685 LEU A O 1
ATOM 5276 N N . LEU A 1 686 ? 14.861 14.272 -19.086 1.00 98.56 686 LEU A N 1
ATOM 5277 C CA . LEU A 1 686 ? 15.741 13.110 -19.108 1.00 98.56 686 LEU A CA 1
ATOM 5278 C C . LEU A 1 686 ? 16.541 13.122 -20.407 1.00 98.56 686 LEU A C 1
ATOM 5280 O O . LEU A 1 686 ? 15.961 13.209 -21.483 1.00 98.56 686 LEU A O 1
ATOM 5284 N N . TYR A 1 687 ? 17.854 12.995 -20.290 1.00 98.62 687 TYR A N 1
ATOM 5285 C CA . TYR A 1 687 ? 18.763 12.704 -21.386 1.00 98.62 687 TYR A CA 1
ATOM 5286 C C . TYR A 1 687 ? 19.438 11.359 -21.126 1.00 98.62 687 TYR A C 1
ATOM 5288 O O . TYR A 1 687 ? 19.939 11.134 -20.023 1.00 98.62 687 TYR A O 1
ATOM 5296 N N . GLU A 1 688 ? 19.486 10.493 -22.132 1.00 98.44 688 GLU A N 1
ATOM 5297 C CA . GLU A 1 688 ? 20.257 9.252 -22.106 1.00 98.44 688 GLU A CA 1
ATOM 5298 C C . GLU A 1 688 ? 21.149 9.155 -23.343 1.00 98.44 688 GLU A C 1
ATOM 5300 O O . GLU A 1 688 ? 20.780 9.591 -24.432 1.00 98.44 688 GLU A O 1
ATOM 5305 N N . SER A 1 689 ? 22.334 8.574 -23.180 1.00 97.75 689 SER A N 1
ATOM 5306 C CA . SER A 1 689 ? 23.234 8.267 -24.286 1.00 97.75 689 SER A CA 1
ATOM 5307 C C . SER A 1 689 ? 23.869 6.905 -24.091 1.00 97.75 689 SER A C 1
ATOM 5309 O O . SER A 1 689 ? 24.341 6.575 -22.998 1.00 97.75 689 SER A O 1
ATOM 5311 N N . PHE A 1 690 ? 23.910 6.135 -25.170 1.00 98.12 690 PHE A N 1
ATOM 5312 C CA . PHE A 1 690 ? 24.478 4.800 -25.176 1.00 98.12 690 PHE A CA 1
ATOM 5313 C C . PHE A 1 690 ? 25.652 4.707 -26.141 1.00 98.12 690 PHE A C 1
ATOM 5315 O O . PHE A 1 690 ? 25.600 5.198 -27.268 1.00 98.12 690 PHE A O 1
ATOM 5322 N N . ARG A 1 691 ? 26.724 4.058 -25.684 1.00 97.69 691 ARG A N 1
ATOM 5323 C CA . ARG A 1 691 ? 27.910 3.747 -26.486 1.00 97.69 691 ARG A CA 1
ATOM 5324 C C . ARG A 1 691 ? 28.050 2.229 -26.592 1.00 97.69 691 ARG A C 1
ATOM 5326 O O . ARG A 1 691 ? 28.424 1.625 -25.576 1.00 97.69 691 ARG A O 1
ATOM 5333 N N . PRO A 1 692 ? 27.770 1.623 -27.761 1.00 96.62 692 PRO A N 1
ATOM 5334 C CA . PRO A 1 692 ? 27.805 0.175 -27.923 1.00 96.62 692 PRO A CA 1
ATOM 5335 C C . PRO A 1 692 ? 29.217 -0.391 -27.739 1.00 96.62 692 PRO A C 1
ATOM 5337 O O . PRO A 1 692 ? 30.225 0.277 -27.978 1.00 96.62 692 PRO A O 1
ATOM 5340 N N . GLY A 1 693 ? 29.281 -1.629 -27.258 1.00 96.81 693 GLY A N 1
ATOM 5341 C CA . GLY A 1 693 ? 30.499 -2.420 -27.108 1.00 96.81 693 GLY A CA 1
ATOM 5342 C C . GLY A 1 693 ? 30.521 -3.641 -28.029 1.00 96.81 693 GLY A C 1
ATOM 5343 O O . GLY A 1 693 ? 29.747 -3.746 -28.974 1.00 96.81 693 GLY A O 1
ATOM 5344 N N . SER A 1 694 ? 31.409 -4.592 -27.732 1.00 95.69 694 SER A N 1
ATOM 5345 C CA . SER A 1 694 ? 31.663 -5.771 -28.573 1.00 95.69 694 SER A CA 1
ATOM 5346 C C . SER A 1 694 ? 30.527 -6.801 -28.640 1.00 95.69 694 SER A C 1
ATOM 5348 O O . SER A 1 694 ? 30.602 -7.717 -29.456 1.00 95.69 694 SER A O 1
ATOM 5350 N N . PHE A 1 695 ? 29.495 -6.682 -27.798 1.00 94.50 695 PHE A N 1
ATOM 5351 C CA . PHE A 1 695 ? 28.258 -7.462 -27.928 1.00 94.50 695 PHE A CA 1
ATOM 5352 C C . PHE A 1 695 ? 27.480 -7.101 -29.194 1.00 94.50 695 PHE A C 1
ATOM 5354 O O . PHE A 1 695 ? 26.711 -7.918 -29.689 1.00 94.50 695 PHE A O 1
ATOM 5361 N N . TYR A 1 696 ? 27.700 -5.902 -29.732 1.00 93.75 696 TYR A N 1
ATOM 5362 C CA . TYR A 1 696 ? 27.145 -5.462 -31.003 1.00 93.75 696 TYR A CA 1
ATOM 5363 C C . TYR A 1 696 ? 28.192 -5.543 -32.119 1.00 93.75 696 TYR A C 1
ATOM 5365 O O . TYR A 1 696 ? 29.391 -5.701 -31.868 1.00 93.75 696 TYR A O 1
ATOM 5373 N N . VAL A 1 697 ? 27.737 -5.471 -33.371 1.00 91.88 697 VAL A N 1
ATOM 5374 C CA . VAL A 1 697 ? 28.614 -5.461 -34.549 1.00 91.88 697 VAL A CA 1
ATOM 5375 C C . VAL A 1 697 ? 29.610 -4.294 -34.483 1.00 91.88 697 VAL A C 1
ATOM 5377 O O . VAL A 1 697 ? 29.274 -3.236 -33.955 1.00 91.88 697 VAL A O 1
ATOM 5380 N N . PRO A 1 698 ? 30.819 -4.413 -35.065 1.00 91.75 698 PRO A N 1
ATOM 5381 C CA . PRO A 1 698 ? 31.804 -3.326 -35.045 1.00 91.75 698 PRO A CA 1
ATOM 5382 C C . PRO A 1 698 ? 31.331 -2.011 -35.682 1.00 91.75 698 PRO A C 1
ATOM 5384 O O . PRO A 1 698 ? 31.899 -0.962 -35.397 1.00 91.75 698 PRO A O 1
ATOM 5387 N N . SER A 1 699 ? 30.320 -2.067 -36.556 1.00 91.19 699 SER A N 1
ATOM 5388 C CA . SER A 1 699 ? 29.691 -0.898 -37.177 1.00 91.19 699 SER A CA 1
ATOM 5389 C C . SER A 1 699 ? 28.599 -0.252 -36.320 1.00 91.19 699 SER A C 1
ATOM 5391 O O . SER A 1 699 ? 28.018 0.734 -36.764 1.00 91.19 699 SER A O 1
ATOM 5393 N N . ALA A 1 700 ? 28.285 -0.812 -35.147 1.00 92.31 700 ALA A N 1
ATOM 5394 C CA . ALA A 1 700 ? 27.247 -0.287 -34.276 1.00 92.31 700 ALA A CA 1
ATOM 5395 C C . ALA A 1 700 ? 27.615 1.121 -33.795 1.00 92.31 700 ALA A C 1
ATOM 5397 O O . ALA A 1 700 ? 28.724 1.358 -33.311 1.00 92.31 700 ALA A O 1
ATOM 5398 N N . ASP A 1 701 ? 26.669 2.042 -33.914 1.00 93.12 701 ASP A N 1
ATOM 5399 C CA . ASP A 1 701 ? 26.820 3.439 -33.541 1.00 93.12 701 ASP A CA 1
ATOM 5400 C C . ASP A 1 701 ? 25.997 3.766 -32.293 1.00 93.12 701 ASP A C 1
ATOM 5402 O O . ASP A 1 701 ? 24.997 3.115 -31.983 1.00 93.12 701 ASP A O 1
ATOM 5406 N N . GLY A 1 702 ? 26.460 4.765 -31.546 1.00 94.25 702 GLY A N 1
ATOM 5407 C CA . GLY A 1 702 ? 25.763 5.229 -30.353 1.00 94.25 702 GLY A CA 1
ATOM 5408 C C . GLY A 1 702 ? 24.438 5.916 -30.671 1.00 94.25 702 GLY A C 1
ATOM 5409 O O . GLY A 1 702 ? 24.117 6.201 -31.823 1.00 94.25 702 GLY A O 1
ATOM 5410 N N . TYR A 1 703 ? 23.683 6.214 -29.618 1.00 95.06 703 TYR A N 1
ATOM 5411 C CA . TYR A 1 703 ? 22.455 6.994 -29.726 1.00 95.06 703 TYR A CA 1
ATOM 5412 C C . TYR A 1 703 ? 22.356 8.041 -28.616 1.00 95.06 703 TYR A C 1
ATOM 5414 O O . TYR A 1 703 ? 23.034 7.960 -27.578 1.00 95.06 703 TYR A O 1
ATOM 5422 N N . SER A 1 704 ? 21.469 9.005 -28.840 1.00 94.88 704 SER A N 1
ATOM 5423 C CA . SER A 1 704 ? 20.988 9.966 -27.855 1.00 94.88 704 SER A CA 1
ATOM 5424 C C . SER A 1 704 ? 19.464 9.912 -27.763 1.00 94.88 704 SER A C 1
ATOM 5426 O O . SER A 1 704 ? 18.757 9.816 -28.763 1.00 94.88 704 SER A O 1
ATOM 5428 N N . PHE A 1 705 ? 18.954 10.005 -26.543 1.00 96.81 705 PHE A N 1
ATOM 5429 C CA . PHE A 1 705 ? 17.531 10.020 -26.238 1.00 96.81 705 PHE A CA 1
ATOM 5430 C C . PHE A 1 705 ? 17.233 11.194 -25.315 1.00 96.81 705 PHE A C 1
ATOM 5432 O O . PHE A 1 705 ? 17.953 11.433 -24.346 1.00 96.81 705 PHE A O 1
ATOM 5439 N N . LEU A 1 706 ? 16.158 11.920 -25.597 1.00 97.75 706 LEU A N 1
ATOM 5440 C CA . LEU A 1 706 ? 15.701 13.037 -24.789 1.00 97.75 706 LEU A CA 1
ATOM 5441 C C . LEU A 1 706 ? 14.200 12.910 -24.538 1.00 97.75 706 LEU A C 1
ATOM 5443 O O . LEU A 1 706 ? 13.415 12.767 -25.472 1.00 97.75 706 LEU A O 1
ATOM 5447 N N . ARG A 1 707 ? 13.792 13.047 -23.279 1.00 97.38 707 ARG A N 1
ATOM 5448 C CA . ARG A 1 707 ? 12.391 13.138 -22.868 1.00 97.38 707 ARG A CA 1
ATOM 5449 C C . ARG A 1 707 ? 12.187 14.363 -21.998 1.00 97.38 707 ARG A C 1
ATOM 5451 O O . ARG A 1 707 ? 12.844 14.530 -20.976 1.00 97.38 707 ARG A O 1
ATOM 5458 N N . PHE A 1 708 ? 11.226 15.185 -22.375 1.00 98.25 708 PHE A N 1
ATOM 5459 C CA . PHE A 1 708 ? 10.678 16.242 -21.544 1.00 98.25 708 PHE A CA 1
ATOM 5460 C C . PHE A 1 708 ? 9.257 15.859 -21.143 1.00 98.25 708 PHE A C 1
ATOM 5462 O O . PHE A 1 708 ? 8.468 15.433 -21.983 1.00 98.25 708 PHE A O 1
ATOM 5469 N N . GLU A 1 709 ? 8.915 16.005 -19.868 1.00 98.31 709 GLU A N 1
ATOM 5470 C CA . GLU A 1 709 ? 7.568 15.712 -19.390 1.00 98.31 709 GLU A CA 1
ATOM 5471 C C . GLU A 1 709 ? 7.089 16.739 -18.370 1.00 98.31 709 GLU A C 1
ATOM 5473 O O . GLU A 1 709 ? 7.822 17.116 -17.453 1.00 98.31 709 GLU A O 1
ATOM 5478 N N . LEU A 1 710 ? 5.826 17.133 -18.506 1.00 98.38 710 LEU A N 1
ATOM 5479 C CA . LEU A 1 710 ? 5.061 17.891 -17.528 1.00 98.38 710 LEU A CA 1
ATOM 5480 C C . LEU A 1 710 ? 3.849 17.071 -17.101 1.00 98.38 710 LEU A C 1
ATOM 5482 O O . LEU A 1 710 ? 3.168 16.484 -17.935 1.00 98.38 710 LEU A O 1
ATOM 5486 N N . LEU A 1 711 ? 3.562 17.077 -15.805 1.00 98.12 711 LEU A N 1
ATOM 5487 C CA . LEU A 1 711 ? 2.367 16.489 -15.220 1.00 98.12 711 LEU A CA 1
ATOM 5488 C C . LEU A 1 711 ? 1.655 17.548 -14.384 1.00 98.12 711 LEU A C 1
ATOM 5490 O O . LEU A 1 711 ? 2.226 18.078 -13.420 1.00 98.12 711 LEU A O 1
ATOM 5494 N N . TRP A 1 712 ? 0.411 17.830 -14.756 1.00 98.00 712 TRP A N 1
ATOM 5495 C CA . TRP A 1 712 ? -0.509 18.668 -14.003 1.00 98.00 712 TRP A CA 1
ATOM 5496 C C . TRP A 1 712 ? -1.633 17.829 -13.401 1.00 98.00 712 TRP A C 1
ATOM 5498 O O . TRP A 1 712 ? -2.130 16.928 -14.066 1.00 98.00 712 TRP A O 1
ATOM 5508 N N . GLY A 1 713 ? -2.069 18.137 -12.180 1.00 95.69 713 GLY A N 1
ATOM 5509 C CA . GLY A 1 713 ? -3.257 17.503 -11.605 1.00 95.69 713 GLY A CA 1
ATOM 5510 C C . GLY A 1 713 ? -3.737 18.134 -10.301 1.00 95.69 713 GLY A C 1
ATOM 5511 O O . GLY A 1 713 ? -3.043 18.979 -9.720 1.00 95.69 713 GLY A O 1
ATOM 5512 N N . PHE A 1 714 ? -4.938 17.754 -9.854 1.00 86.31 714 PHE A N 1
ATOM 5513 C CA . PHE A 1 714 ? -5.548 18.230 -8.605 1.00 86.31 714 PHE A CA 1
ATOM 5514 C C . PHE A 1 714 ? -6.430 17.194 -7.912 1.00 86.31 714 PHE A C 1
ATOM 5516 O O . PHE A 1 714 ? -6.903 16.256 -8.595 1.00 86.31 714 PHE A O 1
#

Radius of gyration: 36.41 Å; Cα contacts (8 Å, |Δi|>4): 1760; chains: 1; bounding box: 104×54×104 Å